Protein AF-A0A3M2APJ2-F1 (afdb_monomer_lite)

Structure (mmCIF, N/CA/C/O backbone):
data_AF-A0A3M2APJ2-F1
#
_entry.id   AF-A0A3M2APJ2-F1
#
loop_
_atom_site.group_PDB
_atom_site.id
_atom_site.type_symbol
_atom_site.label_atom_id
_atom_site.label_alt_id
_atom_site.label_comp_id
_atom_site.label_asym_id
_atom_site.label_entity_id
_atom_site.label_seq_id
_atom_site.pdbx_PDB_ins_code
_atom_site.Cartn_x
_atom_site.Cartn_y
_atom_site.Cartn_z
_atom_site.occupancy
_atom_site.B_iso_or_equiv
_atom_site.auth_seq_id
_atom_site.auth_comp_id
_atom_site.auth_asym_id
_atom_site.auth_atom_id
_atom_site.pdbx_PDB_model_num
ATOM 1 N N . LEU A 1 1 ? 31.782 -7.233 -42.387 1.00 52.84 1 LEU A N 1
ATOM 2 C CA . LEU A 1 1 ? 31.347 -8.024 -41.209 1.00 52.84 1 LEU A CA 1
ATOM 3 C C . LEU A 1 1 ? 29.874 -8.374 -41.407 1.00 52.84 1 LEU A C 1
ATOM 5 O O . LEU A 1 1 ? 29.203 -7.572 -42.033 1.00 52.84 1 LEU A O 1
ATOM 9 N N . ILE A 1 2 ? 29.395 -9.538 -40.955 1.00 57.41 2 ILE A N 1
ATOM 10 C CA . ILE A 1 2 ? 27.976 -9.927 -41.047 1.00 57.41 2 ILE A CA 1
ATOM 11 C C . ILE A 1 2 ? 27.504 -10.294 -39.639 1.00 57.41 2 ILE A C 1
ATOM 13 O O . ILE A 1 2 ? 28.024 -11.247 -39.053 1.00 57.41 2 ILE A O 1
ATOM 17 N N . VAL A 1 3 ? 26.583 -9.500 -39.086 1.00 65.94 3 VAL A N 1
ATOM 18 C CA . VAL A 1 3 ? 26.066 -9.648 -37.718 1.00 65.94 3 VAL A CA 1
ATOM 19 C C . VAL A 1 3 ? 24.779 -8.834 -37.518 1.00 65.94 3 VAL A C 1
ATOM 21 O O . VAL A 1 3 ? 24.600 -7.798 -38.156 1.00 65.94 3 VAL A O 1
ATOM 24 N N . GLY A 1 4 ? 23.909 -9.281 -36.611 1.00 71.25 4 GLY A N 1
ATOM 25 C CA . GLY A 1 4 ? 22.776 -8.512 -36.093 1.00 71.25 4 GLY A CA 1
ATOM 26 C C . GLY A 1 4 ? 22.729 -8.598 -34.566 1.00 71.25 4 GLY A C 1
ATOM 27 O O . GLY A 1 4 ? 22.883 -9.685 -34.000 1.00 71.25 4 GLY A O 1
ATOM 28 N N . GLY A 1 5 ? 22.549 -7.455 -33.903 1.00 80.25 5 GLY A N 1
ATOM 29 C CA . GLY A 1 5 ? 22.384 -7.396 -32.453 1.00 80.25 5 GLY A CA 1
ATOM 30 C C . GLY A 1 5 ? 20.984 -7.811 -31.996 1.00 80.25 5 GLY A C 1
ATOM 31 O O . GLY A 1 5 ? 20.028 -7.780 -32.771 1.00 80.25 5 GLY A O 1
ATOM 32 N N . GLY A 1 6 ? 20.852 -8.214 -30.732 1.00 85.31 6 GLY A N 1
ATOM 33 C CA . GLY A 1 6 ? 19.563 -8.585 -30.137 1.00 85.31 6 GLY A CA 1
ATOM 34 C C . GLY A 1 6 ? 18.757 -7.362 -29.684 1.00 85.31 6 GLY A C 1
ATOM 35 O O . GLY A 1 6 ? 19.321 -6.447 -29.091 1.00 85.31 6 GLY A O 1
ATOM 36 N N . GLY A 1 7 ? 17.445 -7.339 -29.923 1.00 88.25 7 GLY A N 1
ATOM 37 C CA . GLY A 1 7 ? 16.571 -6.250 -29.464 1.00 88.25 7 GLY A CA 1
ATOM 38 C C . GLY A 1 7 ? 16.323 -6.281 -27.957 1.00 88.25 7 GLY A C 1
ATOM 39 O O . GLY A 1 7 ? 16.325 -7.347 -27.344 1.00 88.25 7 GLY A O 1
ATOM 40 N N . GLY A 1 8 ? 16.133 -5.119 -27.342 1.00 90.31 8 GLY A N 1
ATOM 41 C CA . GLY A 1 8 ? 15.816 -4.997 -25.925 1.00 90.31 8 GLY A CA 1
ATOM 42 C C . GLY A 1 8 ? 14.384 -5.431 -25.607 1.00 90.31 8 GLY A C 1
ATOM 43 O O . GLY A 1 8 ? 13.471 -5.245 -26.409 1.00 90.31 8 GLY A O 1
ATOM 44 N N . GLY A 1 9 ? 14.168 -6.004 -24.424 1.00 92.38 9 GLY A N 1
ATOM 45 C CA . GLY A 1 9 ? 12.824 -6.296 -23.923 1.00 92.38 9 GLY A CA 1
ATOM 46 C C . GLY A 1 9 ? 12.077 -5.005 -23.580 1.00 92.38 9 GLY A C 1
ATOM 47 O O . GLY A 1 9 ? 12.681 -4.061 -23.081 1.00 92.38 9 GLY A O 1
ATOM 48 N N . THR A 1 10 ? 10.763 -4.964 -23.780 1.00 92.31 10 THR A N 1
ATOM 49 C CA . THR A 1 10 ? 9.896 -3.832 -23.397 1.00 92.31 10 THR A CA 1
ATOM 50 C C . THR A 1 10 ? 8.937 -4.258 -22.288 1.00 92.31 10 THR A C 1
ATOM 52 O O . THR A 1 10 ? 8.500 -5.410 -22.259 1.00 92.31 10 THR A O 1
ATOM 55 N N . PHE A 1 11 ? 8.612 -3.342 -21.374 1.00 94.19 11 PHE A N 1
ATOM 56 C CA . PHE A 1 11 ? 7.464 -3.492 -20.477 1.00 94.19 11 PHE A CA 1
ATOM 57 C C . PHE A 1 11 ? 6.508 -2.314 -20.676 1.00 94.19 11 PHE A C 1
ATOM 59 O O . PHE A 1 11 ? 5.442 -2.512 -21.248 1.00 94.19 11 PHE A O 1
ATOM 66 N N . ALA A 1 12 ? 6.930 -1.100 -20.308 1.00 89.06 12 ALA A N 1
ATOM 67 C CA . ALA A 1 12 ? 6.200 0.140 -20.579 1.00 89.06 12 ALA A CA 1
ATOM 68 C C . ALA A 1 12 ? 6.785 0.901 -21.778 1.00 89.06 12 ALA A C 1
ATOM 70 O O . ALA A 1 12 ? 7.990 0.818 -22.039 1.00 89.06 12 ALA A O 1
ATOM 71 N N . LEU A 1 13 ? 5.959 1.697 -22.464 1.00 85.56 13 LEU A N 1
ATOM 72 C CA . LEU A 1 13 ? 6.395 2.618 -23.523 1.00 85.56 13 LEU A CA 1
ATOM 73 C C . LEU A 1 13 ? 6.737 3.994 -22.938 1.00 85.56 13 LEU A C 1
ATOM 75 O O . LEU A 1 13 ? 6.243 5.015 -23.395 1.00 85.56 13 LEU A O 1
ATOM 79 N N . THR A 1 14 ? 7.604 4.025 -21.923 1.00 82.69 14 THR A N 1
ATOM 80 C CA . THR A 1 14 ? 8.080 5.257 -21.262 1.00 82.69 14 THR A CA 1
ATOM 81 C C . THR A 1 14 ? 9.537 5.578 -21.645 1.00 82.69 14 THR A C 1
ATOM 83 O O . THR A 1 14 ? 10.231 4.684 -22.146 1.00 82.69 14 THR A O 1
ATOM 86 N N . PRO A 1 15 ? 10.029 6.823 -21.433 1.00 79.75 15 PRO A N 1
ATOM 87 C CA . PRO A 1 15 ? 11.390 7.231 -21.803 1.00 79.75 15 PRO A CA 1
ATOM 88 C C . PRO A 1 15 ? 12.454 6.336 -21.157 1.00 79.75 15 PRO A C 1
ATOM 90 O O . PRO A 1 15 ? 12.566 6.290 -19.933 1.00 79.75 15 PRO A O 1
ATOM 93 N N . ASN A 1 16 ? 13.227 5.610 -21.962 1.00 80.88 16 ASN A N 1
ATOM 94 C CA . ASN A 1 16 ? 14.071 4.512 -21.494 1.00 80.88 16 ASN A CA 1
ATOM 95 C C . ASN A 1 16 ? 15.261 5.002 -20.645 1.00 80.88 16 ASN A C 1
ATOM 97 O O . ASN A 1 16 ? 16.271 5.472 -21.169 1.00 80.88 16 ASN A O 1
ATOM 101 N N . GLU A 1 17 ? 15.171 4.843 -19.322 1.00 81.31 17 GLU A N 1
ATOM 102 C CA . GLU A 1 17 ? 16.196 5.317 -18.389 1.00 81.31 17 GLU A CA 1
ATOM 103 C C . GLU A 1 17 ? 17.456 4.444 -18.384 1.00 81.31 17 GLU A C 1
ATOM 105 O O . GLU A 1 17 ? 18.524 4.930 -18.013 1.00 81.31 17 GLU A O 1
ATOM 110 N N . ALA A 1 18 ? 17.382 3.182 -18.831 1.00 80.25 18 ALA A N 1
ATOM 111 C CA . ALA A 1 18 ? 18.528 2.264 -18.847 1.00 80.25 18 ALA A CA 1
ATOM 112 C C . ALA A 1 18 ? 19.718 2.827 -19.637 1.00 80.25 18 ALA A C 1
ATOM 114 O O . ALA A 1 18 ? 20.868 2.493 -19.351 1.00 80.25 18 ALA A O 1
ATOM 115 N N . ILE A 1 19 ? 19.401 3.679 -20.615 1.00 74.69 19 ILE A N 1
ATOM 116 C CA . ILE A 1 19 ? 20.292 4.338 -21.565 1.00 74.69 19 ILE A CA 1
ATOM 117 C C . ILE A 1 19 ? 21.117 5.465 -20.926 1.00 74.69 19 ILE A C 1
ATOM 119 O O . ILE A 1 19 ? 22.279 5.640 -21.275 1.00 74.69 19 ILE A O 1
ATOM 123 N N . VAL A 1 20 ? 20.544 6.213 -19.978 1.00 70.38 20 VAL A N 1
ATOM 124 C CA . VAL A 1 20 ? 21.191 7.389 -19.354 1.00 70.38 20 VAL A CA 1
ATOM 125 C C . VAL A 1 20 ? 21.518 7.195 -17.875 1.00 70.38 20 VAL A C 1
ATOM 127 O O . VAL A 1 20 ? 22.117 8.066 -17.250 1.00 70.38 20 VAL A O 1
ATOM 130 N N . TRP A 1 21 ? 21.120 6.070 -17.280 1.00 76.19 21 TRP A N 1
ATOM 131 C CA . TRP A 1 21 ? 21.371 5.803 -15.871 1.00 76.19 21 TRP A CA 1
ATOM 132 C C . TRP A 1 21 ? 22.848 5.474 -15.616 1.00 76.19 21 TRP A C 1
ATOM 134 O O . TRP A 1 21 ? 23.368 4.456 -16.069 1.00 76.19 21 TRP A O 1
ATOM 144 N N . GLU A 1 22 ? 23.529 6.322 -14.846 1.00 71.44 22 GLU A N 1
ATOM 145 C CA . GLU A 1 22 ? 24.959 6.177 -14.532 1.00 71.44 22 GLU A CA 1
ATOM 146 C C . GLU A 1 22 ? 25.235 5.134 -13.423 1.00 71.44 22 GLU A C 1
ATOM 148 O O . GLU A 1 22 ? 26.359 4.642 -13.286 1.00 71.44 22 GLU A O 1
ATOM 153 N N . GLY A 1 23 ? 24.209 4.747 -12.650 1.00 72.88 23 GLY A N 1
ATOM 154 C CA . GLY A 1 23 ? 24.303 3.936 -11.424 1.00 72.88 23 GLY A CA 1
ATOM 155 C C . GLY A 1 23 ? 24.651 2.445 -11.587 1.00 72.88 23 GLY A C 1
ATOM 156 O O . GLY A 1 23 ? 24.586 1.688 -10.613 1.00 72.88 23 GLY A O 1
ATOM 157 N N . TRP A 1 24 ? 25.028 1.999 -12.789 1.00 74.75 24 TRP A N 1
ATOM 158 C CA . TRP A 1 24 ? 25.462 0.623 -13.057 1.00 74.75 24 TRP A CA 1
ATOM 159 C C . TRP A 1 24 ? 26.670 0.215 -12.179 1.00 74.75 24 TRP A C 1
ATOM 161 O O . TRP A 1 24 ? 27.624 0.978 -12.067 1.00 74.75 24 TRP A O 1
ATOM 171 N N . PRO A 1 25 ? 26.704 -0.981 -11.563 1.00 70.19 25 PRO A N 1
ATOM 172 C CA . PRO A 1 25 ? 27.826 -1.410 -10.721 1.00 70.19 25 PRO A CA 1
ATOM 173 C C . PRO A 1 25 ? 29.003 -1.980 -11.531 1.00 70.19 25 PRO A C 1
ATOM 175 O O . PRO A 1 25 ? 28.812 -2.587 -12.580 1.00 70.19 25 PRO A O 1
ATOM 178 N N . ASP A 1 26 ? 30.225 -1.911 -10.994 1.00 65.06 26 ASP A N 1
ATOM 179 C CA . ASP A 1 26 ? 31.466 -2.266 -11.715 1.00 65.06 26 ASP A CA 1
ATOM 180 C C . ASP A 1 26 ? 31.572 -3.711 -12.230 1.00 65.06 26 ASP A C 1
ATOM 182 O O . ASP A 1 26 ? 32.321 -3.968 -13.161 1.00 65.06 26 ASP A O 1
ATOM 186 N N . HIS A 1 27 ? 30.844 -4.680 -11.671 1.00 62.31 27 HIS A N 1
ATOM 187 C CA . HIS A 1 27 ? 30.809 -6.045 -12.228 1.00 62.31 27 HIS A CA 1
ATOM 188 C C . HIS A 1 27 ? 29.873 -6.161 -13.444 1.00 62.31 27 HIS A C 1
ATOM 190 O O . HIS A 1 27 ? 29.972 -7.103 -14.224 1.00 62.31 27 HIS A O 1
ATOM 196 N N . GLN A 1 28 ? 28.983 -5.183 -13.613 1.00 62.53 28 GLN A N 1
ATOM 197 C CA . GLN A 1 28 ? 28.197 -4.945 -14.816 1.00 62.53 28 GLN A CA 1
ATOM 198 C C . GLN A 1 28 ? 28.928 -3.963 -15.752 1.00 62.53 28 GLN A C 1
ATOM 200 O O . GLN A 1 28 ? 28.315 -3.490 -16.702 1.00 62.53 28 GLN A O 1
ATOM 205 N N . ARG A 1 29 ? 30.223 -3.673 -15.541 1.00 59.91 29 ARG A N 1
ATOM 206 C CA . ARG A 1 29 ? 31.072 -2.836 -16.407 1.00 59.91 29 ARG A CA 1
ATOM 207 C C . ARG A 1 29 ? 32.358 -3.608 -16.791 1.00 59.91 29 ARG A C 1
ATOM 209 O O . ARG A 1 29 ? 33.009 -4.168 -15.909 1.00 59.91 29 ARG A O 1
ATOM 216 N N . PRO A 1 30 ? 32.773 -3.703 -18.068 1.00 51.97 30 PRO A N 1
ATOM 217 C CA . PRO A 1 30 ? 34.031 -4.338 -18.439 1.00 51.97 30 PRO A CA 1
ATOM 218 C C . PRO A 1 30 ? 35.164 -3.384 -18.071 1.00 51.97 30 PRO A C 1
ATOM 220 O O . PRO A 1 30 ? 35.140 -2.222 -18.453 1.00 51.97 30 PRO A O 1
ATOM 223 N N . ARG A 1 31 ? 36.200 -3.870 -17.383 1.00 43.59 31 ARG A N 1
ATOM 224 C CA . ARG A 1 31 ? 37.317 -3.041 -16.875 1.00 43.59 31 ARG A CA 1
ATOM 225 C C . ARG A 1 31 ? 38.164 -2.309 -17.940 1.00 43.59 31 ARG A C 1
ATOM 227 O O . ARG A 1 31 ? 39.164 -1.700 -17.572 1.00 43.59 31 ARG A O 1
ATOM 234 N N . ALA A 1 32 ? 37.833 -2.434 -19.223 1.00 45.56 32 ALA A N 1
ATOM 235 C CA . ALA A 1 32 ? 38.578 -1.880 -20.357 1.00 45.56 32 ALA A CA 1
ATOM 236 C C . ALA A 1 32 ? 37.792 -0.832 -21.171 1.00 45.56 32 ALA A C 1
ATOM 238 O O . ALA A 1 32 ? 38.380 -0.212 -22.053 1.00 45.56 32 ALA A O 1
ATOM 239 N N . SER A 1 33 ? 36.510 -0.623 -20.860 1.00 53.12 33 SER A N 1
ATOM 240 C CA . SER A 1 33 ? 35.637 0.387 -21.475 1.00 53.12 33 SER A CA 1
ATOM 241 C C . SER A 1 33 ? 35.210 1.380 -20.394 1.00 53.12 33 SER A C 1
ATOM 243 O O . SER A 1 33 ? 35.194 1.017 -19.214 1.00 53.12 33 SER A O 1
ATOM 245 N N . ASP A 1 34 ? 34.958 2.638 -20.755 1.00 51.75 34 ASP A N 1
ATOM 246 C CA . ASP A 1 34 ? 34.786 3.689 -19.751 1.00 51.75 34 ASP A CA 1
ATOM 247 C C . ASP A 1 34 ? 33.383 3.722 -19.110 1.00 51.75 34 ASP A C 1
ATOM 249 O O . ASP A 1 34 ? 32.486 2.932 -19.415 1.00 51.75 34 ASP A O 1
ATOM 253 N N . ASN A 1 35 ? 33.237 4.588 -18.107 1.00 45.84 35 ASN A N 1
ATOM 254 C CA . ASN A 1 35 ? 32.064 4.640 -17.238 1.00 45.84 35 ASN A CA 1
ATOM 255 C C . ASN A 1 35 ? 30.968 5.601 -17.748 1.00 45.84 35 ASN A C 1
ATOM 257 O O . ASN A 1 35 ? 30.117 5.985 -16.948 1.00 45.84 35 ASN A O 1
ATOM 261 N N . GLY A 1 36 ? 30.959 5.989 -19.031 1.00 46.00 36 GLY A N 1
ATOM 262 C CA . GLY A 1 36 ? 30.033 6.992 -19.591 1.00 46.00 36 GLY A CA 1
ATOM 263 C C . GLY A 1 36 ? 28.539 6.622 -19.608 1.00 46.00 36 GLY A C 1
ATOM 264 O O . GLY A 1 36 ? 27.712 7.435 -20.011 1.00 46.00 36 GLY A O 1
ATOM 265 N N . GLY A 1 37 ? 28.181 5.409 -19.174 1.00 43.53 37 GLY A N 1
ATOM 266 C CA . GLY A 1 37 ? 26.841 4.839 -19.336 1.00 43.53 37 GLY A CA 1
ATOM 267 C C . GLY A 1 37 ? 26.650 4.238 -20.735 1.00 43.53 37 GLY A C 1
ATOM 268 O O . GLY A 1 37 ? 27.623 4.019 -21.452 1.00 43.53 37 GLY A O 1
ATOM 269 N N . PRO A 1 38 ? 25.416 3.896 -21.134 1.00 47.91 38 PRO A N 1
ATOM 270 C CA . PRO A 1 38 ? 25.092 3.550 -22.522 1.00 47.91 38 PRO A CA 1
ATOM 271 C C . PRO A 1 38 ? 25.050 4.747 -23.480 1.00 47.91 38 PRO A C 1
ATOM 273 O O . PRO A 1 38 ? 24.043 4.976 -24.133 1.00 47.91 38 PRO A O 1
ATOM 276 N N . ASP A 1 39 ? 26.169 5.465 -23.579 1.00 53.84 39 ASP A N 1
ATOM 277 C CA . ASP A 1 39 ? 26.524 6.409 -24.651 1.00 53.84 39 ASP A CA 1
ATOM 278 C C . ASP A 1 39 ? 25.455 7.406 -25.095 1.00 53.84 39 ASP A C 1
ATOM 280 O O . ASP A 1 39 ? 25.124 7.512 -26.272 1.00 53.84 39 ASP A O 1
ATOM 284 N N . HIS A 1 40 ? 25.007 8.217 -24.136 1.00 51.22 40 HIS A N 1
ATOM 285 C CA . HIS A 1 40 ? 24.340 9.506 -24.374 1.00 51.22 40 HIS A CA 1
ATOM 286 C C . HIS A 1 40 ? 25.060 10.646 -23.646 1.00 51.22 40 HIS A C 1
ATOM 288 O O . HIS A 1 40 ? 24.443 11.578 -23.123 1.00 51.22 40 HIS A O 1
ATOM 294 N N . VAL A 1 41 ? 26.396 10.602 -23.601 1.00 52.34 41 VAL A N 1
ATOM 295 C CA . VAL A 1 41 ? 27.178 11.781 -23.211 1.00 52.34 41 VAL A CA 1
ATOM 296 C C . VAL A 1 41 ? 27.001 12.819 -24.320 1.00 52.34 41 VAL A C 1
ATOM 298 O O . VAL A 1 41 ? 27.700 12.789 -25.328 1.00 52.34 41 VAL A O 1
ATOM 301 N N . TRP A 1 42 ? 26.061 13.748 -24.133 1.00 49.91 42 TRP A N 1
ATOM 302 C CA . TRP A 1 42 ? 25.696 14.805 -25.093 1.00 49.91 42 TRP A CA 1
ATOM 303 C C . TRP A 1 42 ? 26.896 15.607 -25.629 1.00 49.91 42 TRP A C 1
ATOM 305 O O . TRP A 1 42 ? 26.853 16.144 -26.731 1.00 49.91 42 TRP A O 1
ATOM 315 N N . ALA A 1 43 ? 27.972 15.716 -24.840 1.00 52.53 43 ALA A N 1
ATOM 316 C CA . ALA A 1 43 ? 29.199 16.410 -25.222 1.00 52.53 43 ALA A CA 1
ATOM 317 C C . ALA A 1 43 ? 30.033 15.621 -26.250 1.00 52.53 43 ALA A C 1
ATOM 319 O O . ALA A 1 43 ? 30.874 16.204 -26.936 1.00 52.53 43 ALA A O 1
ATOM 320 N N . HIS A 1 44 ? 29.815 14.306 -26.326 1.00 51.88 44 HIS A N 1
ATOM 321 C CA . HIS A 1 44 ? 30.483 13.379 -27.230 1.00 51.88 44 HIS A CA 1
ATOM 322 C C . HIS A 1 44 ? 29.586 13.052 -28.429 1.00 51.88 44 HIS A C 1
ATOM 324 O O . HIS A 1 44 ? 30.079 13.170 -29.539 1.00 51.88 44 HIS A O 1
ATOM 330 N N . HIS A 1 45 ? 28.292 12.755 -28.222 1.00 51.69 45 HIS A N 1
ATOM 331 C CA . HIS A 1 45 ? 27.318 12.400 -29.272 1.00 51.69 45 HIS A CA 1
ATOM 332 C C . HIS A 1 45 ? 26.065 13.306 -29.237 1.00 51.69 45 HIS A C 1
ATOM 334 O O . HIS A 1 45 ? 25.077 12.975 -28.581 1.00 51.69 45 HIS A O 1
ATOM 340 N N . PRO A 1 46 ? 26.084 14.482 -29.898 1.00 52.75 46 PRO A N 1
ATOM 341 C CA . PRO A 1 46 ? 24.990 15.456 -29.816 1.00 52.75 46 PRO A CA 1
ATOM 342 C C . PRO A 1 46 ? 23.876 15.305 -30.873 1.00 52.75 46 PRO A C 1
ATOM 344 O O . PRO A 1 46 ? 22.913 16.077 -30.840 1.00 52.75 46 PRO A O 1
ATOM 347 N N . TYR A 1 47 ? 23.991 14.370 -31.822 1.00 50.28 47 TYR A N 1
ATOM 348 C CA . TYR A 1 47 ? 23.020 14.157 -32.906 1.00 50.28 47 TYR A CA 1
ATOM 349 C C . TYR A 1 47 ? 22.453 12.736 -32.889 1.00 50.28 47 TYR A C 1
ATOM 351 O O . TYR A 1 47 ? 23.157 11.776 -32.590 1.00 50.28 47 TYR A O 1
ATOM 359 N N . TRP A 1 48 ? 21.173 12.617 -33.237 1.00 52.41 48 TRP A N 1
ATOM 360 C CA . TRP A 1 48 ? 20.428 11.355 -33.273 1.00 52.41 48 TRP A CA 1
ATOM 361 C C . TRP A 1 48 ? 20.363 10.752 -34.694 1.00 52.41 48 TRP A C 1
ATOM 363 O O . TRP A 1 48 ? 20.655 11.456 -35.663 1.00 52.41 48 TRP A O 1
ATOM 373 N N . PRO A 1 49 ? 19.919 9.486 -34.863 1.00 47.19 49 PRO A N 1
ATOM 374 C CA . PRO A 1 49 ? 19.693 8.850 -36.173 1.00 47.19 49 PRO A CA 1
ATOM 375 C C . PRO A 1 49 ? 18.683 9.558 -37.098 1.00 47.19 49 PRO A C 1
ATOM 377 O O . PRO A 1 49 ? 18.518 9.162 -38.246 1.00 47.19 49 PRO A O 1
ATOM 380 N N . ASP A 1 50 ? 17.992 10.587 -36.605 1.00 51.19 50 ASP A N 1
ATOM 381 C CA . ASP A 1 50 ? 17.101 11.477 -37.358 1.00 51.19 50 ASP A CA 1
ATOM 382 C C . ASP A 1 50 ? 17.779 12.801 -37.787 1.00 51.19 50 ASP A C 1
ATOM 384 O O . ASP A 1 50 ? 17.124 13.684 -38.343 1.00 51.19 50 ASP A O 1
ATOM 388 N N . GLY A 1 51 ? 19.080 12.962 -37.511 1.00 49.56 51 GLY A N 1
ATOM 389 C CA . GLY A 1 51 ? 19.866 14.166 -37.793 1.00 49.56 51 GLY A CA 1
ATOM 390 C C . GLY A 1 51 ? 19.610 15.344 -36.840 1.00 49.56 51 GLY A C 1
ATOM 391 O O . GLY A 1 51 ? 20.136 16.438 -37.061 1.00 49.56 51 GLY A O 1
ATOM 392 N N . VAL A 1 52 ? 18.809 15.172 -35.781 1.00 53.78 52 VAL A N 1
ATOM 393 C CA . VAL A 1 52 ? 18.431 16.268 -34.875 1.00 53.78 52 VAL A CA 1
ATOM 394 C C . VAL A 1 52 ? 19.497 16.481 -33.798 1.00 53.78 52 VAL A C 1
ATOM 396 O O . VAL A 1 52 ? 19.794 15.576 -33.018 1.00 53.78 52 VAL A O 1
ATOM 399 N N . PHE A 1 53 ? 20.021 17.711 -33.706 1.00 45.62 53 PHE A N 1
ATOM 400 C CA . PHE A 1 53 ? 20.851 18.143 -32.575 1.00 45.62 53 PHE A CA 1
ATOM 401 C C . PHE A 1 53 ? 20.013 18.162 -31.298 1.00 45.62 53 PHE A C 1
ATOM 403 O O . PHE A 1 53 ? 19.045 18.923 -31.195 1.00 45.62 53 PHE A O 1
ATOM 410 N N . ARG A 1 54 ? 20.413 17.377 -30.303 1.00 54.66 54 ARG A N 1
ATOM 411 C CA . ARG A 1 54 ? 19.813 17.375 -28.970 1.00 54.66 54 ARG A CA 1
ATOM 412 C C . ARG A 1 54 ? 20.945 17.637 -27.984 1.00 54.66 54 ARG A C 1
ATOM 414 O O . ARG A 1 54 ? 21.748 16.759 -27.696 1.00 54.66 54 ARG A O 1
ATOM 421 N N . GLY A 1 55 ? 21.047 18.898 -27.558 1.00 44.69 55 GLY A N 1
ATOM 422 C CA . GLY A 1 55 ? 22.073 19.362 -26.619 1.00 44.69 55 GLY A CA 1
ATOM 423 C C . GLY A 1 55 ? 21.942 18.719 -25.229 1.00 44.69 55 GLY A C 1
ATOM 424 O O . GLY A 1 55 ? 21.144 17.797 -25.064 1.00 44.69 55 GLY A O 1
ATOM 425 N N . PRO A 1 56 ? 22.685 19.205 -24.212 1.00 43.66 56 PRO A N 1
ATOM 426 C CA . PRO A 1 56 ? 22.608 18.645 -22.866 1.00 43.66 56 PRO A CA 1
ATOM 427 C C . PRO A 1 56 ? 21.149 18.538 -22.419 1.00 43.66 56 PRO A C 1
ATOM 429 O O . PRO A 1 56 ? 20.464 19.569 -22.413 1.00 43.66 56 PRO A O 1
ATOM 432 N N . PRO A 1 57 ? 20.660 17.335 -22.060 1.00 45.34 57 PRO A N 1
ATOM 433 C CA . PRO A 1 57 ? 19.320 17.215 -21.528 1.00 45.34 57 PRO A CA 1
ATOM 434 C C . PRO A 1 57 ? 19.236 18.089 -20.278 1.00 45.34 57 PRO A C 1
ATOM 436 O O . PRO A 1 57 ? 20.090 18.014 -19.388 1.00 45.34 57 PRO A O 1
ATOM 439 N N . ALA A 1 58 ? 18.204 18.927 -20.201 1.00 41.53 58 ALA A N 1
ATOM 440 C CA . ALA A 1 58 ? 17.834 19.482 -18.909 1.00 41.53 58 ALA A CA 1
ATOM 441 C C . ALA A 1 58 ? 17.515 18.296 -17.985 1.00 41.53 58 ALA A C 1
ATOM 443 O O . ALA A 1 58 ? 16.973 17.289 -18.450 1.00 41.53 58 ALA A O 1
ATOM 444 N N . ARG A 1 59 ? 17.820 18.391 -16.684 1.00 40.88 59 ARG A N 1
ATOM 445 C CA . ARG A 1 59 ? 17.307 17.408 -15.715 1.00 40.88 59 ARG A CA 1
ATOM 446 C C . ARG A 1 59 ? 15.780 17.361 -15.885 1.00 40.88 59 ARG A C 1
ATOM 448 O O . ARG A 1 59 ? 15.122 18.364 -15.638 1.00 40.88 59 ARG A O 1
ATOM 455 N N . GLY A 1 60 ? 15.245 16.249 -16.395 1.00 42.28 60 GLY A N 1
ATOM 456 C CA . GLY A 1 60 ? 13.822 16.117 -16.741 1.00 42.28 60 GLY A CA 1
ATOM 457 C C . GLY A 1 60 ? 13.438 16.169 -18.230 1.00 42.28 60 GLY A C 1
ATOM 458 O O . GLY A 1 60 ? 12.277 15.916 -18.536 1.00 42.28 60 GLY A O 1
ATOM 459 N N . SER A 1 61 ? 14.336 16.462 -19.180 1.00 40.84 61 SER A N 1
ATOM 460 C CA . SER A 1 61 ? 13.951 16.505 -20.604 1.00 40.84 61 SER A CA 1
ATOM 461 C C . SER A 1 61 ? 13.821 15.110 -21.225 1.00 40.84 61 SER A C 1
ATOM 463 O O . SER A 1 61 ? 14.742 14.300 -21.128 1.00 40.84 61 SER A O 1
ATOM 465 N N . LEU A 1 62 ? 12.700 14.878 -21.912 1.00 43.72 62 LEU A N 1
ATOM 466 C CA . LEU A 1 62 ? 12.307 13.609 -22.531 1.00 43.72 62 LEU A CA 1
ATOM 467 C C . LEU A 1 62 ? 13.395 13.004 -23.436 1.00 43.72 62 LEU A C 1
ATOM 469 O O . LEU A 1 62 ? 13.804 13.607 -24.431 1.00 43.72 62 LEU A O 1
ATOM 473 N N . LEU A 1 63 ? 13.791 11.767 -23.128 1.00 51.88 63 LEU A N 1
ATOM 474 C CA . LEU A 1 63 ? 14.571 10.921 -24.031 1.00 51.88 63 LEU A CA 1
ATOM 475 C C . LEU A 1 63 ? 13.684 10.518 -25.223 1.00 51.88 63 LEU A C 1
ATOM 477 O O . LEU A 1 63 ? 12.514 10.202 -25.012 1.00 51.88 63 LEU A O 1
ATOM 481 N N . PRO A 1 64 ? 14.193 10.498 -26.467 1.00 52.62 64 PRO A N 1
ATOM 482 C CA . PRO A 1 64 ? 13.392 10.107 -27.629 1.00 52.62 64 PRO A CA 1
ATOM 483 C C . PRO A 1 64 ? 13.265 8.589 -27.824 1.00 52.62 64 PRO A C 1
ATOM 485 O O . PRO A 1 64 ? 12.538 8.162 -28.717 1.00 52.62 64 PRO A O 1
ATOM 488 N N . VAL A 1 65 ? 13.934 7.775 -27.003 1.00 67.38 65 VAL A N 1
ATOM 489 C CA . VAL A 1 65 ? 13.736 6.320 -26.970 1.00 67.38 65 VAL A CA 1
ATOM 490 C C . VAL A 1 65 ? 12.683 5.983 -25.925 1.00 67.38 65 VAL A C 1
ATOM 492 O O . VAL A 1 65 ? 12.884 6.232 -24.737 1.00 67.38 65 VAL A O 1
ATOM 495 N N . TYR A 1 66 ? 11.588 5.374 -26.372 1.00 78.06 66 TYR A N 1
ATOM 496 C CA . TYR A 1 66 ? 10.497 4.896 -25.527 1.00 78.06 66 TYR A CA 1
ATOM 497 C C . TYR A 1 66 ? 10.445 3.369 -25.582 1.00 78.06 66 TYR A C 1
ATOM 499 O O . TYR A 1 66 ? 10.520 2.785 -26.662 1.00 78.06 66 TYR A O 1
ATOM 507 N N . GLY A 1 67 ? 10.315 2.720 -24.425 1.00 84.31 67 GLY A N 1
ATOM 508 C CA . GLY A 1 67 ? 10.349 1.259 -24.338 1.00 84.31 67 GLY A CA 1
ATOM 509 C C . GLY A 1 67 ? 11.717 0.652 -24.678 1.00 84.31 67 GLY A C 1
ATOM 510 O O . GLY A 1 67 ? 12.760 1.277 -24.481 1.00 84.31 67 GLY A O 1
ATOM 511 N N . GLY A 1 68 ? 11.727 -0.612 -25.108 1.00 84.62 68 GLY A N 1
ATOM 512 C CA . GLY A 1 68 ? 12.943 -1.302 -25.535 1.00 84.62 68 GLY A CA 1
ATOM 513 C C . GLY A 1 68 ? 13.424 -0.832 -26.908 1.00 84.62 68 GLY A C 1
ATOM 514 O O . GLY A 1 68 ? 12.630 -0.497 -27.782 1.00 84.62 68 GLY A O 1
ATOM 515 N N . GLU A 1 69 ? 14.736 -0.831 -27.116 1.00 82.81 69 GLU A N 1
ATOM 516 C CA . GLU A 1 69 ? 15.336 -0.513 -28.413 1.00 82.81 69 GLU A CA 1
ATOM 517 C C . GLU A 1 69 ? 15.399 -1.742 -29.330 1.00 82.81 69 GLU A C 1
ATOM 519 O O . GLU A 1 69 ? 15.644 -2.853 -28.852 1.00 82.81 69 GLU A O 1
ATOM 524 N N . PRO A 1 70 ? 15.302 -1.576 -30.660 1.00 76.75 70 PRO A N 1
ATOM 525 C CA . PRO A 1 70 ? 15.784 -2.598 -31.579 1.00 76.75 70 PRO A CA 1
ATOM 526 C C . PRO A 1 70 ? 17.305 -2.782 -31.430 1.00 76.75 70 PRO A C 1
ATOM 528 O O . PRO A 1 70 ? 18.035 -1.877 -31.017 1.00 76.75 70 PRO A O 1
ATOM 531 N N . GLY A 1 71 ? 17.798 -3.965 -31.793 1.00 74.44 71 GLY A N 1
ATOM 532 C CA . GLY A 1 71 ? 19.223 -4.154 -32.047 1.00 74.44 71 GLY A CA 1
ATOM 533 C C . GLY A 1 71 ? 19.651 -3.398 -33.307 1.00 74.44 71 GLY A C 1
ATOM 534 O O . GLY A 1 71 ? 18.822 -3.021 -34.137 1.00 74.44 71 GLY A O 1
ATOM 535 N N . LEU A 1 72 ? 20.956 -3.219 -33.490 1.00 71.38 72 LEU A N 1
ATOM 536 C CA . LEU A 1 72 ? 21.514 -2.647 -34.713 1.00 71.38 72 LEU A CA 1
ATOM 537 C C . LEU A 1 72 ? 22.052 -3.747 -35.637 1.00 71.38 72 LEU A C 1
ATOM 539 O O . LEU A 1 72 ? 22.642 -4.739 -35.191 1.00 71.38 72 LEU A O 1
ATOM 543 N N . ARG A 1 73 ? 21.837 -3.576 -36.947 1.00 64.19 73 ARG A N 1
ATOM 544 C CA . ARG A 1 73 ? 22.486 -4.389 -37.989 1.00 64.19 73 ARG A CA 1
ATOM 545 C C . ARG A 1 73 ? 23.976 -4.034 -38.032 1.00 64.19 73 ARG A C 1
ATOM 547 O O . ARG A 1 73 ? 24.371 -2.933 -37.658 1.00 64.19 73 ARG A O 1
ATOM 554 N N . GLY A 1 74 ? 24.813 -4.960 -38.488 1.00 52.12 74 GLY A N 1
ATOM 555 C CA . GLY A 1 74 ? 26.208 -4.676 -38.788 1.00 52.12 74 GLY A CA 1
ATOM 556 C C . GLY A 1 74 ? 26.529 -4.700 -40.279 1.00 52.12 74 GLY A C 1
ATOM 557 O O . GLY A 1 74 ? 26.689 -5.778 -40.848 1.00 52.12 74 GLY A O 1
ATOM 558 N N . SER A 1 75 ? 26.742 -3.524 -40.870 1.00 44.84 75 SER A N 1
ATOM 559 C CA . SER A 1 75 ? 27.605 -3.323 -42.040 1.00 44.84 75 SER A CA 1
ATOM 560 C C . SER A 1 75 ? 28.706 -2.322 -41.654 1.00 44.84 75 SER A C 1
ATOM 562 O O . SER A 1 75 ? 28.574 -1.610 -40.662 1.00 44.84 75 SER A O 1
ATOM 564 N N . SER A 1 76 ? 29.842 -2.320 -42.353 1.00 35.00 76 SER A N 1
ATOM 565 C CA . SER A 1 76 ? 30.987 -1.474 -41.992 1.00 35.00 76 SER A CA 1
ATOM 566 C C . SER A 1 76 ? 31.551 -0.819 -43.240 1.00 35.00 76 SER A C 1
ATOM 568 O O . SER A 1 76 ? 32.295 -1.480 -43.953 1.00 35.00 76 SER A O 1
ATOM 570 N N . TYR A 1 77 ? 31.261 0.457 -43.470 1.00 32.75 77 TYR A N 1
ATOM 571 C CA . TYR A 1 77 ? 32.101 1.307 -44.313 1.00 32.75 77 TYR A CA 1
ATOM 572 C C . TYR A 1 77 ? 33.349 1.709 -43.507 1.00 32.75 77 TYR A C 1
ATOM 574 O O . TYR A 1 77 ? 33.238 2.062 -42.336 1.00 32.75 77 TYR A O 1
ATOM 582 N N . GLY A 1 78 ? 34.542 1.641 -44.106 1.00 34.38 78 GLY A N 1
ATOM 583 C CA . GLY A 1 78 ? 35.761 2.206 -43.506 1.00 34.38 78 GLY A CA 1
ATOM 584 C C . GLY A 1 78 ? 36.504 1.339 -42.477 1.00 34.38 78 GLY A C 1
ATOM 585 O O . GLY A 1 78 ? 37.235 1.881 -41.651 1.00 34.38 78 GLY A O 1
ATOM 586 N N . ALA A 1 79 ? 36.375 0.006 -42.513 1.00 31.62 79 ALA A N 1
ATOM 587 C CA . ALA A 1 79 ? 37.188 -0.864 -41.652 1.00 31.62 79 ALA A CA 1
ATOM 588 C C . ALA A 1 79 ? 38.703 -0.614 -41.849 1.00 31.62 79 ALA A C 1
ATOM 590 O O . ALA A 1 79 ? 39.186 -0.576 -42.982 1.00 31.62 79 ALA A O 1
ATOM 591 N N . VAL A 1 80 ? 39.447 -0.463 -40.742 1.00 32.38 80 VAL A N 1
ATOM 592 C CA . VAL A 1 80 ? 40.872 -0.062 -40.720 1.00 32.38 80 VAL A CA 1
ATOM 593 C C . VAL A 1 80 ? 41.761 -0.859 -41.698 1.00 32.38 80 VAL A C 1
ATOM 595 O O . VAL A 1 80 ? 41.571 -2.073 -41.828 1.00 32.38 80 VAL A O 1
ATOM 598 N N . PRO A 1 81 ? 42.812 -0.242 -42.295 1.00 34.06 81 PRO A N 1
ATOM 599 C CA . PRO A 1 81 ? 43.642 -0.851 -43.352 1.00 34.06 81 PRO A CA 1
ATOM 600 C C . PRO A 1 81 ? 44.241 -2.230 -43.032 1.00 34.06 81 PRO A C 1
ATOM 602 O O . PRO A 1 81 ? 44.545 -3.006 -43.933 1.00 34.06 81 PRO A O 1
ATOM 605 N N . ASN A 1 82 ? 44.384 -2.567 -41.748 1.00 35.00 82 ASN A N 1
ATOM 606 C CA . ASN A 1 82 ? 44.881 -3.866 -41.291 1.00 35.00 82 ASN A CA 1
ATOM 607 C C . ASN A 1 82 ? 43.962 -5.055 -41.645 1.00 35.00 82 ASN A C 1
ATOM 609 O O . ASN A 1 82 ? 44.405 -6.196 -41.532 1.00 35.00 82 ASN A O 1
ATOM 613 N N . TYR A 1 83 ? 42.711 -4.818 -42.059 1.00 36.00 83 TYR A N 1
ATOM 614 C CA . TYR A 1 83 ? 41.779 -5.877 -42.470 1.00 36.00 83 TYR A CA 1
ATOM 615 C C . TYR A 1 83 ? 41.805 -6.210 -43.970 1.00 36.00 83 TYR A C 1
ATOM 617 O O . TYR A 1 83 ? 41.325 -7.282 -44.338 1.00 36.00 83 TYR A O 1
ATOM 625 N N . ASP A 1 84 ? 42.394 -5.360 -44.819 1.00 35.56 84 ASP A N 1
ATOM 626 C CA . ASP A 1 84 ? 42.647 -5.674 -46.232 1.00 35.56 84 ASP A CA 1
ATOM 627 C C . ASP A 1 84 ? 43.888 -4.923 -46.766 1.00 35.56 84 ASP A C 1
ATOM 629 O O . ASP A 1 84 ? 43.773 -3.797 -47.254 1.00 35.56 84 ASP A O 1
ATOM 633 N N . PRO A 1 85 ? 45.089 -5.534 -46.711 1.00 32.72 85 PRO A N 1
ATOM 634 C CA . PRO A 1 85 ? 46.315 -4.923 -47.224 1.00 32.72 85 PRO A CA 1
ATOM 635 C C . PRO A 1 85 ? 46.408 -4.897 -48.765 1.00 32.72 85 PRO A C 1
ATOM 637 O O . PRO A 1 85 ? 47.439 -4.477 -49.291 1.00 32.72 85 PRO A O 1
ATOM 640 N N . GLY A 1 86 ? 45.392 -5.383 -49.492 1.00 35.47 86 GLY A N 1
ATOM 641 C CA . GLY A 1 86 ? 45.350 -5.408 -50.957 1.00 35.47 86 GLY A CA 1
ATOM 642 C C . GLY A 1 86 ? 44.446 -4.349 -51.599 1.00 35.47 86 GLY A C 1
ATOM 643 O O . GLY A 1 86 ? 44.601 -4.076 -52.791 1.00 35.47 86 GLY A O 1
ATOM 644 N N . ASN A 1 87 ? 43.523 -3.746 -50.845 1.00 36.53 87 ASN A N 1
ATOM 645 C CA . ASN A 1 87 ? 42.533 -2.812 -51.387 1.00 36.53 87 ASN A CA 1
ATOM 646 C C . ASN A 1 87 ? 43.091 -1.371 -51.483 1.00 36.53 87 ASN A C 1
ATOM 648 O O . ASN A 1 87 ? 43.672 -0.876 -50.513 1.00 36.53 87 ASN A O 1
ATOM 652 N N . PRO A 1 88 ? 42.946 -0.658 -52.621 1.00 37.19 88 PRO A N 1
ATOM 653 C CA . PRO A 1 88 ? 43.393 0.729 -52.727 1.00 37.19 88 PRO A CA 1
ATOM 654 C C . PRO A 1 88 ? 42.570 1.667 -51.815 1.00 37.19 88 PRO A C 1
ATOM 656 O O . PRO A 1 88 ? 41.348 1.527 -51.777 1.00 37.19 88 PRO A O 1
ATOM 659 N N . PRO A 1 89 ? 43.178 2.700 -51.185 1.00 38.41 89 PRO A N 1
ATOM 660 C CA . PRO A 1 89 ? 42.509 3.598 -50.220 1.00 38.41 89 PRO A CA 1
ATOM 661 C C . PRO A 1 89 ? 41.308 4.416 -50.733 1.00 38.41 89 PRO A C 1
ATOM 663 O O . PRO A 1 89 ? 40.754 5.216 -49.989 1.00 38.41 89 PRO A O 1
ATOM 666 N N . ALA A 1 90 ? 40.954 4.279 -52.011 1.00 37.91 90 ALA A N 1
ATOM 667 C CA . ALA A 1 90 ? 39.915 5.042 -52.698 1.00 37.91 90 ALA A CA 1
ATOM 668 C C . ALA A 1 90 ? 38.645 4.216 -52.989 1.00 37.91 90 ALA A C 1
ATOM 670 O O . ALA A 1 90 ? 37.824 4.640 -53.799 1.00 37.91 90 ALA A O 1
ATOM 671 N N . GLN A 1 91 ? 38.493 3.025 -52.394 1.00 35.66 91 GLN A N 1
ATOM 672 C CA . GLN A 1 91 ? 37.282 2.206 -52.529 1.00 35.66 91 GLN A CA 1
ATOM 673 C C . GLN A 1 91 ? 36.567 2.015 -51.182 1.00 35.66 91 GLN A C 1
ATOM 675 O O . GLN A 1 91 ? 37.242 1.794 -50.177 1.00 35.66 91 GLN A O 1
ATOM 680 N N . PRO A 1 92 ? 35.219 2.033 -51.148 1.00 36.06 92 PRO A N 1
ATOM 681 C CA . PRO A 1 92 ? 34.438 1.756 -49.945 1.00 36.06 92 PRO A CA 1
ATOM 682 C C . PRO A 1 92 ? 34.808 0.418 -49.298 1.00 36.06 92 PRO A C 1
ATOM 684 O O . PRO A 1 92 ? 34.512 -0.656 -49.827 1.00 36.06 92 PRO A O 1
ATOM 687 N N . HIS A 1 93 ? 35.418 0.473 -48.113 1.00 40.44 93 HIS A N 1
ATOM 688 C CA . HIS A 1 93 ? 35.765 -0.712 -47.329 1.00 40.44 93 HIS A CA 1
ATOM 689 C C . HIS A 1 93 ? 34.532 -1.299 -46.621 1.00 40.44 93 HIS A C 1
ATOM 691 O O . HIS A 1 93 ? 34.526 -1.348 -45.398 1.00 40.44 93 HIS A O 1
ATOM 697 N N . GLY A 1 94 ? 33.526 -1.754 -47.388 1.00 43.38 94 GLY A N 1
ATOM 698 C CA . GLY A 1 94 ? 32.457 -2.663 -46.936 1.00 43.38 94 GLY A CA 1
ATOM 699 C C . GLY A 1 94 ? 31.002 -2.175 -47.045 1.00 43.38 94 GLY A C 1
ATOM 700 O O . GLY A 1 94 ? 30.349 -1.990 -46.024 1.00 43.38 94 GLY A O 1
ATOM 701 N N . VAL A 1 95 ? 30.449 -2.089 -48.263 1.00 38.56 95 VAL A N 1
ATOM 702 C CA . VAL A 1 95 ? 29.002 -1.860 -48.498 1.00 38.56 95 VAL A CA 1
ATOM 703 C C . VAL A 1 95 ? 28.511 -2.748 -49.652 1.00 38.56 95 VAL A C 1
ATOM 705 O O . VAL A 1 95 ? 28.774 -2.433 -50.809 1.00 38.56 95 VAL A O 1
ATOM 708 N N . TYR A 1 96 ? 27.932 -3.915 -49.335 1.00 36.91 96 TYR A N 1
ATOM 709 C CA . TYR A 1 96 ? 27.382 -4.866 -50.316 1.00 36.91 96 TYR A CA 1
ATOM 710 C C . TYR A 1 96 ? 26.291 -5.734 -49.678 1.00 36.91 96 TYR A C 1
ATOM 712 O O . TYR A 1 96 ? 26.576 -6.463 -48.720 1.00 36.91 96 TYR A O 1
ATOM 720 N N . GLY A 1 97 ? 25.089 -5.724 -50.256 1.00 34.78 97 GLY A N 1
ATOM 721 C CA . GLY A 1 97 ? 24.002 -6.614 -49.855 1.00 34.78 97 GLY A CA 1
ATOM 722 C C . GLY A 1 97 ? 24.257 -8.104 -50.143 1.00 34.78 97 GLY A C 1
ATOM 723 O O . GLY A 1 97 ? 25.129 -8.476 -50.935 1.00 34.78 97 GLY A O 1
ATOM 724 N N . MET A 1 98 ? 23.491 -8.984 -49.487 1.00 34.28 98 MET A N 1
ATOM 725 C CA . MET A 1 98 ? 23.667 -10.441 -49.589 1.00 34.28 98 MET A CA 1
ATOM 726 C C . MET A 1 98 ? 22.869 -11.103 -50.719 1.00 34.28 98 MET A C 1
ATOM 728 O O . MET A 1 98 ? 23.047 -12.299 -50.899 1.00 34.28 98 MET A O 1
ATOM 732 N N . GLU A 1 99 ? 22.033 -10.395 -51.490 1.00 34.00 99 GLU A N 1
ATOM 733 C CA . GLU A 1 99 ? 21.154 -11.058 -52.479 1.00 34.00 99 GLU A CA 1
ATOM 734 C C . GLU A 1 99 ? 21.280 -10.593 -53.943 1.00 34.00 99 GLU A C 1
ATOM 736 O O . GLU A 1 99 ? 20.977 -11.387 -54.834 1.00 34.00 99 GLU A O 1
ATOM 741 N N . ASP A 1 100 ? 21.747 -9.373 -54.239 1.00 35.16 100 ASP A N 1
ATOM 742 C CA . ASP A 1 100 ? 21.790 -8.854 -55.624 1.00 35.16 100 ASP A CA 1
ATOM 743 C C . ASP A 1 100 ? 23.208 -8.655 -56.204 1.00 35.16 100 ASP A C 1
ATOM 745 O O . ASP A 1 100 ? 23.369 -8.480 -57.417 1.00 35.16 100 ASP A O 1
ATOM 749 N N . GLY A 1 101 ? 24.238 -8.721 -55.352 1.00 37.25 101 GLY A N 1
ATOM 750 C CA . GLY A 1 101 ? 25.649 -8.651 -55.732 1.00 37.25 101 GLY A CA 1
ATOM 751 C C . GLY A 1 101 ? 26.113 -7.298 -56.279 1.00 37.25 101 GLY A C 1
ATOM 752 O O . GLY A 1 101 ? 27.174 -7.247 -56.907 1.00 37.25 101 GLY A O 1
ATOM 753 N N . ARG A 1 102 ? 25.356 -6.212 -56.077 1.00 33.16 102 ARG A N 1
ATOM 754 C CA . ARG A 1 102 ? 25.723 -4.879 -56.574 1.00 33.16 102 ARG A CA 1
ATOM 755 C C . ARG A 1 102 ? 26.492 -4.077 -55.519 1.00 33.16 102 ARG A C 1
ATOM 757 O O . ARG A 1 102 ? 26.302 -4.302 -54.328 1.00 33.16 102 ARG A O 1
ATOM 764 N N . PRO A 1 103 ? 27.386 -3.159 -55.931 1.00 35.69 103 PRO A N 1
ATOM 765 C CA . PRO A 1 103 ? 27.818 -2.081 -55.056 1.00 35.69 103 PRO A CA 1
ATOM 766 C C . PRO A 1 103 ? 26.630 -1.148 -54.836 1.00 35.69 103 PRO A C 1
ATOM 768 O O . PRO A 1 103 ? 26.046 -0.664 -55.812 1.00 35.69 103 PRO A O 1
ATOM 771 N N . ASP A 1 104 ? 26.310 -0.873 -53.579 1.00 37.84 104 ASP A N 1
ATOM 772 C CA . ASP A 1 104 ? 25.358 0.178 -53.242 1.00 37.84 104 ASP A CA 1
ATOM 773 C C . ASP A 1 104 ? 25.942 1.529 -53.690 1.00 37.84 104 ASP A C 1
ATOM 775 O O . ASP A 1 104 ? 27.138 1.802 -53.529 1.00 37.84 104 ASP A O 1
ATOM 779 N N . TYR A 1 105 ? 25.124 2.345 -54.360 1.00 32.22 105 TYR A N 1
ATOM 780 C CA . TYR A 1 105 ? 25.588 3.584 -54.985 1.00 32.22 105 TYR A CA 1
ATOM 781 C C . TYR A 1 105 ? 25.885 4.643 -53.918 1.00 32.22 105 TYR A C 1
ATOM 783 O O . TYR A 1 105 ? 24.994 5.374 -53.496 1.00 32.22 105 TYR A O 1
ATOM 791 N N . VAL A 1 106 ? 27.159 4.748 -53.539 1.00 35.72 106 VAL A N 1
ATOM 792 C CA . VAL A 1 106 ? 27.705 5.890 -52.794 1.00 35.72 106 VAL A CA 1
ATOM 793 C C . VAL A 1 106 ? 27.434 7.177 -53.579 1.00 35.72 106 VAL A C 1
ATOM 795 O O . VAL A 1 106 ? 27.759 7.249 -54.771 1.00 35.72 106 VAL A O 1
ATOM 798 N N . ASP A 1 107 ? 26.869 8.194 -52.923 1.00 33.12 107 ASP A N 1
ATOM 799 C CA . ASP A 1 107 ? 26.814 9.543 -53.489 1.00 33.12 107 ASP A CA 1
ATOM 800 C C . ASP A 1 107 ? 28.259 10.076 -53.569 1.00 33.12 107 ASP A C 1
ATOM 802 O O . ASP A 1 107 ? 28.949 10.128 -52.549 1.00 33.12 107 ASP A O 1
ATOM 806 N N . PRO A 1 108 ? 28.780 10.459 -54.752 1.00 36.19 108 PRO A N 1
ATOM 807 C CA . PRO A 1 108 ? 30.167 10.907 -54.912 1.00 36.19 108 PRO A CA 1
ATOM 808 C C . PRO A 1 108 ? 30.542 12.206 -54.161 1.00 36.19 108 PRO A C 1
ATOM 810 O O . PRO A 1 108 ? 31.624 12.745 -54.401 1.00 36.19 108 PRO A O 1
ATOM 813 N N . VAL A 1 109 ? 29.677 12.722 -53.282 1.00 38.53 109 VAL A N 1
ATOM 814 C CA . VAL A 1 109 ? 29.952 13.822 -52.343 1.00 38.53 109 VAL A CA 1
ATOM 815 C C . VAL A 1 109 ? 30.588 13.336 -51.021 1.00 38.53 109 VAL A C 1
ATOM 817 O O . VAL A 1 109 ? 31.213 14.143 -50.331 1.00 38.53 109 VAL A O 1
ATOM 820 N N . ASP A 1 110 ? 30.519 12.040 -50.691 1.00 39.25 110 ASP A N 1
ATOM 821 C CA . ASP A 1 110 ? 31.051 11.475 -49.435 1.00 39.25 110 ASP A CA 1
ATOM 822 C C . ASP A 1 110 ? 32.594 11.303 -49.440 1.00 39.25 110 ASP A C 1
ATOM 824 O O . ASP A 1 110 ? 33.146 10.211 -49.602 1.00 39.25 110 ASP A O 1
ATOM 828 N N . ASP A 1 111 ? 33.311 12.420 -49.257 1.00 35.72 111 ASP A N 1
ATOM 829 C CA . ASP A 1 111 ? 34.783 12.508 -49.179 1.00 35.72 111 ASP A CA 1
ATOM 830 C C . ASP A 1 111 ? 35.357 11.813 -47.908 1.00 35.72 111 ASP A C 1
ATOM 832 O O . ASP A 1 111 ? 34.971 12.174 -46.789 1.00 35.72 111 ASP A O 1
ATOM 836 N N . PRO A 1 112 ? 36.316 10.861 -48.008 1.00 41.25 112 PRO A N 1
ATOM 837 C CA . PRO A 1 112 ? 36.731 10.013 -46.880 1.00 41.25 112 PRO A CA 1
ATOM 838 C C . PRO A 1 112 ? 37.559 10.669 -45.756 1.00 41.25 112 PRO A C 1
ATOM 840 O O . PRO A 1 112 ? 38.072 9.949 -44.900 1.00 41.25 112 PRO A O 1
ATOM 843 N N . GLN A 1 113 ? 37.764 11.992 -45.743 1.00 38.66 113 GLN A N 1
ATOM 844 C CA . GLN A 1 113 ? 38.653 12.646 -44.760 1.00 38.66 113 GLN A CA 1
ATOM 845 C C . GLN A 1 113 ? 37.974 13.094 -43.455 1.00 38.66 113 GLN A C 1
ATOM 847 O O . GLN A 1 113 ? 38.678 13.388 -42.492 1.00 38.66 113 GLN A O 1
ATOM 852 N N . ASN A 1 114 ? 36.637 13.114 -43.400 1.00 40.62 114 ASN A N 1
ATOM 853 C CA . ASN A 1 114 ? 35.864 13.629 -42.261 1.00 40.62 114 ASN A CA 1
ATOM 854 C C . ASN A 1 114 ? 34.879 12.594 -41.682 1.00 40.62 114 ASN A C 1
AT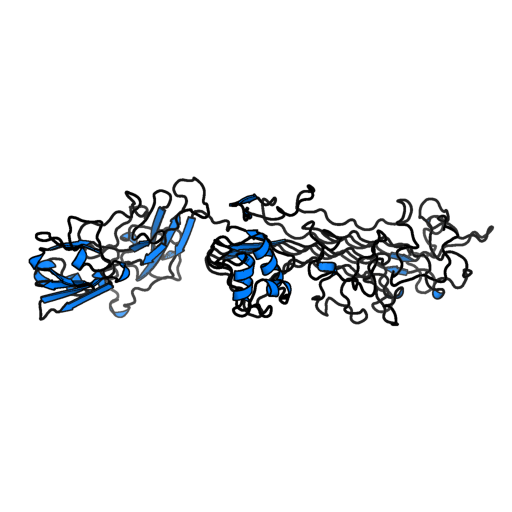OM 856 O O . ASN A 1 114 ? 33.767 12.956 -41.301 1.00 40.62 114 ASN A O 1
ATOM 860 N N . PHE A 1 115 ? 35.255 11.309 -41.606 1.00 39.16 115 PHE A N 1
ATOM 861 C CA . PHE A 1 115 ? 34.475 10.371 -40.791 1.00 39.16 115 PHE A CA 1
ATOM 862 C C . PHE A 1 115 ? 34.561 10.804 -39.326 1.00 39.16 115 PHE A C 1
ATOM 864 O O . PHE A 1 115 ? 35.645 10.824 -38.742 1.00 39.16 115 PHE A O 1
ATOM 871 N N . ASP A 1 116 ? 33.417 11.172 -38.760 1.00 43.91 116 ASP A N 1
ATOM 872 C CA . ASP A 1 116 ? 33.293 11.654 -37.393 1.00 43.91 116 ASP A CA 1
ATOM 873 C C . ASP A 1 116 ? 32.739 10.530 -36.502 1.00 43.91 116 ASP A C 1
ATOM 875 O O . ASP A 1 116 ? 31.521 10.399 -36.377 1.00 43.91 116 ASP A O 1
ATOM 879 N N . PRO A 1 117 ? 33.597 9.706 -35.864 1.00 42.06 117 PRO A N 1
ATOM 880 C CA . PRO A 1 117 ? 33.144 8.659 -34.950 1.00 42.06 117 PRO A CA 1
ATOM 881 C C . PRO A 1 117 ? 32.473 9.222 -33.687 1.00 42.06 117 PRO A C 1
ATOM 883 O O . PRO A 1 117 ? 31.879 8.454 -32.932 1.00 42.06 117 PRO A O 1
ATOM 886 N N . ALA A 1 118 ? 32.564 10.536 -33.445 1.00 44.28 118 ALA A N 1
ATOM 887 C CA . ALA A 1 118 ? 31.848 11.228 -32.385 1.00 44.28 118 ALA A CA 1
ATOM 888 C C . ALA A 1 118 ? 30.499 11.810 -32.859 1.00 44.28 118 ALA A C 1
ATOM 890 O O . ALA A 1 118 ? 29.685 12.184 -32.025 1.00 44.28 118 ALA A O 1
ATOM 891 N N . TRP A 1 119 ? 30.181 11.808 -34.157 1.00 51.97 119 TRP A N 1
ATOM 892 C CA . TRP A 1 119 ? 28.858 12.204 -34.663 1.00 51.97 119 TRP A CA 1
ATOM 893 C C . TRP A 1 119 ? 28.452 13.638 -34.278 1.00 51.97 119 TRP A C 1
ATOM 895 O O . TRP A 1 119 ? 27.323 13.901 -33.874 1.00 51.97 119 TRP A O 1
ATOM 905 N N . LYS A 1 120 ? 29.380 14.594 -34.409 1.00 52.75 120 LYS A N 1
ATOM 906 C CA . LYS A 1 120 ? 29.195 16.034 -34.140 1.00 52.75 120 LYS A CA 1
ATOM 907 C C . LYS A 1 120 ? 28.680 16.815 -35.354 1.00 52.75 120 LYS A C 1
ATOM 909 O O . LYS A 1 120 ? 28.612 18.045 -35.313 1.00 52.75 120 LYS A O 1
ATOM 914 N N . SER A 1 121 ? 28.321 16.113 -36.426 1.00 54.50 121 SER A N 1
ATOM 915 C CA . SER A 1 121 ? 27.731 16.642 -37.655 1.00 54.50 121 SER A CA 1
ATOM 916 C C . SER A 1 121 ? 26.320 16.067 -37.850 1.00 54.50 121 SER A C 1
ATOM 918 O O . SER A 1 121 ? 26.131 14.877 -37.606 1.00 54.50 121 SER A O 1
ATOM 920 N N . PRO A 1 122 ? 25.334 16.850 -38.333 1.00 49.50 122 PRO A N 1
ATOM 921 C CA . PRO A 1 122 ? 23.979 16.355 -38.612 1.00 49.50 122 PRO A CA 1
ATOM 922 C C . PRO A 1 122 ? 23.890 15.392 -39.808 1.00 49.50 122 PRO A C 1
ATOM 924 O O . PRO A 1 122 ? 22.834 14.803 -40.031 1.00 49.50 122 PRO A O 1
ATOM 927 N N . THR A 1 123 ? 24.949 15.263 -40.613 1.00 46.66 123 THR A N 1
ATOM 928 C CA . THR A 1 123 ? 24.960 14.383 -41.789 1.00 46.66 123 THR A CA 1
ATOM 929 C C . THR A 1 123 ? 25.368 12.969 -41.388 1.00 46.66 123 THR A C 1
ATOM 931 O O . THR A 1 123 ? 26.524 12.736 -41.040 1.00 46.66 123 THR A O 1
ATOM 934 N N . ILE A 1 124 ? 24.434 12.023 -41.483 1.00 42.97 124 ILE A N 1
ATOM 935 C CA . ILE A 1 124 ? 24.696 10.593 -41.289 1.00 42.97 124 ILE A CA 1
ATOM 936 C C . ILE A 1 124 ? 25.343 10.055 -42.583 1.00 42.97 124 ILE A C 1
ATOM 938 O O . ILE A 1 124 ? 24.697 10.118 -43.626 1.00 42.97 124 ILE A O 1
ATOM 942 N N . PRO A 1 125 ? 26.592 9.545 -42.565 1.00 40.62 125 PRO A N 1
ATOM 943 C CA . PRO A 1 125 ? 27.341 9.148 -43.760 1.00 40.62 125 PRO A CA 1
ATOM 944 C C . PRO A 1 125 ? 27.088 7.681 -44.166 1.00 40.62 125 PRO A C 1
ATOM 946 O O . PRO A 1 125 ? 27.949 7.041 -44.768 1.00 40.62 125 PRO A O 1
ATOM 949 N N . PHE A 1 126 ? 25.946 7.108 -43.778 1.00 41.69 126 PHE A N 1
ATOM 950 C CA . PHE A 1 126 ? 25.483 5.797 -44.232 1.00 41.69 126 PHE A CA 1
ATOM 951 C C . PHE A 1 126 ? 23.953 5.725 -44.220 1.00 41.69 126 PHE A C 1
ATOM 953 O O . PHE A 1 126 ? 23.300 6.397 -43.423 1.00 41.69 126 PHE A O 1
ATOM 960 N N . ASP A 1 127 ? 23.389 4.883 -45.085 1.00 36.38 127 ASP A N 1
ATOM 961 C CA . ASP A 1 127 ? 21.947 4.632 -45.146 1.00 36.38 127 ASP A CA 1
ATOM 962 C C . ASP A 1 127 ? 21.547 3.462 -44.224 1.00 36.38 127 ASP A C 1
ATOM 964 O O . ASP A 1 127 ? 22.333 2.534 -43.992 1.00 36.38 127 ASP A O 1
ATOM 968 N N . PHE A 1 128 ? 20.329 3.489 -43.678 1.00 35.69 128 PHE A N 1
ATOM 969 C CA . PHE A 1 128 ? 19.824 2.410 -42.822 1.00 35.69 128 PHE A CA 1
ATOM 970 C C . PHE A 1 128 ? 19.243 1.286 -43.691 1.00 35.69 128 PHE A C 1
ATOM 972 O O . PHE A 1 128 ? 18.161 1.401 -44.260 1.00 35.69 128 PHE A O 1
ATOM 979 N N . GLY A 1 129 ? 20.005 0.196 -43.776 1.00 36.16 129 GLY A N 1
ATOM 980 C CA . GLY A 1 129 ? 19.962 -0.782 -44.862 1.00 36.16 129 GLY A CA 1
ATOM 981 C C . GLY A 1 129 ? 18.623 -1.395 -45.305 1.00 36.16 129 GLY A C 1
ATOM 982 O O . GLY A 1 129 ? 17.775 -1.786 -44.497 1.00 36.16 129 GLY A O 1
ATOM 983 N N . HIS A 1 130 ? 18.506 -1.611 -46.618 1.00 33.69 130 HIS A N 1
ATOM 984 C CA . HIS A 1 130 ? 17.415 -2.290 -47.321 1.00 33.69 130 HIS A CA 1
ATOM 985 C C . HIS A 1 130 ? 17.238 -3.760 -46.847 1.00 33.69 130 HIS A C 1
ATOM 987 O O . HIS A 1 130 ? 18.186 -4.400 -46.366 1.00 33.69 130 HIS A O 1
ATOM 993 N N . PRO A 1 131 ? 16.042 -4.368 -46.994 1.00 32.16 131 PRO A N 1
ATOM 994 C CA . PRO A 1 131 ? 15.762 -5.763 -46.603 1.00 32.16 131 PRO A CA 1
ATOM 995 C C . PRO A 1 131 ? 16.526 -6.876 -47.360 1.00 32.16 131 PRO A C 1
ATOM 997 O O . PRO A 1 131 ? 16.232 -8.046 -47.150 1.00 32.16 131 PRO A O 1
ATOM 1000 N N . THR A 1 132 ? 17.505 -6.556 -48.213 1.00 38.31 132 THR A N 1
ATOM 1001 C CA . THR A 1 132 ? 18.313 -7.523 -48.997 1.00 38.31 132 THR A CA 1
ATOM 1002 C C . THR A 1 132 ? 19.780 -7.619 -48.536 1.00 38.31 132 THR A C 1
ATOM 1004 O O . THR A 1 132 ? 20.625 -8.196 -49.226 1.00 38.31 132 THR A O 1
ATOM 1007 N N . GLU A 1 133 ? 20.129 -7.021 -47.389 1.00 44.72 133 GLU A N 1
ATOM 1008 C CA . GLU A 1 133 ? 21.521 -6.646 -47.076 1.00 44.72 133 GLU A CA 1
ATOM 1009 C C . GLU A 1 133 ? 22.186 -7.334 -45.866 1.00 44.72 133 GLU A C 1
ATOM 1011 O O . GLU A 1 133 ? 23.280 -6.948 -45.456 1.00 44.72 133 GLU A O 1
ATOM 1016 N N . GLY A 1 134 ? 21.583 -8.360 -45.268 1.00 47.81 134 GLY A N 1
ATOM 1017 C CA . GLY A 1 134 ? 22.195 -9.067 -44.137 1.00 47.81 134 GLY A CA 1
ATOM 1018 C C . GLY A 1 134 ? 21.175 -9.670 -43.175 1.00 47.81 134 GLY A C 1
ATOM 1019 O O . GLY A 1 134 ? 19.976 -9.544 -43.412 1.00 47.81 134 GLY A O 1
ATOM 1020 N N . PRO A 1 135 ? 21.620 -10.321 -42.083 1.00 52.25 135 PRO A N 1
ATOM 1021 C CA . PRO A 1 135 ? 20.716 -10.752 -41.026 1.00 52.25 135 PRO A CA 1
ATOM 1022 C C . PRO A 1 135 ? 20.061 -9.529 -40.378 1.00 52.25 135 PRO A C 1
ATOM 1024 O O . PRO A 1 135 ? 20.732 -8.547 -40.043 1.00 52.25 135 PRO A O 1
ATOM 1027 N N . ASP A 1 136 ? 18.749 -9.598 -40.190 1.00 59.59 136 ASP A N 1
ATOM 1028 C CA . ASP A 1 136 ? 18.014 -8.559 -39.479 1.00 59.59 136 ASP A CA 1
ATOM 1029 C C . ASP A 1 136 ? 18.422 -8.510 -38.001 1.00 59.59 136 ASP A C 1
ATOM 1031 O O . ASP A 1 136 ? 18.670 -9.557 -37.388 1.00 59.59 136 ASP A O 1
ATOM 1035 N N . PRO A 1 137 ? 18.493 -7.311 -37.399 1.00 68.56 137 PRO A N 1
ATOM 1036 C CA . PRO A 1 137 ? 18.624 -7.198 -35.960 1.00 68.56 137 PRO A CA 1
ATOM 1037 C C . PRO A 1 137 ? 17.343 -7.669 -35.264 1.00 68.56 137 PRO A C 1
ATOM 1039 O O . PRO A 1 137 ? 16.243 -7.635 -35.822 1.00 68.56 137 PRO A O 1
ATOM 1042 N N . GLY A 1 138 ? 17.475 -8.066 -34.001 1.00 73.50 138 GLY A N 1
ATOM 1043 C CA . GLY A 1 138 ? 16.320 -8.357 -33.164 1.00 73.50 138 GLY A CA 1
ATOM 1044 C C . GLY A 1 138 ? 15.470 -7.102 -32.956 1.00 73.50 138 GLY A C 1
ATOM 1045 O O . GLY A 1 138 ? 15.984 -6.053 -32.568 1.00 73.50 138 GLY A O 1
ATOM 1046 N N . GLN A 1 139 ? 14.165 -7.224 -33.186 1.00 82.56 139 GLN A N 1
ATOM 1047 C CA . GLN A 1 139 ? 13.198 -6.178 -32.857 1.00 82.56 139 GLN A CA 1
ATOM 1048 C C . GLN A 1 139 ? 13.068 -6.008 -31.340 1.00 82.56 139 GLN A C 1
ATOM 1050 O O . GLN A 1 139 ? 13.317 -6.948 -30.580 1.00 82.56 139 GLN A O 1
ATOM 1055 N N . ALA A 1 140 ? 12.660 -4.813 -30.914 1.00 84.56 140 ALA A N 1
ATOM 1056 C CA . ALA A 1 140 ? 12.286 -4.563 -29.529 1.00 84.56 140 ALA A CA 1
ATOM 1057 C C . ALA A 1 140 ? 11.129 -5.479 -29.091 1.00 84.56 140 ALA A C 1
ATOM 1059 O O . ALA A 1 140 ? 10.291 -5.888 -29.902 1.00 84.56 140 ALA A O 1
ATOM 1060 N N . GLY A 1 141 ? 11.057 -5.777 -27.794 1.00 84.00 141 GLY A N 1
ATOM 1061 C CA . GLY A 1 141 ? 9.898 -6.443 -27.208 1.00 84.00 141 GLY A CA 1
ATOM 1062 C C . GLY A 1 141 ? 8.622 -5.616 -27.395 1.00 84.00 141 GLY A C 1
ATOM 1063 O O . GLY A 1 141 ? 8.665 -4.387 -27.475 1.00 84.00 141 GLY A O 1
ATOM 1064 N N . VAL A 1 142 ? 7.470 -6.283 -27.429 1.00 88.75 142 VAL A N 1
ATOM 1065 C CA . VAL A 1 142 ? 6.170 -5.596 -27.395 1.00 88.75 142 VAL A CA 1
ATOM 1066 C C . VAL A 1 142 ? 5.879 -5.061 -25.992 1.00 88.75 142 VAL A C 1
ATOM 1068 O O . VAL A 1 142 ? 6.297 -5.663 -25.001 1.00 88.75 142 VAL A O 1
ATOM 1071 N N . SER A 1 143 ? 5.162 -3.938 -25.917 1.00 90.12 143 SER A N 1
ATOM 1072 C CA . SER A 1 143 ? 4.607 -3.432 -24.658 1.00 90.12 143 SER A CA 1
ATOM 1073 C C . SER A 1 143 ? 3.620 -4.427 -24.050 1.00 90.12 143 SER A C 1
ATOM 1075 O O . SER A 1 143 ? 3.017 -5.243 -24.753 1.00 90.12 143 SER A O 1
ATOM 1077 N N . VAL A 1 144 ? 3.457 -4.341 -22.733 1.00 91.94 144 VAL A N 1
ATOM 1078 C CA . VAL A 1 144 ? 2.412 -5.056 -21.982 1.00 91.94 144 VAL A CA 1
ATOM 1079 C C . VAL A 1 144 ? 1.084 -4.292 -22.010 1.00 91.94 144 VAL A C 1
ATOM 1081 O O . VAL A 1 144 ? 0.026 -4.883 -21.799 1.00 91.94 144 VAL A O 1
ATOM 1084 N N . PHE A 1 145 ? 1.182 -2.989 -22.274 1.00 92.81 145 PHE A N 1
ATOM 1085 C CA . PHE A 1 145 ? 0.105 -2.017 -22.400 1.00 92.81 145 PHE A CA 1
ATOM 1086 C C . PHE A 1 145 ? -0.368 -1.900 -23.850 1.00 92.81 145 PHE A C 1
ATOM 1088 O O . PHE A 1 145 ? 0.255 -2.430 -24.781 1.00 92.81 145 PHE A O 1
ATOM 1095 N N . SER A 1 146 ? -1.489 -1.219 -24.043 1.00 85.81 146 SER A N 1
ATOM 1096 C CA . SER A 1 146 ? -2.047 -0.926 -25.349 1.00 85.81 146 SER A CA 1
ATOM 1097 C C . SER A 1 146 ? -1.151 0.042 -26.136 1.00 85.81 146 SER A C 1
ATOM 1099 O O . SER A 1 146 ? -0.217 0.653 -25.623 1.00 85.81 146 SER A O 1
ATOM 1101 N N . ALA A 1 147 ? -1.379 0.109 -27.446 1.00 79.19 147 ALA A N 1
ATOM 1102 C CA . ALA A 1 147 ? -0.654 1.003 -28.347 1.00 79.19 147 ALA A CA 1
ATOM 1103 C C . ALA A 1 147 ? -1.540 2.199 -28.736 1.00 79.19 147 ALA A C 1
ATOM 1105 O O . ALA A 1 147 ? -1.658 2.525 -29.919 1.00 79.19 147 ALA A O 1
ATOM 1106 N N . ASP A 1 148 ? -2.227 2.792 -27.757 1.00 79.88 148 ASP A N 1
ATOM 1107 C CA . ASP A 1 148 ? -3.083 3.970 -27.946 1.00 79.88 148 ASP A CA 1
ATOM 1108 C C . ASP A 1 148 ? -2.289 5.293 -27.981 1.00 79.88 148 ASP A C 1
ATOM 1110 O O . ASP A 1 148 ? -2.742 6.263 -28.593 1.00 79.88 148 ASP A O 1
ATOM 1114 N N . GLY A 1 149 ? -1.072 5.293 -27.430 1.00 76.62 149 GLY A N 1
ATOM 1115 C CA . GLY A 1 149 ? -0.167 6.441 -27.388 1.00 76.62 149 GLY A CA 1
ATOM 1116 C C . GLY A 1 149 ? -0.307 7.302 -26.132 1.00 76.62 149 GLY A C 1
ATOM 1117 O O . GLY A 1 149 ? 0.296 8.376 -26.088 1.00 76.62 149 GLY A O 1
ATOM 1118 N N . ASP A 1 150 ? -1.075 6.850 -25.139 1.00 82.81 150 ASP A N 1
ATOM 1119 C CA . ASP A 1 150 ? -1.097 7.408 -23.791 1.00 82.81 150 ASP A CA 1
ATOM 1120 C C . ASP A 1 150 ? -0.219 6.543 -22.867 1.00 82.81 150 ASP A C 1
ATOM 1122 O O . ASP A 1 150 ? -0.077 5.342 -23.066 1.00 82.81 150 ASP A O 1
ATOM 1126 N N . THR A 1 151 ? 0.413 7.160 -21.871 1.00 85.12 151 THR A N 1
ATOM 1127 C CA . THR A 1 151 ? 1.071 6.438 -20.766 1.00 85.12 151 THR A CA 1
ATOM 1128 C C . THR A 1 151 ? 0.450 6.806 -19.418 1.00 85.12 151 THR A C 1
ATOM 1130 O O . THR A 1 151 ? 0.905 6.346 -18.378 1.00 85.12 151 THR A O 1
ATOM 1133 N N . GLY A 1 152 ? -0.587 7.650 -19.389 1.00 86.88 152 GLY A N 1
ATOM 1134 C CA . GLY A 1 152 ? -1.285 8.084 -18.177 1.00 86.88 152 GLY A CA 1
ATOM 1135 C C . GLY A 1 152 ? -2.113 6.991 -17.493 1.00 86.88 152 GLY A C 1
ATOM 1136 O O . GLY A 1 152 ? -2.651 7.226 -16.412 1.00 86.88 152 GLY A O 1
ATOM 1137 N N . ASN A 1 153 ? -2.215 5.809 -18.102 1.00 91.25 153 ASN A N 1
ATOM 1138 C CA . ASN A 1 153 ? -2.938 4.612 -17.660 1.00 91.25 153 ASN A CA 1
ATOM 1139 C C . ASN A 1 153 ? -2.039 3.349 -17.577 1.00 91.25 153 ASN A C 1
ATOM 1141 O O . ASN A 1 153 ? -2.561 2.263 -17.298 1.00 91.25 153 ASN A O 1
ATOM 1145 N N . ASP A 1 154 ? -0.712 3.483 -17.743 1.00 92.81 154 ASP A N 1
ATOM 1146 C CA . ASP A 1 154 ? 0.302 2.402 -17.755 1.00 92.81 154 ASP A CA 1
ATOM 1147 C C . ASP A 1 154 ? 0.544 1.769 -16.353 1.00 92.81 154 ASP A C 1
ATOM 1149 O O . ASP A 1 154 ? 1.668 1.651 -15.850 1.00 92.81 154 ASP A O 1
ATOM 1153 N N . PHE A 1 155 ? -0.519 1.348 -15.662 1.00 94.69 155 PHE A N 1
ATOM 1154 C CA . PHE A 1 155 ? -0.447 0.788 -14.310 1.00 94.69 155 PHE A CA 1
ATOM 1155 C C . PHE A 1 155 ? -1.512 -0.279 -14.000 1.00 94.69 155 PHE A C 1
ATOM 1157 O O . PHE A 1 155 ? -2.330 -0.660 -14.836 1.00 94.69 155 PHE A O 1
ATOM 1164 N N . TRP A 1 156 ? -1.466 -0.802 -12.769 1.00 94.62 156 TRP A N 1
ATOM 1165 C CA . TRP A 1 156 ? -2.436 -1.731 -12.186 1.00 94.62 156 TRP A CA 1
ATOM 1166 C C . TRP A 1 156 ? -3.126 -1.068 -10.989 1.00 94.62 156 TRP A C 1
ATOM 1168 O O . TRP A 1 156 ? -2.465 -0.680 -10.027 1.00 94.62 156 TRP A O 1
ATOM 1178 N N . GLY A 1 157 ? -4.455 -0.959 -11.028 1.00 91.50 157 GLY A N 1
ATOM 1179 C CA . GLY A 1 157 ? -5.250 -0.321 -9.974 1.00 91.50 157 GLY A CA 1
ATOM 1180 C C . GLY A 1 157 ? -5.917 0.974 -10.432 1.00 91.50 157 GLY A C 1
ATOM 1181 O O . GLY A 1 157 ? -6.332 1.089 -11.585 1.00 91.50 157 GLY A O 1
ATOM 1182 N N . VAL A 1 158 ? -6.071 1.928 -9.510 1.00 90.06 158 VAL A N 1
ATOM 1183 C CA . VAL A 1 158 ? -6.817 3.176 -9.733 1.00 90.06 158 VAL A CA 1
ATOM 1184 C C . VAL A 1 158 ? -5.988 4.371 -9.275 1.00 90.06 158 VAL A C 1
ATOM 1186 O O . VAL A 1 158 ? -5.498 4.393 -8.145 1.00 90.06 158 VAL A O 1
ATOM 1189 N N . ARG A 1 159 ? -5.875 5.374 -10.144 1.00 89.94 159 ARG A N 1
ATOM 1190 C CA . ARG A 1 159 ? -5.324 6.699 -9.849 1.00 89.94 159 ARG A CA 1
ATOM 1191 C C . ARG A 1 159 ? -6.474 7.668 -9.620 1.00 89.94 159 ARG A C 1
ATOM 1193 O O . ARG A 1 159 ? -7.456 7.624 -10.358 1.00 89.94 159 ARG A O 1
ATOM 1200 N N . ILE A 1 160 ? -6.354 8.534 -8.622 1.00 86.69 160 ILE A N 1
ATOM 1201 C CA . ILE A 1 160 ? -7.234 9.698 -8.468 1.00 86.69 160 ILE A CA 1
ATOM 1202 C C . ILE A 1 160 ? -6.462 10.900 -9.003 1.00 86.69 160 ILE A C 1
ATOM 1204 O O . ILE A 1 160 ? -5.296 11.062 -8.658 1.00 86.69 160 ILE A O 1
ATOM 1208 N N . ASN A 1 161 ? -7.093 11.692 -9.864 1.00 85.44 161 ASN A N 1
ATOM 1209 C CA . ASN A 1 161 ? -6.505 12.883 -10.476 1.00 85.44 161 ASN A CA 1
ATOM 1210 C C . ASN A 1 161 ? -6.841 14.137 -9.643 1.00 85.44 161 ASN A C 1
ATOM 1212 O O . ASN A 1 161 ? -7.763 14.105 -8.826 1.00 85.44 161 ASN A O 1
ATOM 1216 N N . ASP A 1 162 ? -6.130 15.249 -9.865 1.00 79.75 162 ASP A N 1
ATOM 1217 C CA . ASP A 1 162 ? -6.334 16.518 -9.132 1.00 79.75 162 ASP A CA 1
ATOM 1218 C C . ASP A 1 162 ? -7.774 17.070 -9.259 1.00 79.75 162 ASP A C 1
ATOM 1220 O O . ASP A 1 162 ? -8.346 17.606 -8.311 1.00 79.75 162 ASP A O 1
ATOM 1224 N N . ASP A 1 163 ? -8.433 16.837 -10.399 1.00 77.69 163 ASP A N 1
ATOM 1225 C CA . ASP A 1 163 ? -9.839 17.209 -10.624 1.00 77.69 163 ASP A CA 1
ATOM 1226 C C . ASP A 1 163 ? -10.865 16.295 -9.911 1.00 77.69 163 ASP A C 1
ATOM 1228 O O . ASP A 1 163 ? -12.078 16.492 -10.031 1.00 77.69 163 ASP A O 1
ATOM 1232 N N . GLY A 1 164 ? -10.393 15.292 -9.165 1.00 75.94 164 GLY A N 1
ATOM 1233 C CA . GLY A 1 164 ? -11.204 14.301 -8.461 1.00 75.94 164 GLY A CA 1
ATOM 1234 C C . GLY A 1 164 ? -11.760 13.182 -9.348 1.00 75.94 164 GLY A C 1
ATOM 1235 O O . GLY A 1 164 ? -12.530 12.350 -8.857 1.00 75.94 164 GLY A O 1
ATOM 1236 N N . THR A 1 165 ? -11.402 13.129 -10.636 1.00 83.44 165 THR A N 1
ATOM 1237 C CA . THR A 1 165 ? -11.711 11.979 -11.498 1.00 83.44 165 THR A CA 1
ATOM 1238 C C . THR A 1 165 ? -10.810 10.783 -11.178 1.00 83.44 165 THR A C 1
ATOM 1240 O O . THR A 1 165 ? -9.811 10.899 -10.468 1.00 83.44 165 THR A O 1
ATOM 1243 N N . ALA A 1 166 ? -11.182 9.605 -11.684 1.00 87.19 166 ALA A N 1
ATOM 1244 C CA . ALA A 1 166 ? -10.424 8.375 -11.496 1.00 87.19 166 ALA A CA 1
ATOM 1245 C C . ALA A 1 166 ? -9.966 7.803 -12.844 1.00 87.19 166 ALA A C 1
ATOM 1247 O O . ALA A 1 166 ? -10.802 7.500 -13.700 1.00 87.19 166 ALA A O 1
ATOM 1248 N N . THR A 1 167 ? -8.657 7.603 -12.997 1.00 90.06 167 THR A N 1
ATOM 1249 C CA . THR A 1 167 ? -8.068 6.862 -14.119 1.00 90.06 167 THR A CA 1
ATOM 1250 C C . THR A 1 167 ? -7.866 5.409 -13.698 1.00 90.06 167 THR A C 1
ATOM 1252 O O . THR A 1 167 ? -7.252 5.120 -12.668 1.00 90.06 167 THR A O 1
ATOM 1255 N N . PHE A 1 168 ? -8.397 4.480 -14.489 1.00 90.81 168 PHE A N 1
ATOM 1256 C CA . PHE A 1 168 ? -8.219 3.045 -14.285 1.00 90.81 168 PHE A CA 1
ATOM 1257 C C . PHE A 1 168 ? -7.015 2.570 -15.093 1.00 90.81 168 PHE A C 1
ATOM 1259 O O . PHE A 1 168 ? -6.923 2.872 -16.281 1.00 90.81 168 PHE A O 1
ATOM 1266 N N . GLY A 1 169 ? -6.112 1.832 -14.450 1.00 92.44 169 GLY A N 1
ATOM 1267 C CA . GLY A 1 169 ? -4.947 1.266 -15.121 1.00 92.44 169 GLY A CA 1
ATOM 1268 C C . GLY A 1 169 ? -5.337 0.133 -16.065 1.00 92.44 169 GLY A C 1
ATOM 1269 O O . GLY A 1 169 ? -6.283 -0.610 -15.788 1.00 92.44 169 GLY A O 1
ATOM 1270 N N . GLU A 1 170 ? -4.611 -0.019 -17.170 1.00 93.38 170 GLU A N 1
ATOM 1271 C CA . GLU A 1 170 ? -4.922 -1.048 -18.169 1.00 93.38 170 GLU A CA 1
ATOM 1272 C C . GLU A 1 170 ? -4.683 -2.482 -17.676 1.00 93.38 170 GLU A C 1
ATOM 1274 O O . GLU A 1 170 ? -5.338 -3.429 -18.129 1.00 93.38 170 GLU A O 1
ATOM 1279 N N . LEU A 1 171 ? -3.732 -2.677 -16.756 1.00 91.69 171 LEU A N 1
ATOM 1280 C CA . LEU A 1 171 ? -3.386 -4.013 -16.287 1.00 91.69 171 LEU A CA 1
ATOM 1281 C C . LEU A 1 171 ? -4.497 -4.576 -15.402 1.00 91.69 171 LEU A C 1
ATOM 1283 O O . LEU A 1 171 ? -4.844 -4.020 -14.363 1.00 91.69 171 LEU A O 1
ATOM 1287 N N . LEU A 1 172 ? -4.973 -5.770 -15.756 1.00 87.44 172 LEU A N 1
ATOM 1288 C CA . LEU A 1 172 ? -5.885 -6.559 -14.919 1.00 87.44 172 LEU A CA 1
ATOM 1289 C C . LEU A 1 172 ? -5.153 -7.282 -13.774 1.00 87.44 172 LEU A C 1
ATOM 1291 O O . LEU A 1 172 ? -5.752 -7.607 -12.749 1.00 87.44 172 LEU A O 1
ATOM 1295 N N . ALA A 1 173 ? -3.856 -7.545 -13.944 1.00 90.75 173 ALA A N 1
ATOM 1296 C CA . ALA A 1 173 ? -3.000 -8.189 -12.955 1.00 90.75 173 ALA A CA 1
ATOM 1297 C C . ALA A 1 173 ? -1.544 -7.711 -13.102 1.00 90.75 173 ALA A C 1
ATOM 1299 O O . ALA A 1 173 ? -1.122 -7.386 -14.214 1.00 90.75 173 ALA A O 1
ATOM 1300 N N . PRO A 1 174 ? -0.740 -7.716 -12.024 1.00 92.56 174 PRO A N 1
ATOM 1301 C CA . PRO A 1 174 ? 0.680 -7.398 -12.112 1.00 92.56 174 PRO A CA 1
ATOM 1302 C C . PRO A 1 174 ? 1.449 -8.388 -12.998 1.00 92.56 174 PRO A C 1
ATOM 1304 O O . PRO A 1 174 ? 1.284 -9.601 -12.882 1.00 92.56 174 PRO A O 1
ATOM 1307 N N . TRP A 1 175 ? 2.320 -7.863 -13.861 1.00 93.62 175 TRP A N 1
ATOM 1308 C CA . TRP A 1 175 ? 3.158 -8.636 -14.785 1.00 93.62 175 TRP A CA 1
ATOM 1309 C C . TRP A 1 175 ? 4.655 -8.523 -14.481 1.00 93.62 175 TRP A C 1
ATOM 1311 O O . TRP A 1 175 ? 5.075 -7.642 -13.738 1.00 93.62 175 TRP A O 1
ATOM 1321 N N . ALA A 1 176 ? 5.458 -9.419 -15.055 1.00 94.19 176 ALA A N 1
ATOM 1322 C CA . ALA A 1 176 ? 6.920 -9.361 -15.006 1.00 94.19 176 ALA A CA 1
ATOM 1323 C C . ALA A 1 176 ? 7.493 -8.747 -16.295 1.00 94.19 176 ALA A C 1
ATOM 1325 O O . ALA A 1 176 ? 6.820 -8.712 -17.324 1.00 94.19 176 ALA A O 1
ATOM 1326 N N . GLY A 1 177 ? 8.743 -8.293 -16.230 1.00 93.56 177 GLY A N 1
ATOM 1327 C CA . GLY A 1 177 ? 9.500 -7.791 -17.371 1.00 93.56 177 GLY A CA 1
ATOM 1328 C C . GLY A 1 177 ? 9.745 -8.852 -18.445 1.00 93.56 177 GLY A C 1
ATOM 1329 O O . GLY A 1 177 ? 9.862 -10.045 -18.153 1.00 93.56 177 GLY A O 1
ATOM 1330 N N . SER A 1 178 ? 9.870 -8.412 -19.696 1.00 94.19 178 SER A N 1
ATOM 1331 C CA . SER A 1 178 ? 10.236 -9.265 -20.826 1.00 94.19 178 SER A CA 1
ATOM 1332 C C . SER A 1 178 ? 11.759 -9.389 -20.963 1.00 94.19 178 SER A C 1
ATOM 1334 O O . SER A 1 178 ? 12.520 -8.483 -20.619 1.00 94.19 178 SER A O 1
ATOM 1336 N N . GLY A 1 179 ? 12.229 -10.542 -21.442 1.00 93.19 179 GLY A N 1
ATOM 1337 C CA . GLY A 1 179 ? 13.648 -10.741 -21.746 1.00 93.19 179 GLY A CA 1
ATOM 1338 C C . GLY A 1 179 ? 14.071 -10.011 -23.021 1.00 93.19 179 GLY A C 1
ATOM 1339 O O . GLY A 1 179 ? 13.271 -9.845 -23.940 1.00 93.19 179 GLY A O 1
ATOM 1340 N N . GLY A 1 180 ? 15.338 -9.614 -23.083 1.00 91.31 180 GLY A N 1
ATOM 1341 C CA . GLY A 1 180 ? 15.976 -9.140 -24.304 1.00 91.31 180 GLY A CA 1
ATOM 1342 C C . GLY A 1 180 ? 16.293 -10.294 -25.255 1.00 91.31 180 GLY A C 1
ATOM 1343 O O . GLY A 1 180 ? 16.446 -11.450 -24.851 1.00 91.31 180 GLY A O 1
ATOM 1344 N N . GLY A 1 181 ? 16.406 -9.979 -26.540 1.00 90.12 181 GLY A N 1
ATOM 1345 C CA . GLY A 1 181 ? 16.800 -10.912 -27.583 1.00 90.12 181 GLY A CA 1
ATOM 1346 C C . GLY A 1 181 ? 18.266 -11.326 -27.466 1.00 90.12 181 GLY A C 1
ATOM 1347 O O . GLY A 1 181 ? 19.148 -10.513 -27.177 1.00 90.12 181 GLY A O 1
ATOM 1348 N N . ALA A 1 182 ? 18.541 -12.601 -27.741 1.00 86.75 182 ALA A N 1
ATOM 1349 C CA . ALA A 1 182 ? 19.900 -13.055 -28.017 1.00 86.75 182 ALA A CA 1
ATOM 1350 C C . ALA A 1 182 ? 20.444 -12.379 -29.288 1.00 86.75 182 ALA A C 1
ATOM 1352 O O . ALA A 1 182 ? 19.676 -11.990 -30.170 1.00 86.75 182 ALA A O 1
ATOM 1353 N N . SER A 1 183 ? 21.763 -12.240 -29.377 1.00 81.38 183 SER A N 1
ATOM 1354 C CA . SER A 1 183 ? 22.420 -11.696 -30.565 1.00 81.38 183 SER A CA 1
ATOM 1355 C C . SER A 1 183 ? 22.750 -12.796 -31.572 1.00 81.38 183 SER A C 1
ATOM 1357 O O . SER A 1 183 ? 22.867 -13.969 -31.209 1.00 81.38 183 SER A O 1
ATOM 1359 N N . GLY A 1 184 ? 22.907 -12.431 -32.845 1.00 75.88 184 GLY A N 1
ATOM 1360 C CA . GLY A 1 184 ? 23.295 -13.387 -33.878 1.00 75.88 184 GLY A CA 1
ATOM 1361 C C . GLY A 1 184 ? 24.742 -13.858 -33.725 1.00 75.88 184 GLY A C 1
ATOM 1362 O O . GLY A 1 184 ? 25.613 -13.100 -33.284 1.00 75.88 184 GLY A O 1
ATOM 1363 N N . ASP A 1 185 ? 25.018 -15.091 -34.152 1.00 75.62 185 ASP A N 1
ATOM 1364 C CA . ASP A 1 185 ? 26.386 -15.516 -34.449 1.00 75.62 185 ASP A CA 1
ATOM 1365 C C . ASP A 1 185 ? 27.021 -14.567 -35.473 1.00 75.62 185 ASP A C 1
ATOM 1367 O O . ASP A 1 185 ? 26.345 -14.014 -36.343 1.00 75.62 185 ASP A O 1
ATOM 1371 N N . SER A 1 186 ? 28.338 -14.398 -35.392 1.00 70.44 186 SER A N 1
ATOM 1372 C CA . SER A 1 186 ? 29.084 -13.563 -36.335 1.00 70.44 186 SER A CA 1
ATOM 1373 C C . SER A 1 186 ? 30.146 -14.374 -37.062 1.00 70.44 186 SER A C 1
ATOM 1375 O O . SER A 1 186 ? 30.792 -15.263 -36.495 1.00 70.44 186 SER A O 1
ATOM 13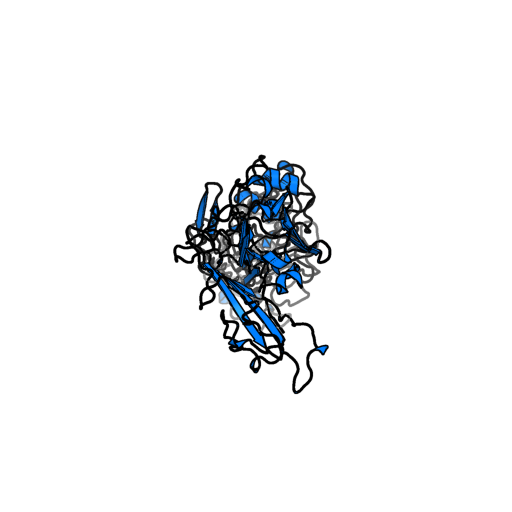77 N N . PHE A 1 187 ? 30.340 -14.042 -38.335 1.00 65.50 187 PHE A N 1
ATOM 1378 C CA . PHE A 1 187 ? 31.312 -14.696 -39.194 1.00 65.50 187 PHE A CA 1
ATOM 1379 C C . PHE A 1 187 ? 32.063 -13.680 -40.055 1.00 65.50 187 PHE A C 1
ATOM 1381 O O . PHE A 1 187 ? 31.478 -12.754 -40.622 1.00 65.50 187 PHE A O 1
ATOM 1388 N N . GLN A 1 188 ? 33.375 -13.872 -40.179 1.00 65.88 188 GLN A N 1
ATOM 1389 C CA . GLN A 1 188 ? 34.218 -13.093 -41.080 1.00 65.88 188 GLN A CA 1
ATOM 1390 C C . GLN A 1 188 ? 34.465 -13.860 -42.386 1.00 65.88 188 GLN A C 1
ATOM 1392 O O . GLN A 1 188 ? 35.341 -14.722 -42.450 1.00 65.88 188 GLN A O 1
ATOM 1397 N N . VAL A 1 189 ? 33.723 -13.503 -43.439 1.00 59.16 189 VAL A N 1
ATOM 1398 C CA . VAL A 1 189 ? 33.967 -13.973 -44.813 1.00 59.16 189 VAL A CA 1
ATOM 1399 C C . VAL A 1 189 ? 35.166 -13.223 -45.403 1.00 59.16 189 VAL A C 1
ATOM 1401 O O . VAL A 1 189 ? 35.205 -11.993 -45.357 1.00 59.16 189 VAL A O 1
ATOM 1404 N N . LYS A 1 190 ? 36.113 -13.940 -46.019 1.00 63.22 190 LYS A N 1
ATOM 1405 C CA . LYS A 1 190 ? 37.031 -13.345 -47.003 1.00 63.22 190 LYS A CA 1
ATOM 1406 C C . LYS A 1 190 ? 36.359 -13.384 -48.371 1.00 63.22 190 LYS A C 1
ATOM 1408 O O . LYS A 1 190 ? 36.047 -14.470 -48.854 1.00 63.22 190 LYS A O 1
ATOM 1413 N N . ARG A 1 191 ? 36.142 -12.226 -48.998 1.00 60.12 191 ARG A N 1
ATOM 1414 C CA . ARG A 1 191 ? 35.621 -12.181 -50.371 1.00 60.12 191 ARG A CA 1
ATOM 1415 C C . ARG A 1 191 ? 36.696 -12.647 -51.344 1.00 60.12 191 ARG A C 1
ATOM 1417 O O . ARG A 1 191 ? 37.852 -12.241 -51.241 1.00 60.12 191 ARG A O 1
ATOM 1424 N N . LYS A 1 192 ? 36.307 -13.506 -52.280 1.00 66.50 192 LYS A N 1
ATOM 1425 C CA . LYS A 1 192 ? 37.167 -13.947 -53.384 1.00 66.50 192 LYS A CA 1
ATOM 1426 C C . LYS A 1 192 ? 37.130 -12.903 -54.503 1.00 66.50 192 LYS A C 1
ATOM 1428 O O . LYS A 1 192 ? 36.116 -12.233 -54.686 1.00 66.50 192 LYS A O 1
ATOM 1433 N N . THR A 1 193 ? 38.208 -12.776 -55.269 1.00 69.44 193 THR A N 1
ATOM 1434 C CA . THR A 1 193 ? 38.189 -12.032 -56.535 1.00 69.44 193 THR A CA 1
ATOM 1435 C C . THR A 1 193 ? 37.804 -12.949 -57.691 1.00 69.44 193 THR A C 1
ATOM 1437 O O . THR A 1 193 ? 38.143 -14.134 -57.712 1.00 69.44 193 THR A O 1
ATOM 1440 N N . ASP A 1 194 ? 37.094 -12.394 -58.665 1.00 70.31 194 ASP A N 1
ATOM 1441 C CA . ASP A 1 194 ? 36.862 -13.006 -59.965 1.00 70.31 194 ASP A CA 1
ATOM 1442 C C . ASP A 1 194 ? 38.229 -13.197 -60.659 1.00 70.31 194 ASP A C 1
ATOM 1444 O O . ASP A 1 194 ? 38.954 -12.217 -60.862 1.00 70.31 194 ASP A O 1
ATOM 1448 N N . PRO A 1 195 ? 38.612 -14.431 -61.034 1.00 69.94 195 PRO A N 1
ATOM 1449 C CA . PRO A 1 195 ? 39.928 -14.714 -61.608 1.00 69.94 195 PRO A CA 1
ATOM 1450 C C . PRO A 1 195 ? 40.119 -14.171 -63.037 1.00 69.94 195 PRO A C 1
ATOM 1452 O O . PRO A 1 195 ? 41.230 -14.234 -63.562 1.00 69.94 195 PRO A O 1
ATOM 1455 N N . VAL A 1 196 ? 39.058 -13.673 -63.679 1.00 69.31 196 VAL A N 1
ATOM 1456 C CA . VAL A 1 196 ? 39.053 -13.111 -65.037 1.00 69.31 196 VAL A CA 1
ATOM 1457 C C . VAL A 1 196 ? 38.940 -11.588 -65.006 1.00 69.31 196 VAL A C 1
ATOM 1459 O O . VAL A 1 196 ? 39.664 -10.916 -65.740 1.00 69.31 196 VAL A O 1
ATOM 1462 N N . THR A 1 197 ? 38.045 -11.033 -64.182 1.00 71.88 197 THR A N 1
ATOM 1463 C CA . THR A 1 197 ? 37.803 -9.576 -64.128 1.00 71.88 197 THR A CA 1
ATOM 1464 C C . THR A 1 197 ? 38.572 -8.860 -63.017 1.00 71.88 197 THR A C 1
ATOM 1466 O O . THR A 1 197 ? 38.729 -7.642 -63.077 1.00 71.88 197 THR A O 1
ATOM 1469 N N . GLY A 1 198 ? 39.059 -9.586 -62.005 1.00 66.94 198 GLY A N 1
ATOM 1470 C CA . GLY A 1 198 ? 39.710 -9.023 -60.818 1.00 66.94 198 GLY A CA 1
ATOM 1471 C C . GLY A 1 198 ? 38.757 -8.336 -59.831 1.00 66.94 198 GLY A C 1
ATOM 1472 O O . GLY A 1 198 ? 39.206 -7.897 -58.775 1.00 66.94 198 GLY A O 1
ATOM 1473 N N . ALA A 1 199 ? 37.459 -8.246 -60.142 1.00 63.41 199 ALA A N 1
ATOM 1474 C CA . ALA A 1 199 ? 36.451 -7.661 -59.262 1.00 63.41 199 ALA A CA 1
ATOM 1475 C C . ALA A 1 199 ? 36.176 -8.557 -58.041 1.00 63.41 199 ALA A C 1
ATOM 1477 O O . ALA A 1 199 ? 36.353 -9.772 -58.099 1.00 63.41 199 ALA A O 1
ATOM 1478 N N . LEU A 1 200 ? 35.712 -7.979 -56.931 1.00 55.28 200 LEU A N 1
ATOM 1479 C CA . LEU A 1 200 ? 35.289 -8.756 -55.761 1.00 55.28 200 LEU A CA 1
ATOM 1480 C C . LEU A 1 200 ? 33.971 -9.493 -56.055 1.00 55.28 200 LEU A C 1
ATOM 1482 O O . LEU A 1 200 ? 32.958 -8.855 -56.341 1.00 55.28 200 LEU A O 1
ATOM 1486 N N . LEU A 1 201 ? 33.965 -10.821 -55.919 1.00 59.25 201 LEU A N 1
ATOM 1487 C CA . LEU A 1 201 ? 32.760 -11.651 -56.037 1.00 59.25 201 LEU A CA 1
ATOM 1488 C C . LEU A 1 201 ? 31.739 -11.305 -54.945 1.00 59.25 201 LEU A C 1
ATOM 1490 O O . LEU A 1 201 ? 32.106 -10.760 -53.897 1.00 59.25 201 LEU A O 1
ATOM 1494 N N . SER A 1 202 ? 30.456 -11.599 -55.174 1.00 57.72 202 SER A N 1
ATOM 1495 C CA . SER A 1 202 ? 29.405 -11.316 -54.189 1.00 57.72 202 SER A CA 1
ATOM 1496 C C . SER A 1 202 ? 29.616 -12.108 -52.889 1.00 57.72 202 SER A C 1
ATOM 1498 O O . SER A 1 202 ? 30.430 -13.037 -52.815 1.00 57.72 202 SER A O 1
ATOM 1500 N N . VAL A 1 203 ? 28.885 -11.743 -51.832 1.00 56.69 203 VAL A N 1
ATOM 1501 C CA . VAL A 1 203 ? 28.913 -12.512 -50.577 1.00 56.69 203 VAL A CA 1
ATOM 1502 C C . VAL A 1 203 ? 28.342 -13.920 -50.792 1.00 56.69 203 VAL A C 1
ATOM 1504 O O . VAL A 1 203 ? 28.909 -14.871 -50.260 1.00 56.69 203 VAL A O 1
ATOM 1507 N N . VAL A 1 204 ? 27.313 -14.073 -51.638 1.00 58.28 204 VAL A N 1
ATOM 1508 C CA . VAL A 1 204 ? 26.739 -15.379 -52.021 1.00 58.28 204 VAL A CA 1
ATOM 1509 C C . VAL A 1 204 ? 27.781 -16.254 -52.708 1.00 58.28 204 VAL A C 1
ATOM 1511 O O . VAL A 1 204 ? 27.986 -17.391 -52.304 1.00 58.28 204 VAL A O 1
ATOM 1514 N N . ASP A 1 205 ? 28.503 -15.706 -53.686 1.00 63.78 205 ASP A N 1
ATOM 1515 C CA . ASP A 1 205 ? 29.545 -16.427 -54.436 1.00 63.78 205 ASP A CA 1
ATOM 1516 C C . ASP A 1 205 ? 30.803 -16.711 -53.590 1.00 63.78 205 ASP A C 1
ATOM 1518 O O . ASP A 1 205 ? 31.669 -17.502 -53.971 1.00 63.78 205 ASP A O 1
ATOM 1522 N N . SER A 1 206 ? 30.916 -16.058 -52.429 1.00 62.78 206 SER A N 1
ATOM 1523 C CA . SER A 1 206 ? 31.952 -16.303 -51.421 1.00 62.78 206 SER A CA 1
ATOM 1524 C C . SER A 1 206 ? 31.519 -17.330 -50.358 1.00 62.78 206 SER A C 1
ATOM 1526 O O . SER A 1 206 ? 32.300 -17.618 -49.448 1.00 62.78 206 SER A O 1
ATOM 1528 N N . LEU A 1 207 ? 30.300 -17.882 -50.458 1.00 64.88 207 LEU A N 1
ATOM 1529 C CA . LEU A 1 207 ? 29.727 -18.859 -49.531 1.00 64.88 207 LEU A CA 1
ATOM 1530 C C . LEU A 1 207 ? 29.335 -20.179 -50.241 1.00 64.88 207 LEU A C 1
ATOM 1532 O O . LEU A 1 207 ? 28.835 -20.158 -51.362 1.00 64.88 207 LEU A O 1
ATOM 1536 N N . PRO A 1 208 ? 29.498 -21.346 -49.585 1.00 59.25 208 PRO A N 1
ATOM 1537 C CA . PRO A 1 208 ? 30.243 -21.545 -48.342 1.00 59.25 208 PRO A CA 1
ATOM 1538 C C . PRO A 1 208 ? 31.741 -21.258 -48.540 1.00 59.25 208 PRO A C 1
ATOM 1540 O O . PRO A 1 208 ? 32.277 -21.411 -49.637 1.00 59.25 208 PRO A O 1
ATOM 1543 N N . THR A 1 209 ? 32.429 -20.848 -47.472 1.00 60.16 209 THR A N 1
ATOM 1544 C CA . THR A 1 209 ? 33.890 -20.701 -47.510 1.00 60.16 209 THR A CA 1
ATOM 1545 C C . THR A 1 209 ? 34.553 -22.068 -47.666 1.00 60.16 209 THR A C 1
ATOM 1547 O O . THR A 1 209 ? 34.034 -23.074 -47.181 1.00 60.16 209 THR A O 1
ATOM 1550 N N . ASP A 1 210 ? 35.732 -22.114 -48.293 1.00 59.44 210 ASP A N 1
ATOM 1551 C CA . ASP A 1 210 ? 36.432 -23.379 -48.590 1.00 59.44 210 ASP A CA 1
ATOM 1552 C C . ASP A 1 210 ? 36.888 -24.136 -47.318 1.00 59.44 210 ASP A C 1
ATOM 1554 O O . ASP A 1 210 ? 37.281 -25.302 -47.380 1.00 59.44 210 ASP A O 1
ATOM 1558 N N . THR A 1 211 ? 36.815 -23.480 -46.155 1.00 57.81 211 THR A N 1
ATOM 1559 C CA . THR A 1 211 ? 37.144 -23.997 -44.823 1.00 57.81 211 THR A CA 1
ATOM 1560 C C . THR A 1 211 ? 36.018 -23.679 -43.822 1.00 57.81 211 THR A C 1
ATOM 1562 O O . THR A 1 211 ? 35.688 -22.513 -43.594 1.00 57.81 211 THR A O 1
ATOM 1565 N N . TRP A 1 212 ? 35.424 -24.712 -43.199 1.00 55.00 212 TRP A N 1
ATOM 1566 C CA . TRP A 1 212 ? 34.526 -24.578 -42.039 1.00 55.00 212 TRP A CA 1
ATOM 1567 C C . TRP A 1 212 ? 34.834 -25.631 -40.946 1.00 55.00 212 TRP A C 1
ATOM 1569 O O . TRP A 1 212 ? 34.845 -26.827 -41.250 1.00 55.00 212 TRP A O 1
ATOM 1579 N N . PRO A 1 213 ? 35.019 -25.230 -39.671 1.00 55.34 213 PRO A N 1
ATOM 1580 C CA . PRO A 1 213 ? 35.173 -23.846 -39.246 1.00 55.34 213 PRO A CA 1
ATOM 1581 C C . PRO A 1 213 ? 36.434 -23.211 -39.870 1.00 55.34 213 PRO A C 1
ATOM 1583 O O . PRO A 1 213 ? 37.357 -23.934 -40.254 1.00 55.34 213 PRO A O 1
ATOM 1586 N N . PRO A 1 214 ? 36.466 -21.874 -39.988 1.00 56.69 214 PRO A N 1
ATOM 1587 C CA . PRO A 1 214 ? 37.615 -21.104 -40.455 1.00 56.69 214 PRO A CA 1
ATOM 1588 C C . PRO A 1 214 ? 38.932 -21.578 -39.823 1.00 56.69 214 PRO A C 1
ATOM 1590 O O . PRO A 1 214 ? 39.031 -21.718 -38.600 1.00 56.69 214 PRO A O 1
ATOM 1593 N N . ALA A 1 215 ? 39.942 -21.857 -40.652 1.00 53.03 215 ALA A N 1
ATOM 1594 C CA . ALA A 1 215 ? 41.226 -22.357 -40.174 1.00 53.03 215 ALA A CA 1
ATOM 1595 C C . ALA A 1 215 ? 41.987 -21.248 -39.431 1.00 53.03 215 ALA A C 1
ATOM 1597 O O . ALA A 1 215 ? 42.328 -20.218 -40.018 1.00 53.03 215 ALA A O 1
ATOM 1598 N N . ALA A 1 216 ? 42.277 -21.480 -38.145 1.00 50.19 216 ALA A N 1
ATOM 1599 C CA . ALA A 1 216 ? 42.871 -20.494 -37.245 1.00 50.19 216 ALA A CA 1
ATOM 1600 C C . ALA A 1 216 ? 44.120 -19.819 -37.847 1.00 50.19 216 ALA A C 1
ATOM 1602 O O . ALA A 1 216 ? 45.144 -20.461 -38.079 1.00 50.19 216 ALA A O 1
ATOM 1603 N N . GLY A 1 217 ? 44.021 -18.507 -38.080 1.00 51.44 217 GLY A N 1
ATOM 1604 C CA . GLY A 1 217 ? 45.101 -17.675 -38.617 1.00 51.44 217 GLY A CA 1
ATOM 1605 C C . GLY A 1 217 ? 45.231 -17.641 -40.146 1.00 51.44 217 GLY A C 1
ATOM 1606 O O . GLY A 1 217 ? 46.093 -16.917 -40.637 1.00 51.44 217 GLY A O 1
ATOM 1607 N N . VAL A 1 218 ? 44.401 -18.372 -40.903 1.00 49.47 218 VAL A N 1
ATOM 1608 C CA . VAL A 1 218 ? 44.454 -18.384 -42.379 1.00 49.47 218 VAL A CA 1
ATOM 1609 C C . VAL A 1 218 ? 43.167 -17.863 -43.001 1.00 49.47 218 VAL A C 1
ATOM 1611 O O . VAL A 1 218 ? 43.247 -16.973 -43.841 1.00 49.47 218 VAL A O 1
ATOM 1614 N N . ASP A 1 219 ? 41.999 -18.317 -42.554 1.00 51.12 219 ASP A N 1
ATOM 1615 C CA . ASP A 1 219 ? 40.694 -17.876 -43.056 1.00 51.12 219 ASP A CA 1
ATOM 1616 C C . ASP A 1 219 ? 39.793 -17.553 -41.873 1.00 51.12 219 ASP A C 1
ATOM 1618 O O . ASP A 1 219 ? 39.667 -18.404 -41.008 1.00 51.12 219 ASP A O 1
ATOM 1622 N N . GLY A 1 220 ? 39.163 -16.373 -41.867 1.00 55.94 220 GLY A N 1
ATOM 1623 C CA . GLY A 1 220 ? 38.021 -16.004 -41.018 1.00 55.94 220 GLY A CA 1
ATOM 1624 C C . GLY A 1 220 ? 38.117 -16.205 -39.495 1.00 55.94 220 GLY A C 1
ATOM 1625 O O . GLY A 1 220 ? 39.099 -16.656 -38.916 1.00 55.94 220 GLY A O 1
ATOM 1626 N N . PHE A 1 221 ? 37.015 -15.861 -38.835 1.00 62.84 221 PHE A N 1
ATOM 1627 C CA . PHE A 1 221 ? 36.712 -16.211 -37.450 1.00 62.84 221 PHE A CA 1
ATOM 1628 C C . PHE A 1 221 ? 35.191 -16.362 -37.337 1.00 62.84 221 PHE A C 1
ATOM 1630 O O . PHE A 1 221 ? 34.453 -15.502 -37.824 1.00 62.84 221 PHE A O 1
ATOM 1637 N N . TYR A 1 222 ? 34.733 -17.425 -36.679 1.00 71.06 222 TYR A N 1
ATOM 1638 C CA . TYR A 1 222 ? 33.349 -17.592 -36.229 1.00 71.06 222 TYR A CA 1
ATOM 1639 C C . TYR A 1 222 ? 33.291 -17.305 -34.726 1.00 71.06 222 TYR A C 1
ATOM 1641 O O . TYR A 1 222 ? 34.184 -17.740 -33.997 1.00 71.06 222 TYR A O 1
ATOM 1649 N N . ARG A 1 223 ? 32.270 -16.573 -34.275 1.00 74.88 223 ARG A N 1
ATOM 1650 C CA . ARG A 1 223 ? 32.006 -16.295 -32.855 1.00 74.88 223 ARG A CA 1
ATOM 1651 C C . ARG A 1 223 ? 30.528 -16.497 -32.569 1.00 74.88 223 ARG A C 1
ATOM 1653 O O . ARG A 1 223 ? 29.693 -15.944 -33.291 1.00 74.88 223 ARG A O 1
ATOM 1660 N N . LYS A 1 224 ? 30.222 -17.221 -31.497 1.00 77.75 224 LYS A N 1
ATOM 1661 C CA . LYS A 1 224 ? 28.849 -17.418 -31.024 1.00 77.75 224 LYS A CA 1
ATOM 1662 C C . LYS A 1 224 ? 28.230 -16.127 -30.502 1.00 77.75 224 LYS A C 1
ATOM 1664 O O . LYS A 1 224 ? 28.897 -15.380 -29.784 1.00 77.75 224 LYS A O 1
ATOM 1669 N N . GLY A 1 225 ? 26.954 -15.911 -30.812 1.00 79.00 225 GLY A N 1
ATOM 1670 C CA . GLY A 1 225 ? 26.148 -14.817 -30.275 1.00 79.00 225 GLY A CA 1
ATOM 1671 C C . GLY A 1 225 ? 26.003 -14.860 -28.748 1.00 79.00 225 GLY A C 1
ATOM 1672 O O . GLY A 1 225 ? 26.214 -15.892 -28.103 1.00 79.00 225 GLY A O 1
ATOM 1673 N N . ALA A 1 226 ? 25.644 -13.722 -28.156 1.00 84.81 226 ALA A N 1
ATOM 1674 C CA . ALA A 1 226 ? 25.398 -13.595 -26.724 1.00 84.81 226 ALA A CA 1
ATOM 1675 C C . ALA A 1 226 ? 23.938 -13.926 -26.361 1.00 84.81 226 ALA A C 1
ATOM 1677 O O . ALA A 1 226 ? 23.022 -13.573 -27.110 1.00 84.81 226 ALA A O 1
ATOM 1678 N N . PRO A 1 227 ? 23.678 -14.536 -25.189 1.00 87.44 227 PRO A N 1
ATOM 1679 C CA . PRO A 1 227 ? 22.324 -14.648 -24.656 1.00 87.44 227 PRO A CA 1
ATOM 1680 C C . PRO A 1 227 ? 21.780 -13.262 -24.285 1.00 87.44 227 PRO A C 1
ATOM 1682 O O . PRO A 1 227 ? 22.528 -12.403 -23.815 1.00 87.44 227 PRO A O 1
ATOM 1685 N N . GLY A 1 228 ? 20.479 -13.046 -24.484 1.00 88.19 228 GLY A N 1
ATOM 1686 C CA . GLY A 1 228 ? 19.795 -11.820 -24.064 1.00 88.19 228 GLY A CA 1
ATOM 1687 C C . GLY A 1 228 ? 19.676 -11.690 -22.545 1.00 88.19 228 GLY A C 1
ATOM 1688 O O . GLY A 1 228 ? 19.715 -12.683 -21.813 1.00 88.19 228 GLY A O 1
ATOM 1689 N N . GLY A 1 229 ? 19.524 -10.455 -22.072 1.00 90.50 229 GLY A N 1
ATOM 1690 C CA . GLY A 1 229 ? 19.278 -10.159 -20.665 1.00 90.50 229 GLY A CA 1
ATOM 1691 C C . GLY A 1 229 ? 17.896 -10.642 -20.209 1.00 90.50 229 GLY A C 1
ATOM 1692 O O . GLY A 1 229 ? 16.908 -10.501 -20.926 1.00 90.50 229 GLY A O 1
ATOM 1693 N N . GLY A 1 230 ? 17.799 -11.216 -19.008 1.00 92.88 230 GLY A N 1
ATOM 1694 C CA . GLY A 1 230 ? 16.506 -11.618 -18.434 1.00 92.88 230 GLY A CA 1
ATOM 1695 C C . GLY A 1 230 ? 15.623 -10.413 -18.092 1.00 92.88 230 GLY A C 1
ATOM 1696 O O . GLY A 1 230 ? 16.139 -9.363 -17.728 1.00 92.88 230 GLY A O 1
ATOM 1697 N N . GLY A 1 231 ? 14.300 -10.550 -18.184 1.00 93.81 231 GLY A N 1
ATOM 1698 C CA . GLY A 1 231 ? 13.374 -9.492 -17.763 1.00 93.81 231 GLY A CA 1
ATOM 1699 C C . GLY A 1 231 ? 13.351 -9.295 -16.244 1.00 93.81 231 GLY A C 1
ATOM 1700 O O . GLY A 1 231 ? 13.590 -10.235 -15.482 1.00 93.81 231 GLY A O 1
ATOM 1701 N N . GLY A 1 232 ? 13.062 -8.071 -15.802 1.00 94.75 232 GLY A N 1
ATOM 1702 C CA . GLY A 1 232 ? 12.919 -7.731 -14.388 1.00 94.75 232 GLY A CA 1
ATOM 1703 C C . GLY A 1 232 ? 11.754 -8.467 -13.715 1.00 94.75 232 GLY A C 1
ATOM 1704 O O . GLY A 1 232 ? 10.723 -8.742 -14.326 1.00 94.75 232 GLY A O 1
ATOM 1705 N N . GLY A 1 233 ? 11.901 -8.804 -12.433 1.00 94.38 233 GLY A N 1
ATOM 1706 C CA . GLY A 1 233 ? 10.877 -9.543 -11.686 1.00 94.38 233 GLY A CA 1
ATOM 1707 C C . GLY A 1 233 ? 9.591 -8.747 -11.411 1.00 94.38 233 GLY A C 1
ATOM 1708 O O . GLY A 1 233 ? 9.536 -7.531 -11.553 1.00 94.38 233 GLY A O 1
ATOM 1709 N N . GLN A 1 234 ? 8.551 -9.435 -10.947 1.00 94.81 234 GLN A N 1
ATOM 1710 C CA . GLN A 1 234 ? 7.342 -8.809 -10.406 1.00 94.81 234 GLN A CA 1
ATOM 1711 C C . GLN A 1 234 ? 7.379 -8.922 -8.876 1.00 94.81 234 GLN A C 1
ATOM 1713 O O . GLN A 1 234 ? 7.517 -10.025 -8.348 1.00 94.81 234 GLN A O 1
ATOM 1718 N N . LEU A 1 235 ? 7.254 -7.802 -8.157 1.00 95.56 235 LEU A N 1
ATOM 1719 C CA . LEU A 1 235 ? 7.237 -7.764 -6.691 1.00 95.56 235 LEU A CA 1
ATOM 1720 C C . LEU A 1 235 ? 6.085 -6.890 -6.184 1.00 95.56 235 LEU A C 1
ATOM 1722 O O . LEU A 1 235 ? 5.952 -5.727 -6.553 1.00 95.56 235 LEU A O 1
ATOM 1726 N N . GLN A 1 236 ? 5.271 -7.467 -5.302 1.00 94.62 236 GLN A N 1
ATOM 1727 C CA . GLN A 1 236 ? 4.237 -6.774 -4.536 1.00 94.62 236 GLN A CA 1
ATOM 1728 C C . GLN A 1 236 ? 4.621 -6.813 -3.057 1.00 94.62 236 GLN A C 1
ATOM 1730 O O . GLN A 1 236 ? 4.796 -7.896 -2.495 1.00 94.62 236 GLN A O 1
ATOM 1735 N N . LEU A 1 237 ? 4.725 -5.648 -2.421 1.00 93.69 237 LEU A N 1
ATOM 1736 C CA . LEU A 1 237 ? 4.843 -5.514 -0.972 1.00 93.69 237 LEU A CA 1
ATOM 1737 C C . LEU A 1 237 ? 3.514 -4.989 -0.430 1.00 93.69 237 LEU A C 1
ATOM 1739 O O . LEU A 1 237 ? 3.205 -3.811 -0.582 1.00 93.69 237 LEU A O 1
ATOM 1743 N N . LEU A 1 238 ? 2.730 -5.884 0.175 1.00 90.94 238 LEU A N 1
ATOM 1744 C CA . LEU A 1 238 ? 1.418 -5.586 0.755 1.00 90.94 238 LEU A CA 1
ATOM 1745 C C . LEU A 1 238 ? 1.547 -5.477 2.281 1.00 90.94 238 LEU A C 1
ATOM 1747 O O . LEU A 1 238 ? 1.914 -6.454 2.938 1.00 90.94 238 LEU A O 1
ATOM 1751 N N . ALA A 1 239 ? 1.242 -4.315 2.856 1.00 85.62 239 ALA A N 1
ATOM 1752 C CA . ALA A 1 239 ? 1.407 -4.050 4.284 1.00 85.62 239 ALA A CA 1
ATOM 1753 C C . ALA A 1 239 ? 0.137 -3.466 4.921 1.00 85.62 239 ALA A C 1
ATOM 1755 O O . ALA A 1 239 ? -0.398 -2.464 4.464 1.00 85.62 239 ALA A O 1
ATOM 1756 N N . ILE A 1 240 ? -0.321 -4.056 6.032 1.00 78.62 240 ILE A N 1
ATOM 1757 C CA . ILE A 1 240 ? -1.420 -3.499 6.853 1.00 78.62 240 ILE A CA 1
ATOM 1758 C C . ILE A 1 240 ? -0.937 -2.285 7.674 1.00 78.62 240 ILE A C 1
ATOM 1760 O O . ILE A 1 240 ? -1.727 -1.429 8.054 1.00 78.62 240 ILE A O 1
ATOM 1764 N N . GLY A 1 241 ? 0.364 -2.218 7.962 1.00 77.56 241 GLY A N 1
ATOM 1765 C CA . GLY A 1 241 ? 1.020 -1.058 8.568 1.00 77.56 241 GLY A CA 1
ATOM 1766 C C . GLY A 1 241 ? 1.911 -0.319 7.565 1.00 77.56 241 GLY A C 1
ATOM 1767 O O . GLY A 1 241 ? 1.865 -0.613 6.365 1.00 77.56 241 GLY A O 1
ATOM 1768 N N . PRO A 1 242 ? 2.756 0.612 8.038 1.00 87.56 242 PRO A N 1
ATOM 1769 C CA . PRO A 1 242 ? 3.592 1.409 7.158 1.00 87.56 242 PRO A CA 1
ATOM 1770 C C . PRO A 1 242 ? 4.724 0.586 6.535 1.00 87.56 242 PRO A C 1
ATOM 1772 O O . PRO A 1 242 ? 5.332 -0.255 7.203 1.00 87.56 242 PRO A O 1
ATOM 1775 N N . ILE A 1 243 ? 5.050 0.868 5.273 1.00 95.88 243 ILE A N 1
ATOM 1776 C CA . ILE A 1 243 ? 6.290 0.388 4.645 1.00 95.88 243 ILE A CA 1
ATOM 1777 C C . ILE A 1 243 ? 7.379 1.407 4.978 1.00 95.88 243 ILE A C 1
ATOM 1779 O O . ILE A 1 243 ? 7.294 2.551 4.546 1.00 95.88 243 ILE A O 1
ATOM 1783 N N . VAL A 1 244 ? 8.385 1.014 5.763 1.00 96.56 244 VAL A N 1
ATOM 1784 C CA . VAL A 1 244 ? 9.428 1.930 6.255 1.00 96.56 244 VAL A CA 1
ATOM 1785 C C . VAL A 1 244 ? 10.758 1.650 5.571 1.00 96.56 244 VAL A C 1
ATOM 1787 O O . VAL A 1 244 ? 11.344 0.583 5.764 1.00 96.56 244 VAL A O 1
ATOM 1790 N N . PHE A 1 245 ? 11.265 2.627 4.822 1.00 96.94 245 PHE A N 1
ATOM 1791 C CA . PHE A 1 245 ? 12.599 2.561 4.241 1.00 96.94 245 PHE A CA 1
ATOM 1792 C C . PHE A 1 245 ? 13.657 2.991 5.268 1.00 96.94 245 PHE A C 1
ATOM 1794 O O . PHE A 1 245 ? 13.537 4.002 5.963 1.00 96.94 245 PHE A O 1
ATOM 1801 N N . GLY A 1 246 ? 14.722 2.194 5.384 1.00 95.50 246 GLY A N 1
ATOM 1802 C CA . GLY A 1 246 ? 15.946 2.612 6.069 1.00 95.50 246 GLY A CA 1
ATOM 1803 C C . GLY A 1 246 ? 16.750 3.612 5.223 1.00 95.50 246 GLY A C 1
ATOM 1804 O O . GLY A 1 246 ? 16.448 3.780 4.045 1.00 95.50 246 GLY A O 1
ATOM 1805 N N . PRO A 1 247 ? 17.810 4.227 5.778 1.00 92.31 247 PRO A N 1
ATOM 1806 C CA . PRO A 1 247 ? 18.672 5.148 5.024 1.00 92.31 247 PRO A CA 1
ATOM 1807 C C . PRO A 1 247 ? 19.391 4.483 3.838 1.00 92.31 247 PRO A C 1
ATOM 1809 O O . PRO A 1 247 ? 19.722 5.153 2.869 1.00 92.31 247 PRO A O 1
ATOM 1812 N N . GLU A 1 248 ? 19.591 3.164 3.902 1.00 89.69 248 GLU A N 1
ATOM 1813 C CA . GLU A 1 248 ? 20.130 2.314 2.828 1.00 89.69 248 GLU A CA 1
ATOM 1814 C C . GLU A 1 248 ? 19.059 1.327 2.306 1.00 89.69 248 GLU A C 1
ATOM 1816 O O . GLU A 1 248 ? 19.370 0.265 1.768 1.00 89.69 248 GLU A O 1
ATOM 1821 N N . GLY A 1 249 ? 17.773 1.620 2.537 1.00 91.62 249 GLY A N 1
ATOM 1822 C CA . GLY A 1 249 ? 16.665 0.765 2.118 1.00 91.62 249 GLY A CA 1
ATOM 1823 C C . GLY A 1 249 ? 16.488 0.810 0.604 1.00 91.62 249 GLY A C 1
ATOM 1824 O O . GLY A 1 249 ? 16.225 1.875 0.057 1.00 91.62 249 GLY A O 1
ATOM 1825 N N . VAL A 1 250 ? 16.615 -0.337 -0.067 1.00 92.75 250 VAL A N 1
ATOM 1826 C CA . VAL A 1 250 ? 16.562 -0.420 -1.533 1.00 92.75 250 VAL A CA 1
ATOM 1827 C C . VAL A 1 250 ? 15.727 -1.618 -1.991 1.00 92.75 250 VAL A C 1
ATOM 1829 O O . VAL A 1 250 ? 15.902 -2.733 -1.499 1.00 92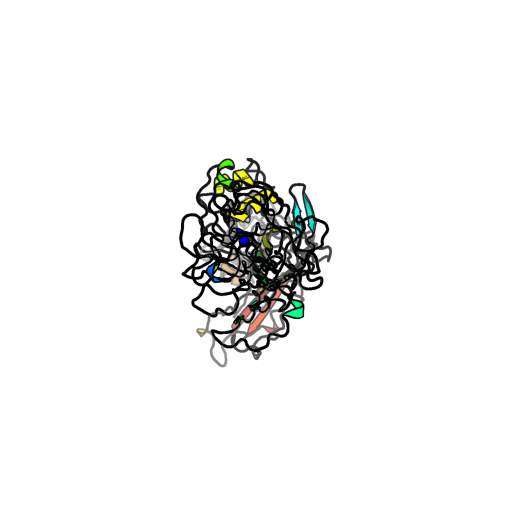.75 250 VAL A O 1
ATOM 1832 N N . VAL A 1 251 ? 14.850 -1.400 -2.974 1.00 95.25 251 VAL A N 1
ATOM 1833 C CA . VAL A 1 251 ? 14.022 -2.419 -3.638 1.00 95.25 251 VAL A CA 1
ATOM 1834 C C . VAL A 1 251 ? 14.254 -2.331 -5.146 1.00 95.25 251 VAL A C 1
ATOM 1836 O O . VAL A 1 251 ? 14.140 -1.251 -5.720 1.00 95.25 251 VAL A O 1
ATOM 1839 N N . LYS A 1 252 ? 14.586 -3.449 -5.808 1.00 93.06 252 LYS A N 1
ATOM 1840 C CA . LYS A 1 252 ? 14.872 -3.470 -7.254 1.00 93.06 252 LYS A CA 1
ATOM 1841 C C . LYS A 1 252 ? 14.176 -4.616 -7.982 1.00 93.06 252 LYS A C 1
ATOM 1843 O O . LYS A 1 252 ? 14.166 -5.745 -7.498 1.00 93.06 252 LYS A O 1
ATOM 1848 N N . ALA A 1 253 ? 13.703 -4.323 -9.185 1.00 95.31 253 ALA A N 1
ATOM 1849 C CA . ALA A 1 253 ? 13.246 -5.256 -10.207 1.00 95.31 253 ALA A CA 1
ATOM 1850 C C . ALA A 1 253 ? 13.809 -4.852 -11.584 1.00 95.31 253 ALA A C 1
ATOM 1852 O O . ALA A 1 253 ? 13.092 -4.844 -12.583 1.00 95.31 253 ALA A O 1
ATOM 1853 N N . ASN A 1 254 ? 15.087 -4.469 -11.634 1.00 94.31 254 ASN A N 1
ATOM 1854 C CA . ASN A 1 254 ? 15.732 -4.050 -12.879 1.00 94.31 254 ASN A CA 1
ATOM 1855 C C . ASN A 1 254 ? 15.869 -5.218 -13.867 1.00 94.31 254 ASN A C 1
ATOM 1857 O O . ASN A 1 254 ? 16.005 -6.377 -13.464 1.00 94.31 254 ASN A O 1
ATOM 1861 N N . GLY A 1 255 ? 15.882 -4.889 -15.155 1.00 93.25 255 GLY A N 1
ATOM 1862 C CA . GLY A 1 255 ? 16.186 -5.821 -16.229 1.00 93.25 255 GLY A CA 1
ATOM 1863 C C . GLY A 1 255 ? 17.642 -6.284 -16.211 1.00 93.25 255 GLY A C 1
ATOM 1864 O O . GLY A 1 255 ? 18.561 -5.556 -15.827 1.00 93.25 255 GLY A O 1
ATOM 1865 N N . GLY A 1 256 ? 17.862 -7.521 -16.643 1.00 90.56 256 GLY A N 1
ATOM 1866 C CA . GLY A 1 256 ? 19.185 -8.080 -16.873 1.00 90.56 256 GLY A CA 1
ATOM 1867 C C . GLY A 1 256 ? 19.870 -7.387 -18.047 1.00 90.56 256 GLY A C 1
ATOM 1868 O O . GLY A 1 256 ? 19.262 -7.156 -19.091 1.00 90.56 256 GLY A O 1
ATOM 1869 N N . ILE A 1 257 ? 21.149 -7.070 -17.876 1.00 87.19 257 ILE A N 1
ATOM 1870 C CA . ILE A 1 257 ? 21.979 -6.431 -18.901 1.00 87.19 257 ILE A CA 1
ATOM 1871 C C . ILE A 1 257 ? 22.155 -7.315 -20.145 1.00 87.19 257 ILE A C 1
ATOM 1873 O O . ILE A 1 257 ? 22.263 -8.539 -20.045 1.00 87.19 257 ILE A O 1
ATOM 1877 N N . GLY A 1 258 ? 22.245 -6.677 -21.310 1.00 85.88 258 GLY A N 1
ATOM 1878 C CA . GLY A 1 258 ? 22.810 -7.287 -22.505 1.00 85.88 258 GLY A CA 1
ATOM 1879 C C . GLY A 1 258 ? 24.312 -7.534 -22.337 1.00 85.88 258 GLY A C 1
ATOM 1880 O O . GLY A 1 258 ? 24.997 -6.876 -21.544 1.00 85.88 258 GLY A O 1
ATOM 1881 N N . HIS A 1 259 ? 24.836 -8.488 -23.100 1.00 83.06 259 HIS A N 1
ATOM 1882 C CA . HIS A 1 259 ? 26.245 -8.875 -23.092 1.00 83.06 259 HIS A CA 1
ATOM 1883 C C . HIS A 1 259 ? 26.810 -8.946 -24.511 1.00 83.06 259 HIS A C 1
ATOM 1885 O O . HIS A 1 259 ? 26.077 -9.101 -25.486 1.00 83.06 259 HIS A O 1
ATOM 1891 N N . GLY A 1 260 ? 28.134 -8.840 -24.614 1.00 80.62 260 GLY A N 1
ATOM 1892 C CA . GLY A 1 260 ? 28.844 -9.118 -25.856 1.00 80.62 260 GLY A CA 1
ATOM 1893 C C . GLY A 1 260 ? 29.067 -10.613 -26.075 1.00 80.62 260 GLY A C 1
ATOM 1894 O O . GLY A 1 260 ? 29.182 -11.387 -25.123 1.00 80.62 260 GLY A O 1
ATOM 1895 N N . ALA A 1 261 ? 29.110 -10.990 -27.348 1.00 78.06 261 ALA A N 1
ATOM 1896 C CA . ALA A 1 261 ? 29.345 -12.334 -27.866 1.00 78.06 261 ALA A CA 1
ATOM 1897 C C . ALA A 1 261 ? 30.713 -12.931 -27.485 1.00 78.06 261 ALA A C 1
ATOM 1899 O O . ALA A 1 261 ? 31.534 -12.316 -26.808 1.00 78.06 261 ALA A O 1
ATOM 1900 N N . GLU A 1 262 ? 30.975 -14.154 -27.946 1.00 76.38 262 GLU A N 1
ATOM 1901 C CA . GLU A 1 262 ? 32.282 -14.803 -27.818 1.00 76.38 262 GLU A CA 1
ATOM 1902 C C . GLU A 1 262 ? 33.414 -13.907 -28.364 1.00 76.38 262 GLU A C 1
ATOM 1904 O O . GLU A 1 262 ? 33.327 -13.397 -29.480 1.00 76.38 262 GLU A O 1
ATOM 1909 N N . SER A 1 263 ? 34.486 -13.719 -27.585 1.00 70.06 263 SER A N 1
ATOM 1910 C CA . SER A 1 263 ? 35.685 -12.974 -27.999 1.00 70.06 263 SER A CA 1
ATOM 1911 C C . SER A 1 263 ? 36.819 -13.934 -28.355 1.00 70.06 263 SER A C 1
ATOM 1913 O O . SER A 1 263 ? 37.071 -14.905 -27.642 1.00 70.06 263 SER A O 1
ATOM 1915 N N . THR A 1 264 ? 37.529 -13.651 -29.447 1.00 60.00 264 THR A N 1
ATOM 1916 C CA . THR A 1 264 ? 38.641 -14.482 -29.950 1.00 60.00 264 THR A CA 1
ATOM 1917 C C . THR A 1 264 ? 40.005 -14.087 -29.393 1.00 60.00 264 THR A C 1
ATOM 1919 O O . THR A 1 264 ? 40.912 -14.914 -29.344 1.00 60.00 264 THR A O 1
ATOM 1922 N N . VAL A 1 265 ? 40.176 -12.814 -29.032 1.00 58.28 265 VAL A N 1
ATOM 1923 C CA . VAL A 1 265 ? 41.421 -12.220 -28.527 1.00 58.28 265 VAL A CA 1
ATOM 1924 C C . VAL A 1 265 ? 41.011 -11.152 -27.517 1.00 58.28 265 VAL A C 1
ATOM 1926 O O . VAL A 1 265 ? 40.140 -10.344 -27.823 1.00 58.28 265 VAL A O 1
ATOM 1929 N N . SER A 1 266 ? 41.592 -11.183 -26.313 1.00 62.09 266 SER A N 1
ATOM 1930 C CA . SER A 1 266 ? 41.267 -10.250 -25.217 1.00 62.09 266 SER A CA 1
ATOM 1931 C C . SER A 1 266 ? 39.744 -10.085 -24.973 1.00 62.09 266 SER A C 1
ATOM 1933 O O . SER A 1 266 ? 38.964 -10.997 -25.261 1.00 62.09 266 SER A O 1
ATOM 1935 N N . ALA A 1 267 ? 39.311 -8.999 -24.327 1.00 61.84 267 ALA A N 1
ATOM 1936 C CA . ALA A 1 267 ? 37.923 -8.781 -23.891 1.00 61.84 267 ALA A CA 1
ATOM 1937 C C . ALA A 1 267 ? 37.191 -7.704 -24.718 1.00 61.84 267 ALA A C 1
ATOM 1939 O O . ALA A 1 267 ? 36.196 -7.157 -24.253 1.00 61.84 267 ALA A O 1
ATOM 1940 N N . ASP A 1 268 ? 37.713 -7.414 -25.908 1.00 61.00 268 ASP A N 1
ATOM 1941 C CA . ASP A 1 268 ? 37.380 -6.300 -26.804 1.00 61.00 268 ASP A CA 1
ATOM 1942 C C . ASP A 1 268 ? 36.981 -6.753 -28.227 1.00 61.00 268 ASP A C 1
ATOM 1944 O O . ASP A 1 268 ? 36.487 -5.946 -29.011 1.00 61.00 268 ASP A O 1
ATOM 1948 N N . HIS A 1 269 ? 37.180 -8.035 -28.572 1.00 64.88 269 HIS A N 1
ATOM 1949 C CA . HIS A 1 269 ? 36.916 -8.615 -29.900 1.00 64.88 269 HIS A CA 1
ATOM 1950 C C . HIS A 1 269 ? 35.594 -9.403 -29.996 1.00 64.88 269 HIS A C 1
ATOM 1952 O O . HIS A 1 269 ? 35.474 -10.341 -30.799 1.00 64.88 269 HIS A O 1
ATOM 1958 N N . GLN A 1 270 ? 34.589 -9.033 -29.200 1.00 74.75 270 GLN A N 1
ATOM 1959 C CA . GLN A 1 270 ? 33.197 -9.414 -29.446 1.00 74.75 270 GLN A CA 1
ATOM 1960 C C . GLN A 1 270 ? 32.722 -8.732 -30.733 1.00 74.75 270 GLN A C 1
ATOM 1962 O O . GLN A 1 270 ? 33.087 -7.593 -30.999 1.00 74.75 270 GLN A O 1
ATOM 1967 N N . LEU A 1 271 ? 31.886 -9.390 -31.535 1.00 71.88 271 LEU A N 1
ATOM 1968 C CA . LEU A 1 271 ? 31.363 -8.811 -32.787 1.00 71.88 271 LEU A CA 1
ATOM 1969 C C . LEU A 1 271 ? 29.853 -8.567 -32.779 1.00 71.88 271 LEU A C 1
ATOM 1971 O O . LEU A 1 271 ? 29.329 -8.047 -33.753 1.00 71.88 271 LEU A O 1
ATOM 1975 N N . SER A 1 272 ? 29.161 -8.982 -31.721 1.00 77.38 272 SER A N 1
ATOM 1976 C CA . SER A 1 272 ? 27.703 -9.088 -31.659 1.00 77.38 272 SER A CA 1
ATOM 1977 C C . SER A 1 272 ? 27.253 -8.827 -30.225 1.00 77.38 272 SER A C 1
ATOM 1979 O O . SER A 1 272 ? 27.864 -9.372 -29.305 1.00 77.38 272 SER A O 1
ATOM 1981 N N . GLY A 1 273 ? 26.225 -8.004 -30.029 1.00 83.12 273 GLY A N 1
ATOM 1982 C CA . GLY A 1 273 ? 25.713 -7.612 -28.716 1.00 83.12 273 GLY A CA 1
ATOM 1983 C C . GLY A 1 273 ? 24.257 -8.028 -28.517 1.00 83.12 273 GLY A C 1
ATOM 1984 O O . GLY A 1 273 ? 23.428 -7.858 -29.412 1.00 83.12 273 GLY A O 1
ATOM 1985 N N . SER A 1 274 ? 23.922 -8.606 -27.362 1.00 88.56 274 SER A N 1
ATOM 1986 C CA . SER A 1 274 ? 22.548 -9.023 -27.043 1.00 88.56 274 SER A CA 1
ATOM 1987 C C . SER A 1 274 ? 21.723 -7.906 -26.411 1.00 88.56 274 SER A C 1
ATOM 1989 O O . SER A 1 274 ? 22.265 -6.967 -25.831 1.00 88.56 274 SER A O 1
ATOM 1991 N N . GLY A 1 275 ? 20.400 -7.991 -26.526 1.00 91.12 275 GLY A N 1
ATOM 1992 C CA . GLY A 1 275 ? 19.505 -6.997 -25.946 1.00 91.12 275 GLY A CA 1
ATOM 1993 C C . GLY A 1 275 ? 19.416 -7.121 -24.428 1.00 91.12 275 GLY A C 1
ATOM 1994 O O . GLY A 1 275 ? 19.457 -8.229 -23.883 1.00 91.12 275 GLY A O 1
ATOM 1995 N N . GLY A 1 276 ? 19.262 -5.994 -23.738 1.00 91.62 276 GLY A N 1
ATOM 1996 C CA . GLY A 1 276 ? 18.905 -5.986 -22.320 1.00 91.62 276 GLY A CA 1
ATOM 1997 C C . GLY A 1 276 ? 17.436 -6.362 -22.105 1.00 91.62 276 GLY A C 1
ATOM 1998 O O . GLY A 1 276 ? 16.585 -6.070 -22.943 1.00 91.62 276 GLY A O 1
ATOM 1999 N N . GLY A 1 277 ? 17.117 -7.025 -20.995 1.00 94.25 277 GLY A N 1
ATOM 2000 C CA . GLY A 1 277 ? 15.726 -7.286 -20.604 1.00 94.25 277 GLY A CA 1
ATOM 2001 C C . GLY A 1 277 ? 15.040 -6.022 -20.094 1.00 94.25 277 GLY A C 1
ATOM 2002 O O . GLY A 1 277 ? 15.712 -5.104 -19.629 1.00 94.25 277 GLY A O 1
ATOM 2003 N N . SER A 1 278 ? 13.713 -5.950 -20.156 1.00 95.81 278 SER A N 1
ATOM 2004 C CA . SER A 1 278 ? 12.986 -4.801 -19.610 1.00 95.81 278 SER A CA 1
ATOM 2005 C C . SER A 1 278 ? 13.081 -4.749 -18.086 1.00 95.81 278 SER A C 1
ATOM 2007 O O . SER A 1 278 ? 13.334 -5.760 -17.423 1.00 95.81 278 SER A O 1
ATOM 2009 N N . GLY A 1 279 ? 12.775 -3.589 -17.512 1.00 96.00 279 GLY A N 1
ATOM 2010 C CA . GLY A 1 279 ? 12.441 -3.492 -16.098 1.00 96.00 279 GLY A CA 1
ATOM 2011 C C . GLY A 1 279 ? 11.180 -4.296 -15.763 1.00 96.00 279 GLY A C 1
ATOM 2012 O O . GLY A 1 279 ? 10.407 -4.683 -16.644 1.00 96.00 279 GLY A O 1
ATOM 2013 N N . GLY A 1 280 ? 11.015 -4.591 -14.478 1.00 95.75 280 GLY A N 1
ATOM 2014 C CA . GLY A 1 280 ? 9.898 -5.354 -13.932 1.00 95.75 280 GLY A CA 1
ATOM 2015 C C . GLY A 1 280 ? 8.793 -4.483 -13.337 1.00 95.75 280 GLY A C 1
ATOM 2016 O O . GLY A 1 280 ? 8.668 -3.304 -13.644 1.00 95.75 280 GLY A O 1
ATOM 2017 N N . HIS A 1 281 ? 7.987 -5.050 -12.445 1.00 97.31 281 HIS A N 1
ATOM 2018 C CA . HIS A 1 281 ? 6.851 -4.343 -11.853 1.00 97.31 281 HIS A CA 1
ATOM 2019 C C . HIS A 1 281 ? 6.973 -4.321 -10.331 1.00 97.31 281 HIS A C 1
ATOM 2021 O O . HIS A 1 281 ? 6.948 -5.373 -9.683 1.00 97.31 281 HIS A O 1
ATOM 2027 N N . LEU A 1 282 ? 7.114 -3.119 -9.771 1.00 97.69 282 LEU A N 1
ATOM 2028 C CA . LEU A 1 282 ? 7.199 -2.871 -8.335 1.00 97.69 282 LEU A CA 1
ATOM 2029 C C . LEU A 1 282 ? 5.918 -2.215 -7.829 1.00 97.69 282 LEU A C 1
ATOM 2031 O O . LEU A 1 282 ? 5.575 -1.113 -8.247 1.00 97.69 282 LEU A O 1
ATOM 2035 N N . ILE A 1 283 ? 5.252 -2.875 -6.885 1.00 97.12 283 ILE A N 1
ATOM 2036 C CA . ILE A 1 283 ? 4.057 -2.360 -6.213 1.00 97.12 283 ILE A CA 1
ATOM 2037 C C . ILE A 1 283 ? 4.338 -2.289 -4.714 1.00 97.12 283 ILE A C 1
ATOM 2039 O O . ILE A 1 283 ? 4.525 -3.318 -4.057 1.00 97.12 283 ILE A O 1
ATOM 2043 N N . LEU A 1 284 ? 4.359 -1.074 -4.175 1.00 96.94 284 LEU A N 1
ATOM 2044 C CA . LEU A 1 284 ? 4.494 -0.784 -2.751 1.00 96.94 284 LEU A CA 1
ATOM 2045 C C . LEU A 1 284 ? 3.130 -0.341 -2.232 1.00 96.94 284 LEU A C 1
ATOM 2047 O O . LEU A 1 284 ? 2.686 0.755 -2.548 1.00 96.94 284 LEU A O 1
ATOM 2051 N N . HIS A 1 285 ? 2.446 -1.188 -1.468 1.00 94.56 285 HIS A N 1
ATOM 2052 C CA . HIS A 1 285 ? 1.044 -0.988 -1.116 1.00 94.56 285 HIS A CA 1
ATOM 2053 C C . HIS A 1 285 ? 0.853 -1.085 0.398 1.00 94.56 285 HIS A C 1
ATOM 2055 O O . HIS A 1 285 ? 0.967 -2.159 0.992 1.00 94.56 285 HIS A O 1
ATOM 2061 N N . SER A 1 286 ? 0.566 0.058 1.027 1.00 91.62 286 SER A N 1
ATOM 2062 C CA . SER A 1 286 ? 0.328 0.161 2.468 1.00 91.62 286 SER A CA 1
ATOM 2063 C C . SER A 1 286 ? -1.116 0.538 2.779 1.00 91.62 286 SER A C 1
ATOM 2065 O O . SER A 1 286 ? -1.717 1.372 2.106 1.00 91.62 286 SER A O 1
ATOM 2067 N N . ALA A 1 287 ? -1.650 -0.029 3.861 1.00 82.50 287 ALA A N 1
ATOM 2068 C CA . ALA A 1 287 ? -2.925 0.379 4.432 1.00 82.50 287 ALA A CA 1
ATOM 2069 C C . ALA A 1 287 ? -2.855 1.624 5.327 1.00 82.50 287 ALA A C 1
ATOM 2071 O O . ALA A 1 287 ? -3.896 2.082 5.801 1.00 82.50 287 ALA A O 1
ATOM 2072 N N . THR A 1 288 ? -1.654 2.168 5.562 1.00 81.44 288 THR A N 1
ATOM 2073 C CA . THR A 1 288 ? -1.468 3.360 6.398 1.00 81.44 288 THR A CA 1
ATOM 2074 C C . THR A 1 288 ? -0.503 4.388 5.828 1.00 81.44 288 THR A C 1
ATOM 2076 O O . THR A 1 288 ? -0.853 5.548 5.855 1.00 81.44 288 THR A O 1
ATOM 2079 N N . ALA A 1 289 ? 0.714 4.018 5.405 1.00 89.56 289 ALA A N 1
ATOM 2080 C CA . ALA A 1 289 ? 1.731 4.991 4.986 1.00 89.56 289 ALA A CA 1
ATOM 2081 C C . ALA A 1 289 ? 2.954 4.345 4.319 1.00 89.56 289 ALA A C 1
ATOM 2083 O O . ALA A 1 289 ? 3.278 3.181 4.566 1.00 89.56 289 ALA A O 1
ATOM 2084 N N . ILE A 1 290 ? 3.700 5.129 3.544 1.00 96.56 290 ILE A N 1
ATOM 2085 C CA . ILE A 1 290 ? 5.053 4.773 3.103 1.00 96.56 290 ILE A CA 1
ATOM 2086 C C . ILE A 1 290 ? 6.023 5.811 3.676 1.00 96.56 290 ILE A C 1
ATOM 2088 O O . ILE A 1 290 ? 5.929 7.005 3.401 1.00 96.56 290 ILE A O 1
ATOM 2092 N N . ASP A 1 291 ? 6.938 5.348 4.528 1.00 96.88 291 ASP A N 1
ATOM 2093 C CA . ASP A 1 291 ? 7.912 6.187 5.219 1.00 96.88 291 ASP A CA 1
ATOM 2094 C C . ASP A 1 291 ? 9.234 6.215 4.450 1.00 96.88 291 ASP A C 1
ATOM 2096 O O . ASP A 1 291 ? 10.016 5.259 4.478 1.00 96.88 291 ASP A O 1
ATOM 2100 N N . LEU A 1 292 ? 9.463 7.339 3.770 1.00 96.94 292 LEU A N 1
ATOM 2101 C CA . LEU A 1 292 ? 10.681 7.667 3.032 1.00 96.94 292 LEU A CA 1
ATOM 2102 C C . LEU A 1 292 ? 11.592 8.609 3.840 1.00 96.94 292 LEU A C 1
ATOM 2104 O O . LEU A 1 292 ? 12.649 9.012 3.360 1.00 96.94 292 LEU A O 1
ATOM 2108 N N . SER A 1 293 ? 11.225 8.961 5.081 1.00 96.12 293 SER A N 1
ATOM 2109 C CA . SER A 1 293 ? 11.793 10.101 5.817 1.00 96.12 293 SER A CA 1
ATOM 2110 C C . SER A 1 293 ? 13.258 9.950 6.235 1.00 96.12 293 SER A C 1
ATOM 2112 O O . SER A 1 293 ? 13.870 10.910 6.714 1.00 96.12 293 SER A O 1
ATOM 2114 N N . ARG A 1 294 ? 13.814 8.747 6.062 1.00 95.38 294 ARG A N 1
ATOM 2115 C CA . ARG A 1 294 ? 15.205 8.384 6.364 1.00 95.38 294 ARG A CA 1
ATOM 2116 C C . ARG A 1 294 ? 16.099 8.321 5.128 1.00 95.38 294 ARG A C 1
ATOM 2118 O O . ARG A 1 294 ? 17.309 8.205 5.296 1.00 95.38 294 ARG A O 1
ATOM 2125 N N . ILE A 1 295 ? 15.526 8.375 3.927 1.00 95.44 295 ILE A N 1
ATOM 2126 C CA . ILE A 1 295 ? 16.277 8.468 2.674 1.00 95.44 295 ILE A CA 1
ATOM 2127 C C . ILE A 1 295 ? 16.735 9.923 2.501 1.00 95.44 295 ILE A C 1
ATOM 2129 O O . ILE A 1 295 ? 15.982 10.859 2.773 1.00 95.44 295 ILE A O 1
ATOM 2133 N N . THR A 1 296 ? 17.976 10.121 2.064 1.00 93.31 296 THR A N 1
ATOM 2134 C CA . THR A 1 296 ? 18.558 11.455 1.865 1.00 93.31 296 THR A CA 1
ATOM 2135 C C . THR A 1 296 ? 18.498 11.839 0.390 1.00 93.31 296 THR A C 1
ATOM 2137 O O . THR A 1 296 ? 19.093 11.154 -0.433 1.00 93.31 296 THR A O 1
ATOM 2140 N N . ILE A 1 297 ? 17.831 12.956 0.088 1.00 94.12 297 ILE A N 1
ATOM 2141 C CA . ILE A 1 297 ? 17.740 13.567 -1.256 1.00 94.12 297 ILE A CA 1
ATOM 2142 C C . ILE A 1 297 ? 18.174 15.048 -1.254 1.00 94.12 297 ILE A C 1
ATOM 2144 O O . ILE A 1 297 ? 17.798 15.823 -2.124 1.00 94.12 297 ILE A O 1
ATOM 2148 N N . GLY A 1 298 ? 18.918 15.476 -0.230 1.00 94.50 298 GLY A N 1
ATOM 2149 C CA . GLY A 1 298 ? 19.248 16.887 0.000 1.00 94.50 298 GLY A CA 1
ATOM 2150 C C . GLY A 1 298 ? 18.223 17.609 0.885 1.00 94.50 298 GLY A C 1
ATOM 2151 O O . GLY A 1 298 ? 17.662 17.021 1.816 1.00 94.50 298 GLY A O 1
ATOM 2152 N N . SER A 1 299 ? 18.018 18.905 0.638 1.00 95.88 299 SER A N 1
ATOM 2153 C CA . SER A 1 299 ? 17.148 19.781 1.435 1.00 95.88 299 SER A CA 1
ATOM 2154 C C . SER A 1 299 ? 16.429 20.815 0.574 1.00 95.88 299 SER A C 1
ATOM 2156 O O . SER A 1 299 ? 17.054 21.406 -0.300 1.00 95.88 299 SER A O 1
ATOM 2158 N N . ALA A 1 300 ? 15.166 21.090 0.897 1.00 96.19 300 ALA A N 1
ATOM 2159 C CA . ALA A 1 300 ? 14.318 22.087 0.247 1.00 96.19 300 ALA A CA 1
ATOM 2160 C C . ALA A 1 300 ? 13.456 22.795 1.304 1.00 96.19 300 ALA A C 1
ATOM 2162 O O . ALA A 1 300 ? 12.724 22.156 2.069 1.00 96.19 300 ALA A O 1
ATOM 2163 N N . ALA A 1 301 ? 13.552 24.122 1.348 1.00 94.75 301 ALA A N 1
ATOM 2164 C CA . ALA A 1 301 ? 12.752 24.996 2.198 1.00 94.75 301 ALA A CA 1
ATOM 2165 C C . ALA A 1 301 ? 11.526 25.565 1.459 1.00 94.75 301 ALA A C 1
ATOM 2167 O O . ALA A 1 301 ? 10.567 25.967 2.115 1.00 94.75 301 ALA A O 1
ATOM 2168 N N . THR A 1 302 ? 11.555 25.589 0.124 1.00 93.25 302 THR A N 1
ATOM 2169 C CA . THR A 1 302 ? 10.514 26.135 -0.761 1.00 93.25 302 THR A CA 1
ATOM 2170 C C . THR A 1 302 ? 10.239 25.211 -1.950 1.00 93.25 302 THR A C 1
ATOM 2172 O O . THR A 1 302 ? 11.099 24.423 -2.346 1.00 93.25 302 THR A O 1
ATOM 2175 N N . ALA A 1 303 ? 9.061 25.337 -2.563 1.00 91.06 303 ALA A N 1
ATOM 2176 C CA . ALA A 1 303 ? 8.666 24.564 -3.741 1.00 91.06 303 ALA A CA 1
ATOM 2177 C C . ALA A 1 303 ? 9.637 24.694 -4.930 1.00 91.06 303 ALA A C 1
ATOM 2179 O O . ALA A 1 303 ? 9.795 23.758 -5.708 1.00 91.06 303 ALA A O 1
ATOM 2180 N N . ALA A 1 304 ? 10.305 25.843 -5.072 1.00 91.38 304 ALA A N 1
ATOM 2181 C CA . ALA A 1 304 ? 11.236 26.104 -6.170 1.00 91.38 304 ALA A CA 1
ATOM 2182 C C . ALA A 1 304 ? 12.543 25.292 -6.081 1.00 91.38 304 ALA A C 1
ATOM 2184 O O . ALA A 1 304 ? 13.223 25.144 -7.090 1.00 91.38 304 ALA A O 1
ATOM 2185 N N . GLU A 1 305 ? 12.887 24.771 -4.900 1.00 93.62 305 GLU A N 1
ATOM 2186 C CA . GLU A 1 305 ? 14.111 23.991 -4.657 1.00 93.62 305 GLU A CA 1
ATOM 2187 C C . GLU A 1 305 ? 13.892 22.479 -4.852 1.00 93.62 305 GLU A C 1
ATOM 2189 O O . GLU A 1 305 ? 14.855 21.717 -4.889 1.00 93.62 305 GLU A O 1
ATOM 2194 N N . VAL A 1 306 ? 12.638 22.027 -4.984 1.00 90.81 306 VAL A N 1
ATOM 2195 C CA . VAL A 1 306 ? 12.293 20.602 -5.132 1.00 90.81 306 VAL A CA 1
ATOM 2196 C C . VAL A 1 306 ? 12.894 19.965 -6.398 1.00 90.81 306 VAL A C 1
ATOM 2198 O O . VAL A 1 306 ? 13.496 18.904 -6.258 1.00 90.81 306 VAL A O 1
ATOM 2201 N N . PRO A 1 307 ? 12.844 20.583 -7.599 1.00 87.94 307 PRO A N 1
ATOM 2202 C CA . PRO A 1 307 ? 13.424 19.987 -8.811 1.00 87.94 307 PRO A CA 1
ATOM 2203 C C . PRO A 1 307 ? 14.950 19.790 -8.771 1.00 87.94 307 PRO A C 1
ATOM 2205 O O . PRO A 1 307 ? 15.492 19.016 -9.561 1.00 87.94 307 PRO A O 1
ATOM 2208 N N . ASP A 1 308 ? 15.650 20.483 -7.866 1.00 88.62 308 ASP A N 1
ATOM 2209 C CA . ASP A 1 308 ? 17.106 20.405 -7.712 1.00 88.62 308 ASP A CA 1
ATOM 2210 C C . ASP A 1 308 ? 17.563 19.320 -6.715 1.00 88.62 308 ASP A C 1
ATOM 2212 O O . ASP A 1 308 ? 18.770 19.089 -6.587 1.00 88.62 308 ASP A O 1
ATOM 2216 N N . LEU A 1 309 ? 16.627 18.634 -6.040 1.00 90.81 309 LEU A N 1
ATOM 2217 C CA . LEU A 1 309 ? 16.913 17.558 -5.083 1.00 90.81 309 LEU A CA 1
ATOM 2218 C C . LEU A 1 309 ? 17.652 16.372 -5.735 1.00 90.81 309 LEU A C 1
ATOM 2220 O O . LEU A 1 309 ? 17.476 16.049 -6.913 1.00 90.81 309 LEU A O 1
ATOM 2224 N N . ASP A 1 310 ? 18.477 15.688 -4.943 1.00 91.50 310 ASP A N 1
ATOM 2225 C CA . ASP A 1 310 ? 19.274 14.549 -5.400 1.00 91.50 310 ASP A CA 1
ATOM 2226 C C . ASP A 1 310 ? 18.407 13.300 -5.633 1.00 91.50 310 ASP A C 1
ATOM 2228 O O . ASP A 1 310 ? 17.389 13.090 -4.974 1.00 91.50 310 ASP A O 1
ATOM 2232 N N . PHE A 1 311 ? 18.836 12.429 -6.549 1.00 88.75 311 PHE A N 1
ATOM 2233 C CA . PHE A 1 311 ? 18.195 11.133 -6.779 1.00 88.75 311 PHE A CA 1
ATOM 2234 C C . PHE A 1 311 ? 18.813 10.060 -5.876 1.00 88.75 311 PHE A C 1
ATOM 2236 O O . PHE A 1 311 ? 20.015 9.806 -5.932 1.00 88.75 311 PHE A O 1
ATOM 2243 N N . ALA A 1 312 ? 17.985 9.412 -5.054 1.00 91.00 312 ALA A N 1
ATOM 2244 C CA . ALA A 1 312 ? 18.401 8.322 -4.170 1.00 91.00 312 ALA A CA 1
ATOM 2245 C C . ALA A 1 312 ? 18.229 6.921 -4.787 1.00 91.00 312 ALA A C 1
ATOM 2247 O O . ALA A 1 312 ? 18.782 5.953 -4.265 1.00 91.00 312 ALA A O 1
ATOM 2248 N N . ASP A 1 313 ? 17.435 6.800 -5.859 1.00 88.69 313 ASP A N 1
ATOM 2249 C CA . ASP A 1 313 ? 17.103 5.553 -6.562 1.00 88.69 313 ASP A CA 1
ATOM 2250 C C . ASP A 1 313 ? 16.776 4.364 -5.623 1.00 88.69 313 ASP A C 1
ATOM 2252 O O . ASP A 1 313 ? 17.199 3.225 -5.854 1.00 88.69 313 ASP A O 1
ATOM 2256 N N . ALA A 1 314 ? 16.036 4.609 -4.539 1.00 94.69 314 ALA A N 1
ATOM 2257 C CA . ALA A 1 314 ? 15.692 3.599 -3.536 1.00 94.69 314 ALA A CA 1
ATOM 2258 C C . ALA A 1 314 ? 14.734 2.518 -4.075 1.00 94.69 314 ALA A C 1
ATOM 2260 O O . ALA A 1 314 ? 14.741 1.384 -3.591 1.00 94.69 314 ALA A O 1
ATOM 2261 N N . VAL A 1 315 ? 13.929 2.838 -5.091 1.00 96.75 315 VAL A N 1
ATOM 2262 C CA . VAL A 1 315 ? 12.972 1.912 -5.720 1.00 96.75 315 VAL A CA 1
ATOM 2263 C C . VAL A 1 315 ? 13.222 1.871 -7.229 1.00 96.75 315 VAL A C 1
ATOM 2265 O O . VAL A 1 315 ? 13.010 2.868 -7.909 1.00 96.75 315 VAL A O 1
ATOM 2268 N N . GLN A 1 316 ? 13.702 0.744 -7.766 1.00 94.81 316 GLN A N 1
ATOM 2269 C CA . GLN A 1 316 ? 14.186 0.668 -9.155 1.00 94.81 316 GLN A CA 1
ATOM 2270 C C . GLN A 1 316 ? 13.492 -0.424 -9.981 1.00 94.81 316 GLN A C 1
ATOM 2272 O O . GLN A 1 316 ? 13.505 -1.593 -9.602 1.00 94.81 316 GLN A O 1
ATOM 2277 N N . ALA A 1 317 ? 12.953 -0.065 -11.141 1.00 95.50 317 ALA A N 1
ATOM 2278 C CA . ALA A 1 317 ? 12.455 -0.968 -12.178 1.00 95.50 317 ALA A CA 1
ATOM 2279 C C . ALA A 1 317 ? 12.994 -0.544 -13.559 1.00 95.50 317 ALA A C 1
ATOM 2281 O O . ALA A 1 317 ? 12.256 -0.441 -14.537 1.00 95.50 317 ALA A O 1
ATOM 2282 N N . ILE A 1 318 ? 14.296 -0.264 -13.629 1.00 92.44 318 ILE A N 1
ATOM 2283 C CA . ILE A 1 318 ? 14.986 0.209 -14.839 1.00 92.44 318 ILE A CA 1
ATOM 2284 C C . ILE A 1 318 ? 15.220 -0.970 -15.795 1.00 92.44 318 ILE A C 1
ATOM 2286 O O . ILE A 1 318 ? 15.463 -2.094 -15.348 1.00 92.44 318 ILE A O 1
ATOM 2290 N N . GLY A 1 319 ? 15.172 -0.737 -17.106 1.00 92.00 319 GLY A N 1
ATOM 2291 C CA . GLY A 1 319 ? 15.602 -1.726 -18.097 1.00 92.00 319 GLY A CA 1
ATOM 2292 C C . GLY A 1 319 ? 17.080 -2.108 -17.983 1.00 92.00 319 GLY A C 1
ATOM 2293 O O . GLY A 1 319 ? 17.889 -1.396 -17.394 1.00 92.00 319 GLY A O 1
ATOM 2294 N N . GLY A 1 320 ? 17.450 -3.255 -18.542 1.00 89.00 320 GLY A N 1
ATOM 2295 C CA . GLY A 1 320 ? 18.838 -3.666 -18.706 1.00 89.00 320 GLY A CA 1
ATOM 2296 C C . GLY A 1 320 ? 19.478 -2.932 -19.880 1.00 89.00 320 GLY A C 1
ATOM 2297 O O . GLY A 1 320 ? 18.881 -2.820 -20.947 1.00 89.00 320 GLY A O 1
ATOM 2298 N N . ARG A 1 321 ? 20.708 -2.445 -19.725 1.00 84.19 321 ARG A N 1
ATOM 2299 C CA . ARG A 1 321 ? 21.410 -1.756 -20.819 1.00 84.19 321 ARG A CA 1
ATOM 2300 C C . ARG A 1 321 ? 21.829 -2.682 -21.975 1.00 84.19 321 ARG A C 1
ATOM 2302 O O . ARG A 1 321 ? 21.836 -3.906 -21.833 1.00 84.19 321 ARG A O 1
ATOM 2309 N N . ARG A 1 322 ? 22.214 -2.056 -23.092 1.00 82.44 322 ARG A N 1
ATOM 2310 C CA . ARG A 1 322 ? 22.691 -2.648 -24.358 1.00 82.44 322 ARG A CA 1
ATOM 2311 C C . ARG A 1 322 ? 23.807 -3.692 -24.165 1.00 82.44 322 ARG A C 1
ATOM 2313 O O . ARG A 1 322 ? 24.616 -3.604 -23.241 1.00 82.44 322 ARG A O 1
ATOM 2320 N N . GLY A 1 323 ? 23.872 -4.681 -25.052 1.00 81.38 323 GLY A N 1
ATOM 2321 C CA . GLY A 1 323 ? 24.999 -5.612 -25.146 1.00 81.38 323 GLY A CA 1
ATOM 2322 C C . GLY A 1 323 ? 26.087 -5.088 -26.077 1.00 81.38 323 GLY A C 1
ATOM 2323 O O . GLY A 1 323 ? 25.788 -4.613 -27.174 1.00 81.38 323 GLY A O 1
ATOM 2324 N N . TRP A 1 324 ? 27.340 -5.208 -25.637 1.00 77.19 324 TRP A N 1
ATOM 2325 C CA . TRP A 1 324 ? 28.509 -4.669 -26.333 1.00 77.19 324 TRP A CA 1
ATOM 2326 C C . TRP A 1 324 ? 28.886 -5.418 -27.605 1.00 77.19 324 TRP A C 1
ATOM 2328 O O . TRP A 1 324 ? 28.795 -6.643 -27.676 1.00 77.19 324 TRP A O 1
ATOM 2338 N N . CYS A 1 325 ? 29.425 -4.689 -28.573 1.00 74.38 325 CYS A N 1
ATOM 2339 C CA . CYS A 1 325 ? 29.945 -5.240 -29.816 1.00 74.38 325 CYS A CA 1
ATOM 2340 C C . CYS A 1 325 ? 31.102 -4.394 -30.353 1.00 74.38 325 CYS A C 1
ATOM 2342 O O . CYS A 1 325 ? 31.123 -3.180 -30.191 1.00 74.38 325 CYS A O 1
ATOM 2344 N N . ALA A 1 326 ? 32.024 -5.043 -31.059 1.00 69.00 326 ALA A N 1
ATOM 2345 C CA . ALA A 1 326 ? 33.055 -4.419 -31.879 1.00 69.00 326 ALA A CA 1
ATOM 2346 C C . ALA A 1 326 ? 33.952 -3.392 -31.162 1.00 69.00 326 ALA A C 1
ATOM 2348 O O . ALA A 1 326 ? 34.470 -2.500 -31.822 1.00 69.00 326 ALA A O 1
ATOM 2349 N N . SER A 1 327 ? 34.208 -3.536 -29.853 1.00 66.81 327 SER A N 1
ATOM 2350 C CA . SER A 1 327 ? 34.974 -2.543 -29.078 1.00 66.81 327 SER A CA 1
ATOM 2351 C C . SER A 1 327 ? 36.357 -2.225 -29.656 1.00 66.81 327 SER A C 1
ATOM 2353 O O . SER A 1 327 ? 36.830 -1.101 -29.567 1.00 66.81 327 SER A O 1
ATOM 2355 N N . PHE A 1 328 ? 37.006 -3.195 -30.303 1.00 61.47 328 PHE A N 1
ATOM 2356 C CA . PHE A 1 328 ? 38.275 -2.986 -31.007 1.00 61.47 328 PHE A CA 1
ATOM 2357 C C . PHE A 1 328 ? 38.207 -2.056 -32.235 1.00 61.47 328 PHE A C 1
ATOM 2359 O O . PHE A 1 328 ? 39.258 -1.645 -32.727 1.00 61.47 328 PHE A O 1
ATOM 2366 N N . ALA A 1 329 ? 37.018 -1.787 -32.779 1.00 55.56 329 ALA A N 1
ATOM 2367 C CA . ALA A 1 329 ? 36.817 -1.004 -33.998 1.00 55.56 329 ALA A CA 1
ATOM 2368 C C . ALA A 1 329 ? 36.593 0.493 -33.724 1.00 55.56 329 ALA A C 1
ATOM 2370 O O . ALA A 1 329 ? 36.637 1.292 -34.660 1.00 55.56 329 ALA A O 1
ATOM 2371 N N . THR A 1 330 ? 36.368 0.870 -32.465 1.00 54.22 330 THR A N 1
ATOM 2372 C CA . THR A 1 330 ? 35.921 2.205 -32.061 1.00 54.22 330 THR A CA 1
ATOM 2373 C C . THR A 1 330 ? 36.615 2.666 -30.785 1.00 54.22 330 THR A C 1
ATOM 2375 O O . THR A 1 330 ? 36.871 1.890 -29.866 1.00 54.22 330 THR A O 1
ATOM 2378 N N . HIS A 1 331 ? 36.942 3.956 -30.737 1.00 55.94 331 HIS A N 1
ATOM 2379 C CA . HIS A 1 331 ? 37.680 4.569 -29.639 1.00 55.94 331 HIS A CA 1
ATOM 2380 C C . HIS A 1 331 ? 36.924 5.766 -29.074 1.00 55.94 331 HIS A C 1
ATOM 2382 O O . HIS A 1 331 ? 36.352 6.547 -29.835 1.00 55.94 331 HIS A O 1
ATOM 2388 N N . ILE A 1 332 ? 36.983 5.942 -27.752 1.00 55.22 332 ILE A N 1
ATOM 2389 C CA . ILE A 1 332 ? 36.450 7.138 -27.087 1.00 55.22 332 ILE A CA 1
ATOM 2390 C C . ILE A 1 332 ? 37.248 8.350 -27.573 1.00 55.22 332 ILE A C 1
ATOM 2392 O O . ILE A 1 332 ? 38.485 8.316 -27.593 1.00 55.22 332 ILE A O 1
ATOM 2396 N N . GLU A 1 333 ? 36.545 9.415 -27.957 1.00 50.81 333 GLU A N 1
ATOM 2397 C CA . GLU A 1 333 ? 37.129 10.605 -28.573 1.00 50.81 333 GLU A CA 1
ATOM 2398 C C . GLU A 1 333 ? 38.311 11.165 -27.761 1.00 50.81 333 GLU A C 1
ATOM 2400 O O . GLU A 1 333 ? 38.246 11.314 -26.542 1.00 50.81 333 GLU A O 1
ATOM 2405 N N . ASN A 1 334 ? 39.405 11.510 -28.447 1.00 52.44 334 ASN A N 1
ATOM 2406 C CA . ASN A 1 334 ? 40.655 11.999 -27.846 1.00 52.44 334 ASN A CA 1
ATOM 2407 C C . ASN A 1 334 ? 41.367 10.995 -26.909 1.00 52.44 334 ASN A C 1
ATOM 2409 O O . ASN A 1 334 ? 42.285 11.376 -26.177 1.00 52.44 334 ASN A O 1
ATOM 2413 N N . THR A 1 335 ? 41.015 9.706 -26.963 1.00 54.19 335 THR A N 1
ATOM 2414 C CA . THR A 1 335 ? 41.699 8.622 -26.242 1.00 54.19 335 THR A CA 1
ATOM 2415 C C . THR A 1 335 ? 42.094 7.472 -27.181 1.00 54.19 335 THR A C 1
ATOM 2417 O O . THR A 1 335 ? 41.643 7.393 -28.318 1.00 54.19 335 THR A O 1
ATOM 2420 N N . ASN A 1 336 ? 42.912 6.543 -26.674 1.00 62.31 336 ASN A N 1
ATOM 2421 C CA . ASN A 1 336 ? 43.158 5.239 -27.309 1.00 62.31 336 ASN A CA 1
ATOM 2422 C C . ASN A 1 336 ? 42.357 4.102 -26.634 1.00 62.31 336 ASN A C 1
ATOM 2424 O O . ASN A 1 336 ? 42.656 2.928 -26.851 1.00 62.31 336 ASN A O 1
ATOM 2428 N N . ALA A 1 337 ? 41.404 4.424 -25.752 1.00 61.06 337 ALA A N 1
ATOM 2429 C CA . ALA A 1 337 ? 40.576 3.433 -25.071 1.00 61.06 337 ALA A CA 1
ATOM 2430 C C . ALA A 1 337 ? 39.475 2.936 -26.017 1.00 61.06 337 ALA A C 1
ATOM 2432 O O . ALA A 1 337 ? 38.981 3.693 -26.848 1.00 61.06 337 ALA A O 1
ATOM 2433 N N . GLN A 1 338 ? 39.155 1.648 -25.936 1.00 65.00 338 GLN A N 1
ATOM 2434 C CA . GLN A 1 338 ? 38.203 0.963 -26.811 1.00 65.00 338 GLN A CA 1
ATOM 2435 C C . GLN A 1 338 ? 36.786 1.043 -26.231 1.00 65.00 338 GLN A C 1
ATOM 2437 O O . GLN A 1 338 ? 36.585 0.721 -25.056 1.00 65.00 338 GLN A O 1
ATOM 2442 N N . ASP A 1 339 ? 35.806 1.396 -27.059 1.00 61.88 339 ASP A N 1
ATOM 2443 C CA . ASP A 1 339 ? 34.384 1.338 -26.704 1.00 61.88 339 ASP A CA 1
ATOM 2444 C C . ASP A 1 339 ? 33.585 0.529 -27.733 1.00 61.88 339 ASP A C 1
ATOM 2446 O O . ASP A 1 339 ? 33.849 0.600 -28.929 1.00 61.88 339 ASP A O 1
ATOM 2450 N N . GLY A 1 340 ? 32.605 -0.237 -27.247 1.00 60.75 340 GLY A N 1
ATOM 2451 C CA . GLY A 1 340 ? 31.637 -0.971 -28.062 1.00 60.75 340 GLY A CA 1
ATOM 2452 C C . GLY A 1 340 ? 30.207 -0.898 -27.526 1.00 60.75 340 GLY A C 1
ATOM 2453 O O . GLY A 1 340 ? 29.458 -1.864 -27.678 1.00 60.75 340 GLY A O 1
ATOM 2454 N N . ASN A 1 341 ? 29.845 0.182 -26.831 1.00 60.53 341 ASN A N 1
ATOM 2455 C CA . ASN A 1 341 ? 28.511 0.413 -26.265 1.00 60.53 341 ASN A CA 1
ATOM 2456 C C . ASN A 1 341 ? 27.735 1.532 -27.002 1.00 60.53 341 ASN A C 1
ATOM 2458 O O . ASN A 1 341 ? 26.506 1.605 -26.885 1.00 60.53 341 ASN A O 1
ATOM 2462 N N . GLY A 1 342 ? 28.456 2.308 -27.824 1.00 59.12 342 GLY A N 1
ATOM 2463 C CA . GLY A 1 342 ? 27.998 3.492 -28.543 1.00 59.12 342 GLY A CA 1
ATOM 2464 C C . GLY A 1 342 ? 26.684 3.416 -29.321 1.00 59.12 342 GLY A C 1
ATOM 2465 O O . GLY A 1 342 ? 26.145 2.363 -29.686 1.00 59.12 342 GLY A O 1
ATOM 2466 N N . ASP A 1 343 ? 26.175 4.601 -29.637 1.00 56.78 343 ASP A N 1
ATOM 2467 C CA . ASP A 1 343 ? 24.816 4.791 -30.137 1.00 56.78 343 ASP A CA 1
ATOM 2468 C C . ASP A 1 343 ? 24.532 4.181 -31.518 1.00 56.78 343 ASP A C 1
ATOM 2470 O O . ASP A 1 343 ? 23.393 3.819 -31.815 1.00 56.78 343 ASP A O 1
ATOM 2474 N N . LEU A 1 344 ? 25.579 4.002 -32.324 1.00 55.28 344 LEU A N 1
ATOM 2475 C CA . LEU A 1 344 ? 25.522 3.511 -33.704 1.00 55.28 344 LEU A CA 1
ATOM 2476 C C . LEU A 1 344 ? 26.445 2.298 -33.931 1.00 55.28 344 LEU A C 1
ATOM 2478 O O . LEU A 1 344 ? 26.929 2.065 -35.038 1.00 55.28 344 LEU A O 1
ATOM 2482 N N . MET A 1 345 ? 26.721 1.521 -32.877 1.00 63.06 345 MET A N 1
ATOM 2483 C CA . MET A 1 345 ? 27.657 0.395 -32.958 1.00 63.06 345 MET A CA 1
ATOM 2484 C C . MET A 1 345 ? 27.135 -0.779 -33.805 1.00 63.06 345 MET A C 1
ATOM 2486 O O . MET A 1 345 ? 25.984 -1.214 -33.726 1.00 63.06 345 MET A O 1
ATOM 2490 N N . ILE A 1 346 ? 28.044 -1.329 -34.605 1.00 66.06 346 ILE A N 1
ATOM 2491 C CA . ILE A 1 346 ? 27.811 -2.389 -35.590 1.00 66.06 346 ILE A CA 1
ATOM 2492 C C . ILE A 1 346 ? 27.470 -3.707 -34.880 1.00 66.06 346 ILE A C 1
ATOM 2494 O O . ILE A 1 346 ? 28.334 -4.324 -34.259 1.00 66.06 346 ILE A O 1
ATOM 2498 N N . GLY A 1 347 ? 26.225 -4.177 -35.012 1.00 69.25 347 GLY A N 1
ATOM 2499 C CA . GLY A 1 347 ? 25.771 -5.419 -34.367 1.00 69.25 347 GLY A CA 1
ATOM 2500 C C . GLY A 1 347 ? 25.401 -5.281 -32.885 1.00 69.25 347 GLY A C 1
ATOM 2501 O O . GLY A 1 347 ? 25.381 -6.288 -32.171 1.00 69.25 347 GLY A O 1
ATOM 2502 N N . ARG A 1 348 ? 25.140 -4.057 -32.410 1.00 77.81 348 ARG A N 1
ATOM 2503 C CA . ARG A 1 348 ? 24.841 -3.739 -31.004 1.00 77.81 348 ARG A CA 1
ATOM 2504 C C . ARG A 1 348 ? 23.487 -4.258 -30.549 1.00 77.81 348 ARG A C 1
ATOM 2506 O O . ARG A 1 348 ? 22.506 -4.183 -31.289 1.00 77.81 348 ARG A O 1
ATOM 2513 N N . GLY A 1 349 ? 23.410 -4.696 -29.297 1.00 82.06 349 GLY A N 1
ATOM 2514 C CA . GLY A 1 349 ? 22.125 -4.970 -28.663 1.00 82.06 349 GLY A CA 1
ATOM 2515 C C . GLY A 1 349 ? 21.322 -3.695 -28.383 1.00 82.06 349 GLY A C 1
ATOM 2516 O O . GLY A 1 349 ? 21.892 -2.616 -28.219 1.00 82.06 349 GLY A O 1
ATOM 2517 N N . GLY A 1 350 ? 20.001 -3.818 -28.289 1.00 84.31 350 GLY A N 1
ATOM 2518 C CA . GLY A 1 350 ? 19.123 -2.755 -27.799 1.00 84.31 350 GLY A CA 1
ATOM 2519 C C . GLY A 1 350 ? 19.082 -2.690 -26.267 1.00 84.31 350 GLY A C 1
ATOM 2520 O O . GLY A 1 350 ? 19.198 -3.716 -25.589 1.00 84.31 350 GLY A O 1
ATOM 2521 N N . ALA A 1 351 ? 18.911 -1.497 -25.697 1.00 85.69 351 ALA A N 1
ATOM 2522 C CA . ALA A 1 351 ? 18.543 -1.337 -24.293 1.00 85.69 351 ALA A CA 1
ATOM 2523 C C . ALA A 1 351 ? 17.134 -1.896 -24.046 1.00 85.69 351 ALA A C 1
ATOM 2525 O O . ALA A 1 351 ? 16.219 -1.666 -24.835 1.00 85.69 351 ALA A O 1
ATOM 2526 N N . GLY A 1 352 ? 16.938 -2.600 -22.935 1.00 91.31 352 GLY A N 1
ATOM 2527 C CA . GLY A 1 352 ? 15.604 -2.937 -22.454 1.00 91.31 352 GLY A CA 1
ATOM 2528 C C . GLY A 1 352 ? 14.882 -1.687 -21.953 1.00 91.31 352 GLY A C 1
ATOM 2529 O O . GLY A 1 352 ? 15.513 -0.793 -21.396 1.00 91.31 352 GLY A O 1
ATOM 2530 N N . GLY A 1 353 ? 13.572 -1.613 -22.166 1.00 89.94 353 GLY A N 1
ATOM 2531 C CA . GLY A 1 353 ? 12.714 -0.525 -21.705 1.00 89.94 353 GLY A CA 1
ATOM 2532 C C . GLY A 1 353 ? 12.450 -0.569 -20.205 1.00 89.94 353 GLY A C 1
ATOM 2533 O O . GLY A 1 353 ? 12.688 -1.581 -19.538 1.00 89.94 353 GLY A O 1
ATOM 2534 N N . ASN A 1 354 ? 11.915 0.524 -19.668 1.00 91.75 354 ASN A N 1
ATOM 2535 C CA . ASN A 1 354 ? 11.543 0.586 -18.260 1.00 91.75 354 ASN A CA 1
ATOM 2536 C C . ASN A 1 354 ? 10.417 -0.395 -17.922 1.00 91.75 354 ASN A C 1
ATOM 2538 O O . ASN A 1 354 ? 9.565 -0.720 -18.752 1.00 91.75 354 ASN A O 1
ATOM 2542 N N . GLY A 1 355 ? 10.413 -0.803 -16.659 1.00 95.19 355 GLY A N 1
ATOM 2543 C CA . GLY A 1 355 ? 9.272 -1.382 -15.975 1.00 95.19 355 GLY A CA 1
ATOM 2544 C C . GLY A 1 355 ? 8.324 -0.313 -15.429 1.00 95.19 355 GLY A C 1
ATOM 2545 O O . GLY A 1 355 ? 8.298 0.814 -15.919 1.00 95.19 355 GLY A O 1
ATOM 2546 N N . VAL A 1 356 ? 7.570 -0.655 -14.383 1.00 95.94 356 VAL A N 1
ATOM 2547 C CA . VAL A 1 356 ? 6.628 0.257 -13.710 1.00 95.94 356 VAL A CA 1
ATOM 2548 C C . VAL A 1 356 ? 6.804 0.197 -12.193 1.00 95.94 356 VAL A C 1
ATOM 2550 O O . VAL A 1 356 ? 6.934 -0.884 -11.611 1.00 95.94 356 VAL A O 1
ATOM 2553 N N . VAL A 1 357 ? 6.781 1.367 -11.551 1.00 97.31 357 VAL A N 1
ATOM 2554 C CA . VAL A 1 357 ? 6.819 1.536 -10.092 1.00 97.31 357 VAL A CA 1
ATOM 2555 C C . VAL A 1 357 ? 5.511 2.176 -9.631 1.00 97.31 357 VAL A C 1
ATOM 2557 O O . VAL A 1 357 ? 5.051 3.148 -10.224 1.00 97.31 357 VAL A O 1
ATOM 2560 N N . GLN A 1 358 ? 4.903 1.637 -8.575 1.00 97.00 358 GLN A N 1
ATOM 2561 C CA . GLN A 1 358 ? 3.637 2.119 -8.021 1.00 97.00 358 GLN A CA 1
ATOM 2562 C C . GLN A 1 358 ? 3.702 2.233 -6.498 1.00 97.00 358 GLN A C 1
ATOM 2564 O O . GLN A 1 358 ? 4.101 1.287 -5.812 1.00 97.00 358 GLN A O 1
ATOM 2569 N N . PHE A 1 359 ? 3.235 3.366 -5.978 1.00 97.25 359 PHE A N 1
ATOM 2570 C CA . PHE A 1 359 ? 3.044 3.623 -4.552 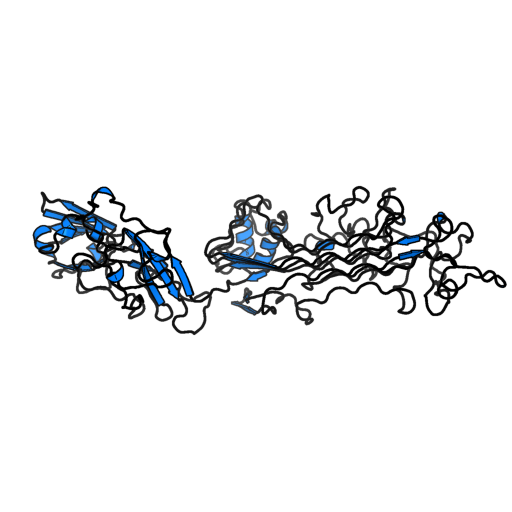1.00 97.25 359 PHE A CA 1
ATOM 2571 C C . PHE A 1 359 ? 1.539 3.697 -4.275 1.00 97.25 359 PHE A C 1
ATOM 2573 O O . PHE A 1 359 ? 0.871 4.618 -4.735 1.00 97.25 359 PHE A O 1
ATOM 2580 N N . HIS A 1 360 ? 0.989 2.719 -3.552 1.00 95.12 360 HIS A N 1
ATOM 2581 C CA . HIS A 1 360 ? -0.418 2.705 -3.147 1.00 95.12 360 HIS A CA 1
ATOM 2582 C C . HIS A 1 360 ? -0.526 3.116 -1.669 1.00 95.12 360 HIS A C 1
ATOM 2584 O O . HIS A 1 360 ? -0.079 2.367 -0.791 1.00 95.12 360 HIS A O 1
ATOM 2590 N N . VAL A 1 361 ? -1.133 4.276 -1.387 1.00 91.19 361 VAL A N 1
ATOM 2591 C CA . VAL A 1 361 ? -1.376 4.800 -0.021 1.00 91.19 361 VAL A CA 1
ATOM 2592 C C . VAL A 1 361 ? -2.768 5.440 0.125 1.00 91.19 361 VAL A C 1
ATOM 2594 O O . VAL A 1 361 ? -3.285 5.964 -0.860 1.00 91.19 361 VAL A O 1
ATOM 2597 N N . PRO A 1 362 ? -3.415 5.383 1.310 1.00 83.50 362 PRO A N 1
ATOM 2598 C CA . PRO A 1 362 ? -4.807 5.821 1.462 1.00 83.50 362 PRO A CA 1
ATOM 2599 C C . PRO A 1 362 ? -5.053 7.304 1.156 1.00 83.50 362 PRO A C 1
ATOM 2601 O O . PRO A 1 362 ? -6.070 7.615 0.537 1.00 83.50 362 PRO A O 1
ATOM 2604 N N . ASP A 1 363 ? -4.153 8.183 1.597 1.00 84.19 363 ASP A N 1
ATOM 2605 C CA . ASP A 1 363 ? -4.144 9.622 1.324 1.00 84.19 363 ASP A CA 1
ATOM 2606 C C . ASP A 1 363 ? -2.722 10.065 0.915 1.00 84.19 363 ASP A C 1
ATOM 2608 O O . ASP A 1 363 ? -1.870 10.287 1.778 1.00 84.19 363 ASP A O 1
ATOM 2612 N N . PRO A 1 364 ? -2.422 10.186 -0.393 1.00 83.69 364 PRO A N 1
ATOM 2613 C CA . PRO A 1 364 ? -1.097 10.571 -0.882 1.00 83.69 364 PRO A CA 1
ATOM 2614 C C . PRO A 1 364 ? -0.522 11.886 -0.328 1.00 83.69 364 PRO A C 1
ATOM 2616 O O . PRO A 1 364 ? 0.699 12.036 -0.326 1.00 83.69 364 PRO A O 1
ATOM 2619 N N . GLY A 1 365 ? -1.357 12.820 0.148 1.00 81.81 365 GLY A N 1
ATOM 2620 C CA . GLY A 1 365 ? -0.889 14.090 0.714 1.00 81.81 365 GLY A CA 1
ATOM 2621 C C . GLY A 1 365 ? -0.287 13.957 2.118 1.00 81.81 365 GLY A C 1
ATOM 2622 O O . GLY A 1 365 ? 0.658 14.669 2.456 1.00 81.81 365 GLY A O 1
ATOM 2623 N N . GLU A 1 366 ? -0.798 13.023 2.926 1.00 83.50 366 GLU A N 1
ATOM 2624 C CA . GLU A 1 366 ? -0.450 12.874 4.352 1.00 83.50 366 GLU A CA 1
ATOM 2625 C C . GLU A 1 366 ? 0.298 11.554 4.649 1.00 83.50 366 GLU A C 1
ATOM 2627 O O . GLU A 1 366 ? 1.162 11.504 5.528 1.00 83.50 366 GLU A O 1
ATOM 2632 N N . ASP A 1 367 ? 0.014 10.484 3.896 1.00 89.81 367 ASP A N 1
ATOM 2633 C CA . ASP A 1 367 ? 0.508 9.122 4.150 1.00 89.81 367 ASP A CA 1
ATOM 2634 C C . ASP A 1 367 ? 1.879 8.825 3.490 1.00 89.81 367 ASP A C 1
ATOM 2636 O O . ASP A 1 367 ? 2.438 7.733 3.655 1.00 89.81 367 ASP A O 1
ATOM 2640 N N . LEU A 1 368 ? 2.466 9.786 2.768 1.00 93.81 368 LEU A N 1
ATOM 2641 C CA . LEU A 1 368 ? 3.846 9.735 2.265 1.00 93.81 368 LEU A CA 1
ATOM 2642 C C . LEU A 1 368 ? 4.766 10.558 3.179 1.00 93.81 368 LEU A C 1
ATOM 2644 O O . LEU A 1 368 ? 4.745 11.788 3.178 1.00 93.81 368 LEU A O 1
ATOM 2648 N N . LEU A 1 369 ? 5.595 9.893 3.993 1.00 95.06 369 LEU A N 1
ATOM 2649 C CA . LEU A 1 369 ? 6.389 10.597 5.008 1.00 95.06 369 LEU A CA 1
ATOM 2650 C C . LEU A 1 369 ? 7.733 11.071 4.441 1.00 95.06 369 LEU A C 1
ATOM 2652 O O . LEU A 1 369 ? 8.686 10.304 4.311 1.00 95.06 369 LEU A O 1
ATOM 2656 N N . TRP A 1 370 ? 7.819 12.370 4.157 1.00 96.06 370 TRP A N 1
ATOM 2657 C CA . TRP A 1 370 ? 8.980 12.998 3.517 1.00 96.06 370 TRP A CA 1
ATOM 2658 C C . TRP A 1 370 ? 10.187 13.227 4.453 1.00 96.06 370 TRP A C 1
ATOM 2660 O O . TRP A 1 370 ? 9.991 13.486 5.652 1.00 96.06 370 TRP A O 1
ATOM 2670 N N . PRO A 1 371 ? 11.434 13.224 3.932 1.00 96.50 371 PRO A N 1
ATOM 2671 C CA . PRO A 1 371 ? 12.647 13.557 4.685 1.00 96.50 371 PRO A CA 1
ATOM 2672 C C . PRO A 1 371 ? 12.575 14.937 5.333 1.00 96.50 371 PRO A C 1
ATOM 2674 O O . PRO A 1 371 ? 12.227 15.923 4.687 1.00 96.50 371 PRO A O 1
ATOM 2677 N N . ALA A 1 372 ? 12.930 15.034 6.616 1.00 95.19 372 ALA A N 1
ATOM 2678 C CA . ALA A 1 372 ? 12.697 16.246 7.410 1.00 95.19 372 ALA A CA 1
ATOM 2679 C C . ALA A 1 372 ? 13.372 17.518 6.850 1.00 95.19 372 ALA A C 1
ATOM 2681 O O . ALA A 1 372 ? 12.865 18.613 7.074 1.00 95.19 372 ALA A O 1
ATOM 2682 N N . ALA A 1 373 ? 14.481 17.376 6.115 1.00 94.81 373 ALA A N 1
ATOM 2683 C CA . ALA A 1 373 ? 15.219 18.486 5.508 1.00 94.81 373 ALA A CA 1
ATOM 2684 C C . ALA A 1 373 ? 14.616 19.005 4.184 1.00 94.81 373 ALA A C 1
ATOM 2686 O O . ALA A 1 373 ? 14.909 20.132 3.796 1.00 94.81 373 ALA A O 1
ATOM 2687 N N . ALA A 1 374 ? 13.792 18.205 3.498 1.00 95.81 374 ALA A N 1
ATOM 2688 C CA . ALA A 1 374 ? 13.121 18.577 2.244 1.00 95.81 374 ALA A CA 1
ATOM 2689 C C . ALA A 1 374 ? 11.597 18.722 2.389 1.00 95.81 374 ALA A C 1
ATOM 2691 O O . ALA A 1 374 ? 10.948 19.337 1.548 1.00 95.81 374 ALA A O 1
ATOM 2692 N N . ARG A 1 375 ? 11.021 18.203 3.482 1.00 94.06 375 ARG A N 1
ATOM 2693 C CA . ARG A 1 375 ? 9.583 18.234 3.772 1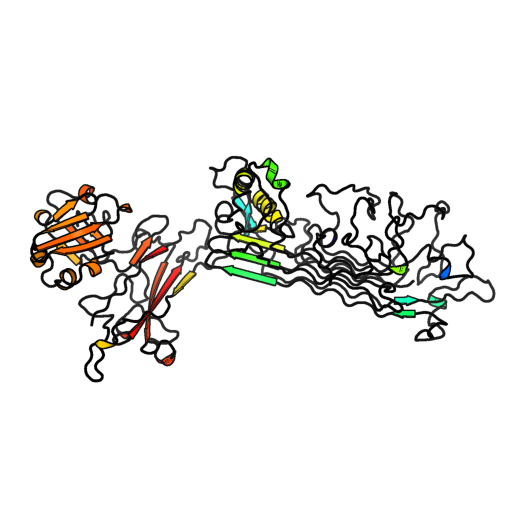.00 94.06 375 ARG A CA 1
ATOM 2694 C C . ARG A 1 375 ? 8.928 19.617 3.617 1.00 94.06 375 ARG A C 1
ATOM 2696 O O . ARG A 1 375 ? 7.837 19.632 3.060 1.00 94.06 375 ARG A O 1
ATOM 2703 N N . PRO A 1 376 ? 9.508 20.749 4.071 1.00 93.38 376 PRO A N 1
ATOM 2704 C CA . PRO A 1 376 ? 8.859 22.050 3.908 1.00 93.38 376 PRO A CA 1
ATOM 2705 C C . PRO A 1 376 ? 8.659 22.416 2.434 1.00 93.38 376 PRO A C 1
ATOM 2707 O O . PRO A 1 376 ? 7.535 22.709 2.043 1.00 93.38 376 PRO A O 1
ATOM 2710 N N . GLY A 1 377 ? 9.712 22.312 1.612 1.00 94.25 377 GLY A N 1
ATOM 2711 C CA . GLY A 1 377 ? 9.621 22.580 0.177 1.00 94.25 377 GLY A CA 1
ATOM 2712 C C . GLY A 1 377 ? 8.755 21.568 -0.574 1.00 94.25 377 GLY A C 1
ATOM 2713 O O . GLY A 1 377 ? 8.006 21.957 -1.461 1.00 94.25 377 GLY A O 1
ATOM 2714 N N . ILE A 1 378 ? 8.786 20.289 -0.183 1.00 94.75 378 ILE A N 1
ATOM 2715 C CA . ILE A 1 378 ? 7.934 19.245 -0.775 1.00 94.75 378 ILE A CA 1
ATOM 2716 C C . ILE A 1 378 ? 6.446 19.515 -0.512 1.00 94.75 378 ILE A C 1
ATOM 2718 O O . ILE A 1 378 ? 5.657 19.460 -1.448 1.00 94.75 378 ILE A O 1
ATOM 2722 N N . LEU A 1 379 ? 6.053 19.833 0.728 1.00 92.06 379 LEU A N 1
ATOM 2723 C CA . LEU A 1 379 ? 4.653 20.137 1.053 1.00 92.06 379 LEU A CA 1
ATOM 2724 C C . LEU A 1 379 ? 4.180 21.427 0.362 1.00 92.06 379 LEU A C 1
ATOM 2726 O O . LEU A 1 379 ? 3.084 21.465 -0.188 1.00 92.06 379 LEU A O 1
ATOM 2730 N N . ASP A 1 380 ? 5.027 22.458 0.323 1.00 91.50 380 ASP A N 1
ATOM 2731 C CA . ASP A 1 380 ? 4.792 23.686 -0.451 1.00 91.50 380 ASP A CA 1
ATOM 2732 C C . ASP A 1 380 ? 4.582 23.377 -1.951 1.00 91.50 380 ASP A C 1
ATOM 2734 O O . ASP A 1 380 ? 3.691 23.930 -2.597 1.00 91.50 380 ASP A O 1
ATOM 2738 N N . TYR A 1 381 ? 5.349 22.428 -2.498 1.00 92.31 381 TYR A N 1
ATOM 2739 C CA . TYR A 1 381 ? 5.271 22.010 -3.896 1.00 92.31 381 TYR A CA 1
ATOM 2740 C C . TYR A 1 381 ? 3.987 21.234 -4.221 1.00 92.31 381 TYR A C 1
ATOM 2742 O O . TYR A 1 381 ? 3.241 21.663 -5.105 1.00 92.31 381 TYR A O 1
ATOM 2750 N N . VAL A 1 382 ? 3.693 20.135 -3.514 1.00 92.19 382 VAL A N 1
ATOM 2751 C CA . VAL A 1 382 ? 2.545 19.255 -3.830 1.00 92.19 382 VAL A CA 1
ATOM 2752 C C . VAL A 1 382 ? 1.183 19.891 -3.532 1.00 92.19 382 VAL A C 1
ATOM 2754 O O . VAL A 1 382 ? 0.185 19.467 -4.101 1.00 92.19 382 VAL A O 1
ATOM 2757 N N . HIS A 1 383 ? 1.129 20.935 -2.697 1.00 88.94 383 HIS A N 1
ATOM 2758 C CA . HIS A 1 383 ? -0.103 21.672 -2.386 1.00 88.94 383 HIS A CA 1
ATOM 2759 C C . HIS A 1 383 ? -0.191 23.059 -3.059 1.00 88.94 383 HIS A C 1
ATOM 2761 O O . HIS A 1 383 ? -0.944 23.921 -2.607 1.00 88.94 383 HIS A O 1
ATOM 2767 N N . HIS A 1 384 ? 0.581 23.314 -4.125 1.00 85.31 384 HIS A N 1
ATOM 2768 C CA . HIS A 1 384 ? 0.587 24.589 -4.873 1.00 85.31 384 HIS A CA 1
ATOM 2769 C C . HIS A 1 384 ? 0.800 25.861 -4.021 1.00 85.31 384 HIS A C 1
ATOM 2771 O O . HIS A 1 384 ? 0.310 26.938 -4.369 1.00 85.31 384 HIS A O 1
ATOM 2777 N N . GLY A 1 385 ? 1.544 25.767 -2.919 1.00 79.81 385 GLY A N 1
ATOM 2778 C CA . GLY A 1 385 ? 1.771 26.878 -1.994 1.00 79.81 385 GLY A CA 1
ATOM 2779 C C . GLY A 1 385 ? 0.681 27.088 -0.935 1.00 79.81 385 GLY A C 1
ATOM 2780 O O . GLY A 1 385 ? 0.729 28.089 -0.219 1.00 79.81 385 GLY A O 1
ATOM 2781 N N . ASP A 1 386 ? -0.276 26.163 -0.790 1.00 77.62 386 ASP A N 1
ATOM 2782 C CA . ASP A 1 386 ? -1.228 26.130 0.331 1.00 77.62 386 ASP A CA 1
ATOM 2783 C C . ASP A 1 386 ? -1.104 24.835 1.162 1.00 77.62 386 ASP A C 1
ATOM 2785 O O . ASP A 1 386 ? -1.924 23.928 1.021 1.00 77.62 386 ASP A O 1
ATOM 2789 N N . PRO A 1 387 ? -0.134 24.737 2.095 1.00 65.00 387 PRO A N 1
ATOM 2790 C CA . PRO A 1 387 ? 0.028 23.568 2.966 1.00 65.00 387 PRO A CA 1
ATOM 2791 C C . PRO A 1 387 ? -1.134 23.313 3.947 1.00 65.00 387 PRO A C 1
ATOM 2793 O O . PRO A 1 387 ? -1.036 22.408 4.775 1.00 65.00 387 PRO A O 1
ATOM 2796 N N . ALA A 1 388 ? -2.197 24.130 3.938 1.00 65.50 388 ALA A N 1
ATOM 2797 C CA . ALA A 1 388 ? -3.425 23.870 4.689 1.00 65.50 388 ALA A CA 1
ATOM 2798 C C . ALA A 1 388 ? -4.507 23.178 3.837 1.00 65.50 388 ALA A C 1
ATOM 2800 O O . ALA A 1 388 ? -5.475 22.647 4.393 1.00 65.50 388 ALA A O 1
ATOM 2801 N N . ASN A 1 389 ? -4.351 23.159 2.510 1.00 65.69 389 ASN A N 1
ATOM 2802 C CA . ASN A 1 389 ? -5.170 22.363 1.608 1.00 65.69 389 ASN A CA 1
ATOM 2803 C C . ASN A 1 389 ? -4.762 20.886 1.704 1.00 65.69 389 ASN A C 1
ATOM 2805 O O . ASN A 1 389 ? -3.596 20.550 1.547 1.00 65.69 389 ASN A O 1
ATOM 2809 N N . ARG A 1 390 ? -5.725 19.987 1.934 1.00 61.84 390 ARG A N 1
ATOM 2810 C CA . ARG A 1 390 ? -5.464 18.537 1.983 1.00 61.84 390 ARG A CA 1
ATOM 2811 C C . ARG A 1 390 ? -5.474 17.855 0.622 1.00 61.84 390 ARG A C 1
ATOM 2813 O O . ARG A 1 390 ? -4.969 16.747 0.513 1.00 61.84 390 ARG A O 1
ATOM 2820 N N . ALA A 1 391 ? -6.039 18.488 -0.405 1.00 69.06 391 ALA A N 1
ATOM 2821 C CA . ALA A 1 391 ? -5.869 18.000 -1.765 1.00 69.06 391 ALA A CA 1
ATOM 2822 C C . ALA A 1 391 ? -4.422 18.291 -2.193 1.00 69.06 391 ALA A C 1
ATOM 2824 O O . ALA A 1 391 ? -4.020 19.452 -2.300 1.00 69.06 391 ALA A O 1
ATOM 2825 N N . ALA A 1 392 ? -3.631 17.233 -2.343 1.00 81.56 392 ALA A N 1
ATOM 2826 C CA . ALA A 1 392 ? -2.302 17.283 -2.932 1.00 81.56 392 ALA A CA 1
ATOM 2827 C C . ALA A 1 392 ? -2.389 16.869 -4.404 1.00 81.56 392 ALA A C 1
ATOM 2829 O O . ALA A 1 392 ? -3.096 15.914 -4.726 1.00 81.56 392 ALA A O 1
ATOM 2830 N N . ASP A 1 393 ? -1.646 17.562 -5.260 1.00 88.12 393 ASP A N 1
ATOM 2831 C CA . ASP A 1 393 ? -1.557 17.302 -6.697 1.00 88.12 393 ASP A CA 1
ATOM 2832 C C . ASP A 1 393 ? -0.844 15.950 -6.945 1.00 88.12 393 ASP A C 1
ATOM 2834 O O . ASP A 1 393 ? 0.344 15.811 -6.613 1.00 88.12 393 ASP A O 1
ATOM 2838 N N . PRO A 1 394 ? -1.534 14.937 -7.512 1.00 87.88 394 PRO A N 1
ATOM 2839 C CA . PRO A 1 394 ? -0.955 13.620 -7.773 1.00 87.88 394 PRO A CA 1
ATOM 2840 C C . PRO A 1 394 ? 0.210 13.652 -8.769 1.00 87.88 394 PRO A C 1
ATOM 2842 O O . PRO A 1 394 ? 1.174 12.908 -8.586 1.00 87.88 394 PRO A O 1
ATOM 2845 N N . ASP A 1 395 ? 0.169 14.531 -9.779 1.00 89.19 395 ASP A N 1
ATOM 2846 C CA . ASP A 1 395 ? 1.242 14.659 -10.771 1.00 89.19 395 ASP A CA 1
ATOM 2847 C C . ASP A 1 395 ? 2.521 15.157 -10.079 1.00 89.19 395 ASP A C 1
ATOM 2849 O O . ASP A 1 395 ? 3.610 14.616 -10.293 1.00 89.19 395 ASP A O 1
ATOM 2853 N N . ARG A 1 396 ? 2.390 16.137 -9.175 1.00 91.50 396 ARG A N 1
ATOM 2854 C CA . ARG A 1 396 ? 3.512 16.659 -8.376 1.00 91.50 396 ARG A CA 1
ATOM 2855 C C . ARG A 1 396 ? 4.031 15.678 -7.339 1.00 91.50 396 ARG A C 1
ATOM 2857 O O . ARG A 1 396 ? 5.235 15.660 -7.083 1.00 91.50 396 ARG A O 1
ATOM 2864 N N . ILE A 1 397 ? 3.164 14.864 -6.738 1.00 93.56 397 ILE A N 1
ATOM 2865 C CA . ILE A 1 397 ? 3.603 13.781 -5.849 1.00 93.56 397 ILE A CA 1
ATOM 2866 C C . ILE A 1 397 ? 4.470 12.786 -6.623 1.00 93.56 397 ILE A C 1
ATOM 2868 O O . ILE A 1 397 ? 5.521 12.387 -6.128 1.00 93.56 397 ILE A O 1
ATOM 2872 N N . GLU A 1 398 ? 4.078 12.412 -7.840 1.00 93.69 398 GLU A N 1
ATOM 2873 C CA . GLU A 1 398 ? 4.861 11.508 -8.690 1.00 93.69 398 GLU A CA 1
ATOM 2874 C C . GLU A 1 398 ? 6.213 12.119 -9.103 1.00 93.69 398 GLU A C 1
ATOM 2876 O O . GLU A 1 398 ? 7.212 11.401 -9.161 1.00 93.69 398 GLU A O 1
ATOM 2881 N N . GLU A 1 399 ? 6.288 13.441 -9.299 1.00 91.62 399 GLU A N 1
ATOM 2882 C CA . GLU A 1 399 ? 7.555 14.161 -9.522 1.00 91.62 399 GLU A CA 1
ATOM 2883 C C . GLU A 1 399 ? 8.458 14.147 -8.285 1.00 91.62 399 GLU A C 1
ATOM 2885 O O . GLU A 1 399 ? 9.638 13.816 -8.394 1.00 91.62 399 GLU A O 1
ATOM 2890 N N . VAL A 1 400 ? 7.912 14.388 -7.089 1.00 94.62 400 VAL A N 1
ATOM 2891 C CA . VAL A 1 400 ? 8.668 14.246 -5.833 1.00 94.62 400 VAL A CA 1
ATOM 2892 C C . VAL A 1 400 ? 9.135 12.799 -5.629 1.00 94.62 400 VAL A C 1
ATOM 2894 O O . VAL A 1 400 ? 10.286 12.564 -5.256 1.00 94.62 400 VAL A O 1
ATOM 2897 N N . LEU A 1 401 ? 8.276 11.810 -5.894 1.00 95.75 401 LEU A N 1
ATOM 2898 C CA . LEU A 1 401 ? 8.607 10.389 -5.766 1.00 95.75 401 LEU A CA 1
ATOM 2899 C C . LEU A 1 401 ? 9.666 9.926 -6.782 1.00 95.75 401 LEU A C 1
ATOM 2901 O O . LEU A 1 401 ? 10.371 8.949 -6.509 1.00 95.75 401 LEU A O 1
ATOM 2905 N N . TRP A 1 402 ? 9.851 10.630 -7.903 1.00 92.62 402 TRP A N 1
ATOM 2906 C CA . TRP A 1 402 ? 10.936 10.361 -8.854 1.00 92.62 402 TRP A CA 1
ATOM 2907 C C . TRP A 1 402 ? 12.325 10.575 -8.227 1.00 92.62 402 TRP A C 1
ATOM 2909 O O . TRP A 1 402 ? 13.246 9.826 -8.528 1.00 92.62 402 TRP A O 1
ATOM 2919 N N . HIS A 1 403 ? 12.485 11.474 -7.248 1.00 92.94 403 HIS A N 1
ATOM 2920 C CA . HIS A 1 403 ? 13.749 11.591 -6.495 1.00 92.94 403 HIS A CA 1
ATOM 2921 C C . HIS A 1 403 ? 14.071 10.339 -5.650 1.00 92.94 403 HIS A C 1
ATOM 2923 O O . HIS A 1 403 ? 15.224 10.108 -5.282 1.00 92.94 403 HIS A O 1
ATOM 2929 N N . PHE A 1 404 ? 13.080 9.485 -5.376 1.00 95.56 404 PHE A N 1
ATOM 2930 C CA . PHE A 1 404 ? 13.244 8.226 -4.640 1.00 95.56 404 PHE A CA 1
ATOM 2931 C C . PHE A 1 404 ? 13.221 6.983 -5.541 1.00 95.56 404 PHE A C 1
ATOM 2933 O O . PHE A 1 404 ? 13.502 5.884 -5.053 1.00 95.56 404 PHE A O 1
ATOM 2940 N N . SER A 1 405 ? 12.857 7.104 -6.822 1.00 94.06 405 SER A N 1
ATOM 2941 C CA . SER A 1 405 ? 12.531 5.945 -7.660 1.00 94.06 405 SER A CA 1
ATOM 2942 C C . SER A 1 405 ? 12.823 6.133 -9.149 1.00 94.06 405 SER A C 1
ATOM 2944 O O . SER A 1 405 ? 12.871 7.247 -9.651 1.00 94.06 405 SER A O 1
ATOM 2946 N N . ARG A 1 406 ? 13.062 5.023 -9.853 1.00 89.69 406 ARG A N 1
ATOM 2947 C CA . ARG A 1 406 ? 13.457 4.990 -11.270 1.00 89.69 406 ARG A CA 1
ATOM 2948 C C . ARG A 1 406 ? 12.798 3.799 -11.976 1.00 89.69 406 ARG A C 1
ATOM 2950 O O . ARG A 1 406 ? 13.095 2.670 -11.575 1.00 89.69 406 ARG A O 1
ATOM 2957 N N . PRO A 1 407 ? 11.918 3.968 -12.982 1.00 88.81 407 PRO A N 1
ATOM 2958 C CA . PRO A 1 407 ? 11.420 5.224 -13.566 1.00 88.81 407 PRO A CA 1
ATOM 2959 C C . PRO A 1 407 ? 10.535 6.048 -12.624 1.00 88.81 407 PRO A C 1
ATOM 2961 O O . PRO A 1 407 ? 10.248 5.617 -11.505 1.00 88.81 407 PRO A O 1
ATOM 2964 N N . ARG A 1 408 ? 10.078 7.218 -13.107 1.00 90.00 408 ARG A N 1
ATOM 2965 C CA . ARG A 1 408 ? 8.996 7.999 -12.482 1.00 90.00 408 ARG A CA 1
ATOM 2966 C C . ARG A 1 408 ? 7.826 7.057 -12.144 1.00 90.00 408 ARG A C 1
ATOM 2968 O O . ARG A 1 408 ? 7.404 6.297 -13.019 1.00 90.00 408 ARG A O 1
ATOM 2975 N N . PRO A 1 409 ? 7.336 7.059 -10.896 1.00 94.81 409 PRO A N 1
ATOM 2976 C CA . PRO A 1 409 ? 6.314 6.127 -10.452 1.00 94.81 409 PRO A CA 1
ATOM 2977 C C . PRO A 1 409 ? 4.905 6.694 -10.646 1.00 94.81 409 PRO A C 1
ATOM 2979 O O . PRO A 1 409 ? 4.741 7.889 -10.874 1.00 94.81 409 PRO A O 1
ATOM 2982 N N . TYR A 1 410 ? 3.901 5.845 -10.432 1.00 95.50 410 TYR A N 1
ATOM 2983 C CA . TYR A 1 410 ? 2.513 6.267 -10.227 1.00 95.50 410 TYR A CA 1
ATOM 2984 C C . TYR A 1 410 ? 2.142 6.267 -8.742 1.00 95.50 410 TYR A C 1
ATOM 2986 O O . TYR A 1 410 ? 2.550 5.363 -7.997 1.00 95.50 410 TYR A O 1
ATOM 2994 N N . VAL A 1 411 ? 1.316 7.227 -8.322 1.00 94.38 411 VAL A N 1
ATOM 2995 C CA . VAL A 1 411 ? 0.684 7.238 -6.998 1.00 94.38 411 VAL A CA 1
ATOM 2996 C C . VAL A 1 411 ? -0.790 6.852 -7.119 1.00 94.38 411 VAL A C 1
ATOM 2998 O O . VAL A 1 411 ? -1.555 7.443 -7.876 1.00 94.38 411 VAL A O 1
ATOM 3001 N N . LEU A 1 412 ? -1.186 5.792 -6.417 1.00 93.50 412 LEU A N 1
ATOM 3002 C CA . LEU A 1 412 ? -2.458 5.093 -6.628 1.00 93.50 412 LEU A CA 1
ATOM 3003 C C . LEU A 1 412 ? -3.197 4.880 -5.304 1.00 93.50 412 LEU A C 1
ATOM 3005 O O . LEU A 1 412 ? -2.596 4.911 -4.227 1.00 93.50 412 LEU A O 1
ATOM 3009 N N . VAL A 1 413 ? -4.504 4.616 -5.369 1.00 87.44 413 VAL A N 1
ATOM 3010 C CA . VAL A 1 413 ? -5.265 4.239 -4.169 1.00 87.44 413 VAL A CA 1
ATOM 3011 C C . VAL A 1 413 ? -5.139 2.735 -3.868 1.00 87.44 413 VAL A C 1
ATOM 3013 O O . VAL A 1 413 ? -5.270 1.908 -4.772 1.00 87.44 413 VAL A O 1
ATOM 3016 N N . PRO A 1 414 ? -4.927 2.356 -2.595 1.00 86.19 414 PRO A N 1
ATOM 3017 C CA . PRO A 1 414 ? -4.896 0.980 -2.128 1.00 86.19 414 PRO A CA 1
ATOM 3018 C C . PRO A 1 414 ? -6.102 0.123 -2.513 1.00 86.19 414 PRO A C 1
ATOM 3020 O O . PRO A 1 414 ? -7.261 0.471 -2.275 1.00 86.19 414 PRO A O 1
ATOM 3023 N N . LEU A 1 415 ? -5.806 -1.075 -3.010 1.00 77.00 415 LEU A N 1
ATOM 3024 C CA . LEU A 1 415 ? -6.784 -2.115 -3.319 1.00 77.00 415 LEU A CA 1
ATOM 3025 C C . LEU A 1 415 ? -7.041 -2.996 -2.086 1.00 77.00 415 LEU A C 1
ATOM 3027 O O . LEU A 1 415 ? -6.531 -4.115 -1.984 1.00 77.00 415 LEU A O 1
ATOM 3031 N N . PHE A 1 416 ? -7.826 -2.499 -1.128 1.00 67.81 416 PHE A N 1
ATOM 3032 C CA . PHE A 1 416 ? -8.219 -3.302 0.033 1.00 67.81 416 PHE A CA 1
ATOM 3033 C C . PHE A 1 416 ? -9.362 -4.272 -0.278 1.00 67.81 416 PHE A C 1
ATOM 3035 O O . PHE A 1 416 ? -10.358 -3.926 -0.910 1.00 67.81 416 PHE A O 1
ATOM 3042 N N . SER A 1 417 ? -9.266 -5.467 0.303 1.00 65.81 417 SER A N 1
ATOM 3043 C CA . SER A 1 417 ? -10.444 -6.261 0.661 1.00 65.81 417 SER A CA 1
ATOM 3044 C C . SER A 1 417 ? -11.340 -5.448 1.604 1.00 65.81 417 SER A C 1
ATOM 3046 O O . SER A 1 417 ? -10.828 -4.803 2.521 1.00 65.81 417 SER A O 1
ATOM 3048 N N . SER A 1 418 ? -12.666 -5.523 1.443 1.00 74.19 418 SER A N 1
ATOM 3049 C CA . SER A 1 418 ? -13.603 -4.921 2.405 1.00 74.19 418 SER A CA 1
ATOM 3050 C C . SER A 1 418 ? -13.430 -5.494 3.813 1.00 74.19 418 SER A C 1
ATOM 3052 O O . SER A 1 418 ? -13.592 -4.781 4.803 1.00 74.19 418 SER A O 1
ATOM 3054 N N . ALA A 1 419 ? -13.033 -6.766 3.900 1.00 82.50 419 ALA A N 1
ATOM 3055 C CA . ALA A 1 419 ? -12.725 -7.445 5.142 1.00 82.50 419 ALA A CA 1
ATOM 3056 C C . ALA A 1 419 ? -11.235 -7.332 5.510 1.00 82.50 419 ALA A C 1
ATOM 3058 O O . ALA A 1 419 ? -10.359 -7.686 4.716 1.00 82.50 419 ALA A O 1
ATOM 3059 N N . SER A 1 420 ? -10.957 -6.942 6.754 1.00 85.62 420 SER A N 1
ATOM 3060 C CA . SER A 1 420 ? -9.649 -7.026 7.414 1.00 85.62 420 SER A CA 1
ATOM 3061 C C . SER A 1 420 ? -9.764 -7.787 8.740 1.00 85.62 420 SER A C 1
ATOM 3063 O O . SER A 1 420 ? -10.849 -7.912 9.312 1.00 85.62 420 SER A O 1
ATOM 3065 N N . GLN A 1 421 ? -8.656 -8.337 9.243 1.00 89.62 421 GLN A N 1
ATOM 3066 C CA . GLN A 1 421 ? -8.670 -9.177 10.441 1.00 89.62 421 GLN A CA 1
ATOM 3067 C C . GLN A 1 421 ? -7.452 -8.936 11.333 1.00 89.62 421 GLN A C 1
ATOM 3069 O O . GLN A 1 421 ? -6.314 -8.950 10.871 1.00 89.62 421 GLN A O 1
ATOM 3074 N N . ALA A 1 422 ? -7.705 -8.787 12.632 1.00 89.25 422 ALA A N 1
ATOM 3075 C CA . ALA A 1 422 ? -6.700 -8.775 13.686 1.00 89.25 422 ALA A CA 1
ATOM 3076 C C . ALA A 1 422 ? -6.855 -10.026 14.560 1.00 89.25 422 ALA A C 1
ATOM 3078 O O . ALA A 1 422 ? -7.971 -10.437 14.880 1.00 89.25 422 ALA A O 1
ATOM 3079 N N . GLN A 1 423 ? -5.743 -10.626 14.981 1.00 92.25 423 GLN A N 1
ATOM 3080 C CA . GLN A 1 423 ? -5.737 -11.785 15.872 1.00 92.25 423 GLN A CA 1
ATOM 3081 C C . GLN A 1 423 ? -4.637 -11.625 16.921 1.00 92.25 423 GLN A C 1
ATOM 3083 O O . GLN A 1 423 ? -3.526 -11.208 16.594 1.00 92.25 423 GLN A O 1
ATOM 3088 N N . SER A 1 424 ? -4.917 -11.987 18.172 1.00 92.81 424 SER A N 1
ATOM 3089 C CA . SER A 1 424 ? -3.888 -11.994 19.209 1.00 92.81 424 SER A CA 1
ATOM 3090 C C . SER A 1 424 ? -2.946 -13.196 19.093 1.00 92.81 424 SER A C 1
ATOM 3092 O O . SER A 1 424 ? -3.295 -14.267 18.579 1.00 92.81 424 SER A O 1
ATOM 3094 N N . SER A 1 425 ? -1.759 -13.041 19.677 1.00 92.56 425 SER A N 1
ATOM 3095 C CA . SER A 1 425 ? -0.980 -14.171 20.182 1.00 92.56 425 SER A CA 1
ATOM 3096 C C . SER A 1 425 ? -1.736 -14.886 21.317 1.00 92.56 425 SER A C 1
ATOM 3098 O O . SER A 1 425 ? -2.771 -14.416 21.801 1.00 92.56 425 SER A O 1
ATOM 3100 N N . TRP A 1 426 ? -1.234 -16.046 21.741 1.00 92.31 426 TRP A N 1
ATOM 3101 C CA . TRP A 1 426 ? -1.767 -16.754 22.905 1.00 92.31 426 TRP A CA 1
ATOM 3102 C C . TRP A 1 426 ? -1.481 -15.982 24.200 1.00 92.31 426 TRP A C 1
ATOM 3104 O O . TRP A 1 426 ? -0.326 -15.724 24.535 1.00 92.31 426 TRP A O 1
ATOM 3114 N N . ILE A 1 427 ? -2.536 -15.660 24.945 1.00 90.81 427 ILE A N 1
ATOM 3115 C CA . ILE A 1 427 ? -2.491 -14.973 26.239 1.00 90.81 427 ILE A CA 1
ATOM 3116 C C . ILE A 1 427 ? -2.595 -16.035 27.341 1.00 90.81 427 ILE A C 1
ATOM 3118 O O . ILE A 1 427 ? -3.562 -16.794 27.379 1.00 90.81 427 ILE A O 1
ATOM 3122 N N . ASP A 1 428 ? -1.602 -16.107 28.229 1.00 87.62 428 ASP A N 1
ATOM 3123 C CA . ASP A 1 428 ? -1.603 -17.009 29.390 1.00 87.62 428 ASP A CA 1
ATOM 3124 C C . ASP A 1 428 ? -2.347 -16.372 30.574 1.00 87.62 428 ASP A C 1
ATOM 3126 O O . ASP A 1 428 ? -2.094 -15.222 30.930 1.00 87.62 428 ASP A O 1
ATOM 3130 N N . THR A 1 429 ? -3.209 -17.141 31.242 1.00 77.94 429 THR A N 1
ATOM 3131 C CA . THR A 1 429 ? -3.893 -16.738 32.490 1.00 77.94 429 THR A CA 1
ATOM 3132 C C . THR A 1 429 ? -2.972 -16.639 33.715 1.00 77.94 429 THR A C 1
ATOM 3134 O O . THR A 1 429 ? -3.408 -16.232 34.790 1.00 77.94 429 THR A O 1
ATOM 3137 N N . GLY A 1 430 ? -1.689 -16.991 33.582 1.00 65.38 430 GLY A N 1
ATOM 3138 C CA . GLY A 1 430 ? -0.601 -16.471 34.425 1.00 65.38 430 GLY A CA 1
ATOM 3139 C C . GLY A 1 430 ? -0.447 -17.063 35.833 1.00 65.38 430 GLY A C 1
ATOM 3140 O O . GLY A 1 430 ? 0.595 -16.872 36.454 1.00 65.38 430 GLY A O 1
ATOM 3141 N N . LEU A 1 431 ? -1.419 -17.826 36.343 1.00 63.50 431 LEU A N 1
ATOM 3142 C CA . LEU A 1 431 ? -1.366 -18.400 37.696 1.00 63.50 431 LEU A CA 1
ATOM 3143 C C . LEU A 1 431 ? -1.133 -19.915 37.679 1.00 63.50 431 LEU A C 1
ATOM 3145 O O . LEU A 1 431 ? -2.055 -20.722 37.788 1.00 63.50 431 LEU A O 1
ATOM 3149 N N . ALA A 1 432 ? 0.140 -20.310 37.587 1.00 54.47 432 ALA A N 1
ATOM 3150 C CA . ALA A 1 432 ? 0.558 -21.707 37.732 1.00 54.47 432 ALA A CA 1
ATOM 3151 C C . ALA A 1 432 ? 0.341 -22.264 39.157 1.00 54.47 432 ALA A C 1
ATOM 3153 O O . ALA A 1 432 ? 0.093 -23.455 39.311 1.00 54.47 432 ALA A O 1
ATOM 3154 N N . GLY A 1 433 ? 0.390 -21.412 40.190 1.00 51.53 433 GLY A N 1
ATOM 3155 C CA . GLY A 1 433 ? 0.302 -21.824 41.600 1.00 51.53 433 GLY A CA 1
ATOM 3156 C C . GLY A 1 433 ? -1.092 -22.235 42.096 1.00 51.53 433 GLY A C 1
ATOM 3157 O O . GLY A 1 433 ? -1.184 -22.936 43.098 1.00 51.53 433 GLY A O 1
ATOM 3158 N N . LEU A 1 434 ? -2.173 -21.861 41.398 1.00 54.25 434 LEU A N 1
ATOM 3159 C CA . LEU A 1 434 ? -3.545 -22.292 41.733 1.00 54.25 434 LEU A CA 1
ATOM 3160 C C . LEU A 1 434 ? -3.873 -23.712 41.219 1.00 54.25 434 LEU A C 1
ATOM 3162 O O . LEU A 1 434 ? -4.963 -24.236 41.450 1.00 54.25 434 LEU A O 1
ATOM 3166 N N . ARG A 1 435 ? -2.926 -24.353 40.522 1.00 56.19 435 ARG A N 1
ATOM 3167 C CA . ARG A 1 435 ? -3.122 -25.604 39.782 1.00 56.19 435 ARG A CA 1
ATOM 3168 C C . ARG A 1 435 ? -2.655 -26.812 40.593 1.00 56.19 435 ARG A C 1
ATOM 3170 O O . ARG A 1 435 ? -1.636 -27.424 40.284 1.00 56.19 435 ARG A O 1
ATOM 3177 N N . ALA A 1 436 ? -3.412 -27.177 41.625 1.00 45.62 436 ALA A N 1
ATOM 3178 C CA . ALA A 1 436 ? -3.231 -28.469 42.281 1.00 45.62 436 ALA A CA 1
ATOM 3179 C C . ALA A 1 436 ? -3.755 -29.599 41.361 1.00 45.62 436 ALA A C 1
ATOM 3181 O O . ALA A 1 436 ? -4.959 -29.624 41.075 1.00 45.62 436 ALA A O 1
ATOM 3182 N N . PRO A 1 437 ? -2.913 -30.541 40.889 1.00 38.16 437 PRO A N 1
ATOM 3183 C CA . PRO A 1 437 ? -3.395 -31.679 40.112 1.00 38.16 437 PRO A CA 1
ATOM 3184 C C . PRO A 1 437 ? -4.324 -32.530 40.988 1.00 38.16 437 PRO A C 1
ATOM 3186 O O . PRO A 1 437 ? -3.913 -33.040 42.027 1.00 38.16 437 PRO A O 1
ATOM 3189 N N . GLY A 1 438 ? -5.591 -32.647 40.578 1.00 45.25 438 GLY A N 1
ATOM 3190 C CA . GLY A 1 438 ? -6.643 -33.338 41.334 1.00 45.25 438 GLY A CA 1
ATOM 3191 C C . GLY A 1 438 ? -7.634 -32.438 42.088 1.00 45.25 438 GLY A C 1
ATOM 3192 O O . GLY A 1 438 ? -8.529 -32.976 42.733 1.00 45.25 438 GLY A O 1
ATOM 3193 N N . GLY A 1 439 ? -7.527 -31.103 42.011 1.00 49.16 439 GLY A N 1
ATOM 3194 C CA . GLY A 1 439 ? -8.528 -30.217 42.635 1.00 49.16 439 GLY A CA 1
ATOM 3195 C C . GLY A 1 439 ? -8.364 -28.701 42.463 1.00 49.16 439 GLY A C 1
ATOM 3196 O O . GLY A 1 439 ? -9.109 -27.953 43.090 1.00 49.16 439 GLY A O 1
ATOM 3197 N N . GLY A 1 440 ? -7.400 -28.226 41.669 1.00 53.84 440 GLY A N 1
ATOM 3198 C CA . GLY A 1 440 ? -7.229 -26.797 41.383 1.00 53.84 440 GLY A CA 1
ATOM 3199 C C . GLY A 1 440 ? -8.384 -26.206 40.569 1.00 53.84 440 GLY A C 1
ATOM 3200 O O . GLY A 1 440 ? -8.994 -26.894 39.749 1.00 53.84 440 GLY A O 1
ATOM 3201 N N . VAL A 1 441 ? -8.665 -24.921 40.784 1.00 65.81 441 VAL A N 1
ATOM 3202 C CA . VAL A 1 441 ? -9.697 -24.193 40.034 1.00 65.81 441 VAL A CA 1
ATOM 3203 C C . VAL A 1 441 ? -9.105 -23.714 38.706 1.00 65.81 441 VAL A C 1
ATOM 3205 O O . VAL A 1 441 ? -8.009 -23.149 38.681 1.00 65.81 441 VAL A O 1
ATOM 3208 N N . TYR A 1 442 ? -9.802 -23.970 37.601 1.00 73.12 442 TYR A N 1
ATOM 3209 C CA . TYR A 1 442 ? -9.388 -23.562 36.256 1.00 73.12 442 TYR A CA 1
ATOM 3210 C C . TYR A 1 442 ? -10.170 -22.322 35.796 1.00 73.12 442 TYR A C 1
ATOM 3212 O O . TYR A 1 442 ? -11.296 -22.144 36.255 1.00 73.12 442 TYR A O 1
ATOM 3220 N N . PRO A 1 443 ? -9.644 -21.520 34.849 1.00 81.62 443 PRO A N 1
ATOM 3221 C CA . PRO A 1 443 ? -10.356 -20.362 34.317 1.00 81.62 443 PRO A CA 1
ATOM 3222 C C . PRO A 1 443 ? -11.736 -20.722 33.749 1.00 81.62 443 PRO A C 1
ATOM 3224 O O . PRO A 1 443 ? -11.866 -21.558 32.845 1.00 81.62 443 PRO A O 1
ATOM 3227 N N . ASP A 1 444 ? -12.767 -20.051 34.253 1.00 86.00 444 ASP A N 1
ATOM 3228 C CA . ASP A 1 444 ? -14.122 -20.101 33.720 1.00 86.00 444 ASP A CA 1
ATOM 3229 C C . ASP A 1 444 ? -14.436 -18.809 32.959 1.00 86.00 444 ASP A C 1
ATOM 3231 O O . ASP A 1 444 ? -14.825 -17.783 33.523 1.00 86.00 444 ASP A O 1
ATOM 3235 N N . TRP A 1 445 ? -14.245 -18.877 31.642 1.00 85.75 445 TRP A N 1
ATOM 3236 C CA . TRP A 1 445 ? -14.498 -17.793 30.690 1.00 85.75 445 TRP A CA 1
ATOM 3237 C C . TRP A 1 445 ? -15.998 -17.497 30.487 1.00 85.75 445 TRP A C 1
ATOM 3239 O O . TRP A 1 445 ? -16.354 -16.457 29.937 1.00 85.75 445 TRP A O 1
ATOM 3249 N N . ALA A 1 446 ? -16.886 -18.392 30.938 1.00 85.88 446 ALA A N 1
ATOM 3250 C CA . ALA A 1 446 ? -18.340 -18.258 30.829 1.00 85.88 446 ALA A CA 1
ATOM 3251 C C . ALA A 1 446 ? -19.035 -18.077 32.194 1.00 85.88 446 ALA A C 1
ATOM 3253 O O . ALA A 1 446 ? -20.266 -18.149 32.281 1.00 85.88 446 ALA A O 1
ATOM 3254 N N . GLY A 1 447 ? -18.261 -17.822 33.256 1.00 85.75 447 GLY A N 1
ATOM 3255 C CA . GLY A 1 447 ? -18.755 -17.701 34.624 1.00 85.75 447 GLY A CA 1
ATOM 3256 C C . GLY A 1 447 ? -19.868 -16.658 34.777 1.00 85.75 447 GLY A C 1
ATOM 3257 O O . GLY A 1 447 ? -19.751 -15.516 34.337 1.00 85.75 447 GLY A O 1
ATOM 3258 N N . ALA A 1 448 ? -20.953 -17.029 35.463 1.00 83.12 448 ALA A N 1
ATOM 3259 C CA . ALA A 1 448 ? -22.138 -16.176 35.616 1.00 83.12 448 ALA A CA 1
ATOM 3260 C C . ALA A 1 448 ? -21.887 -14.858 36.381 1.00 83.12 448 ALA A C 1
ATOM 3262 O O . ALA A 1 448 ? -22.690 -13.934 36.274 1.00 83.12 448 ALA A O 1
ATOM 3263 N N . LEU A 1 449 ? -20.786 -14.768 37.139 1.00 81.62 449 LEU A N 1
ATOM 3264 C CA . LEU A 1 449 ? -20.354 -13.549 37.830 1.00 81.62 449 LEU A CA 1
ATOM 3265 C C . LEU A 1 449 ? -19.827 -12.485 36.857 1.00 81.62 449 LEU A C 1
ATOM 3267 O O . LEU A 1 449 ? -20.149 -11.310 37.005 1.00 81.62 449 LEU A O 1
ATOM 3271 N N . LEU A 1 450 ? -19.015 -12.892 35.875 1.00 82.25 450 LEU A N 1
ATOM 3272 C CA . LEU A 1 450 ? -18.374 -11.991 34.923 1.00 82.25 450 LEU A CA 1
ATOM 3273 C C . LEU A 1 450 ? -18.027 -12.763 33.641 1.00 82.25 450 LEU A C 1
ATOM 3275 O O . LEU A 1 450 ? -17.123 -13.594 33.634 1.00 82.25 450 LEU A O 1
ATOM 3279 N N . ARG A 1 451 ? -18.743 -12.465 32.554 1.00 87.44 451 ARG A N 1
ATOM 3280 C CA . ARG A 1 451 ? -18.589 -13.088 31.228 1.00 87.44 451 ARG A CA 1
ATOM 3281 C C . ARG A 1 451 ? -18.589 -12.025 30.137 1.00 87.44 451 ARG A C 1
ATOM 3283 O O . ARG A 1 451 ? -19.199 -10.973 30.319 1.00 87.44 451 ARG A O 1
ATOM 3290 N N . PHE A 1 452 ? -17.942 -12.308 29.009 1.00 92.88 452 PHE A N 1
ATOM 3291 C CA . PHE A 1 452 ? -17.992 -11.439 27.831 1.00 92.88 452 PHE A CA 1
ATOM 3292 C C . PHE A 1 452 ? -19.428 -11.323 27.300 1.00 92.88 452 PHE A C 1
ATOM 3294 O O . PHE A 1 452 ? -20.187 -12.294 27.329 1.00 92.88 452 PHE A O 1
ATOM 3301 N N . GLN A 1 453 ? -19.809 -10.132 26.840 1.00 93.44 453 GLN A N 1
ATOM 3302 C CA . GLN A 1 453 ? -21.122 -9.834 26.264 1.00 93.44 453 GLN A CA 1
ATOM 3303 C C . GLN A 1 453 ? -21.010 -8.698 25.239 1.00 93.44 453 GLN A C 1
ATOM 3305 O O . GLN A 1 453 ? -20.021 -7.965 25.218 1.00 93.44 453 GLN A O 1
ATOM 3310 N N . GLY A 1 454 ? -22.069 -8.503 24.452 1.00 92.94 454 GLY A N 1
ATOM 3311 C CA . GLY A 1 454 ? -22.166 -7.429 23.458 1.00 92.94 454 GLY A CA 1
ATOM 3312 C C . GLY A 1 454 ? -21.913 -7.896 22.028 1.00 92.94 454 GLY A C 1
ATOM 3313 O O . GLY A 1 454 ? -21.687 -7.062 21.165 1.00 92.94 454 GLY A O 1
ATOM 3314 N N . VAL A 1 455 ? -21.950 -9.206 21.789 1.00 96.25 455 VAL A N 1
ATOM 3315 C CA . VAL A 1 455 ? -21.948 -9.822 20.460 1.00 96.25 455 VAL A CA 1
ATOM 3316 C C . VAL A 1 455 ? -23.104 -10.812 20.360 1.00 96.25 455 VAL A C 1
ATOM 3318 O O . VAL A 1 455 ? -23.540 -11.359 21.379 1.00 96.25 455 VAL A O 1
ATOM 3321 N N . ASP A 1 456 ? -23.581 -11.027 19.142 1.00 94.94 456 ASP A N 1
ATOM 3322 C CA . ASP A 1 456 ? -24.537 -12.071 18.792 1.00 94.94 456 ASP A CA 1
ATOM 3323 C C . ASP A 1 456 ? -23.864 -13.468 18.791 1.00 94.94 456 ASP A C 1
ATOM 3325 O O . ASP A 1 456 ? -22.638 -13.567 18.914 1.00 94.94 456 ASP A O 1
ATOM 3329 N N . PRO A 1 457 ? -24.621 -14.584 18.704 1.00 92.12 457 PRO A N 1
ATOM 3330 C CA . PRO A 1 457 ? -24.061 -15.940 18.806 1.00 92.12 457 PRO A CA 1
ATOM 3331 C C . PRO A 1 457 ? -23.038 -16.320 17.721 1.00 92.12 457 PRO A C 1
ATOM 3333 O O . PRO A 1 457 ? -22.277 -17.268 17.904 1.00 92.12 457 PRO A O 1
ATOM 3336 N N . ASP A 1 458 ? -23.020 -15.598 16.602 1.00 92.38 458 ASP A N 1
ATOM 3337 C CA . ASP A 1 458 ? -22.033 -15.706 15.522 1.00 92.38 458 ASP A CA 1
ATOM 3338 C C . ASP A 1 458 ? -20.788 -14.820 15.750 1.00 92.38 458 ASP A C 1
ATOM 3340 O O . ASP A 1 458 ? -19.834 -14.887 14.978 1.00 92.38 458 ASP A O 1
ATOM 3344 N N . GLY A 1 459 ? -20.784 -14.001 16.805 1.00 94.56 459 GLY A N 1
ATOM 3345 C CA . GLY A 1 459 ? -19.736 -13.042 17.149 1.00 94.56 459 GLY A CA 1
ATOM 3346 C C . GLY A 1 459 ? -19.942 -11.643 16.580 1.00 94.56 459 GLY A C 1
ATOM 3347 O O . GLY A 1 459 ? -19.121 -10.767 16.856 1.00 94.56 459 GLY A O 1
ATOM 3348 N N . THR A 1 460 ? -20.988 -11.409 15.787 1.00 96.69 460 THR A N 1
ATOM 3349 C CA . THR A 1 460 ? -21.249 -10.101 15.177 1.00 96.69 460 THR A CA 1
ATOM 3350 C C . THR A 1 460 ? -21.611 -9.077 16.255 1.00 96.69 460 THR A C 1
ATOM 3352 O O . THR A 1 460 ? -22.329 -9.375 17.206 1.00 96.69 460 THR A O 1
ATOM 3355 N N . VAL A 1 461 ? -21.081 -7.859 16.146 1.00 97.06 461 VAL A N 1
ATOM 3356 C CA . VAL A 1 461 ? -21.405 -6.741 17.038 1.00 97.06 461 VAL A CA 1
ATOM 3357 C C . VAL A 1 461 ? -22.750 -6.140 16.602 1.00 97.06 461 VAL A C 1
ATOM 3359 O O . VAL A 1 461 ? -22.809 -5.539 15.527 1.00 97.06 461 VAL A O 1
ATOM 3362 N N . PRO A 1 462 ? -23.827 -6.246 17.405 1.00 96.06 462 PRO A N 1
ATOM 3363 C CA . PRO A 1 462 ? -25.128 -5.704 17.042 1.00 96.06 462 PRO A CA 1
ATOM 3364 C C . PRO A 1 462 ? -25.086 -4.174 16.987 1.00 96.06 462 PRO A C 1
ATOM 3366 O O . PRO A 1 462 ? -24.596 -3.508 17.908 1.00 96.06 462 PRO A O 1
ATOM 3369 N N . ALA A 1 463 ? -25.658 -3.609 15.924 1.00 93.94 463 ALA A N 1
ATOM 3370 C CA . ALA A 1 463 ? -25.738 -2.170 15.694 1.00 93.94 463 ALA A CA 1
ATOM 3371 C C . ALA A 1 463 ? -27.185 -1.705 15.475 1.00 93.94 463 ALA A C 1
ATOM 3373 O O . ALA A 1 463 ? -27.983 -2.374 14.821 1.00 93.94 463 ALA A O 1
ATOM 3374 N N . ALA A 1 464 ? -27.521 -0.524 15.993 1.00 92.38 464 ALA A N 1
ATOM 3375 C CA . ALA A 1 464 ? -28.800 0.143 15.774 1.00 92.38 464 ALA A CA 1
ATOM 3376 C C . ALA A 1 464 ? -28.589 1.660 15.659 1.00 92.38 464 ALA A C 1
ATOM 3378 O O . ALA A 1 464 ? -27.860 2.259 16.447 1.00 92.38 464 ALA A O 1
ATOM 3379 N N . GLY A 1 465 ? -29.213 2.299 14.663 1.00 89.94 465 GLY A N 1
ATOM 3380 C CA . GLY A 1 465 ? -29.079 3.748 14.448 1.00 89.94 465 GLY A CA 1
ATOM 3381 C C . GLY A 1 465 ? -27.643 4.218 14.167 1.00 89.94 465 GLY A C 1
ATOM 3382 O O . GLY A 1 465 ? -27.286 5.333 14.537 1.00 89.94 465 GLY A O 1
ATOM 3383 N N . GLY A 1 466 ? -26.808 3.362 13.565 1.00 91.38 466 GLY A N 1
ATOM 3384 C CA . GLY A 1 466 ? -25.397 3.654 13.282 1.00 91.38 466 GLY A CA 1
ATOM 3385 C C . GLY A 1 466 ? -24.465 3.583 14.498 1.00 91.38 466 GLY A C 1
ATOM 3386 O O . GLY A 1 466 ? -23.362 4.129 14.454 1.00 91.38 466 GLY A O 1
ATOM 3387 N N . ARG A 1 467 ? -24.900 2.952 15.597 1.00 93.06 467 ARG A N 1
ATOM 3388 C CA . ARG A 1 467 ? -24.113 2.763 16.823 1.00 93.06 467 ARG A CA 1
ATOM 3389 C C . ARG A 1 467 ? -24.210 1.336 17.350 1.00 93.06 467 ARG A C 1
ATOM 3391 O O . ARG A 1 467 ? -25.223 0.673 17.147 1.00 93.06 467 ARG A O 1
ATOM 3398 N N . VAL A 1 468 ? -23.191 0.898 18.087 1.00 94.62 468 VAL A N 1
ATOM 3399 C CA . VAL A 1 468 ? -23.201 -0.371 18.835 1.00 94.62 468 VAL A CA 1
ATOM 3400 C C . VAL A 1 468 ? -24.358 -0.384 19.840 1.00 94.62 468 VAL A C 1
ATOM 3402 O O . VAL A 1 468 ? -24.535 0.572 20.600 1.00 94.62 468 VAL A O 1
ATOM 3405 N N . VAL A 1 469 ? -25.127 -1.474 19.882 1.00 94.69 469 VAL A N 1
ATOM 3406 C CA . VAL A 1 469 ? -26.222 -1.646 20.847 1.00 94.69 469 VAL A CA 1
ATOM 3407 C C . VAL A 1 469 ? -25.646 -1.731 22.272 1.00 94.69 469 VAL A C 1
ATOM 3409 O O . VAL A 1 469 ? -24.801 -2.587 22.545 1.00 94.69 469 VAL A O 1
ATOM 3412 N N . PRO A 1 470 ? -26.060 -0.856 23.210 1.00 92.25 470 PRO A N 1
ATOM 3413 C CA . PRO A 1 470 ? -25.536 -0.867 24.571 1.00 92.25 470 PRO A CA 1
ATOM 3414 C C . PRO A 1 470 ? -26.060 -2.068 25.367 1.00 92.25 470 PRO A C 1
ATOM 3416 O O . PRO A 1 470 ? -27.213 -2.476 25.225 1.00 92.25 470 PRO A O 1
ATOM 3419 N N . LEU A 1 471 ? -25.225 -2.588 26.268 1.00 94.31 471 LEU A N 1
ATOM 3420 C CA . LEU A 1 471 ? -25.630 -3.638 27.200 1.00 94.31 471 LEU A CA 1
ATOM 3421 C C . LEU A 1 471 ? -26.605 -3.114 28.276 1.00 94.31 471 LEU A C 1
ATOM 3423 O O . LEU A 1 471 ? -26.596 -1.914 28.581 1.00 94.31 471 LEU A O 1
ATOM 3427 N N . PRO A 1 472 ? -27.425 -4.001 28.879 1.00 93.56 472 PRO A N 1
ATOM 3428 C CA . PRO A 1 472 ? -28.290 -3.657 30.005 1.00 93.56 472 PRO A CA 1
ATOM 3429 C C . PRO A 1 472 ? -27.527 -3.035 31.182 1.00 93.56 472 PRO A C 1
ATOM 3431 O O . PRO A 1 472 ? -26.336 -3.275 31.374 1.00 93.56 472 PRO A O 1
ATOM 3434 N N . GLU A 1 473 ? -28.230 -2.259 32.004 1.00 94.75 473 GLU A N 1
ATOM 3435 C CA . GLU A 1 473 ? -27.653 -1.627 33.195 1.00 94.75 473 GLU A CA 1
ATOM 3436 C C . GLU A 1 473 ? -27.150 -2.678 34.193 1.00 94.75 473 GLU A C 1
ATOM 3438 O O . GLU A 1 473 ? -27.895 -3.549 34.643 1.00 94.75 473 GLU A O 1
ATOM 3443 N N . LEU A 1 474 ? -25.866 -2.577 34.552 1.00 92.81 474 LEU A N 1
ATOM 3444 C CA . LEU A 1 474 ? -25.260 -3.361 35.626 1.00 92.81 474 LEU A CA 1
ATOM 3445 C C . LEU A 1 474 ? -25.867 -2.954 36.965 1.00 92.81 474 LEU A C 1
ATOM 3447 O O . LEU A 1 474 ? -26.167 -3.796 37.806 1.00 92.81 474 LEU A O 1
ATOM 3451 N N . LEU A 1 475 ? -25.989 -1.644 37.157 1.00 93.94 475 LEU A N 1
ATOM 3452 C CA . LEU A 1 475 ? -26.413 -1.007 38.387 1.00 93.94 475 LEU A CA 1
ATOM 3453 C C . LEU A 1 475 ? -27.101 0.313 38.041 1.00 93.94 475 LEU A C 1
ATOM 3455 O O . LEU A 1 475 ? -26.653 1.031 37.148 1.00 93.94 475 LEU A O 1
ATOM 3459 N N . ARG A 1 476 ? -28.156 0.629 38.787 1.00 95.38 476 ARG A N 1
ATOM 3460 C CA . ARG A 1 476 ? -28.802 1.939 38.845 1.00 95.38 476 ARG A CA 1
ATOM 3461 C C . ARG A 1 476 ? -28.806 2.373 40.307 1.00 95.38 476 ARG A C 1
ATOM 3463 O O . ARG A 1 476 ? -29.049 1.536 41.177 1.00 95.38 476 ARG A O 1
ATOM 3470 N N . GLY A 1 477 ? -28.521 3.640 40.577 1.00 94.12 477 GLY A N 1
ATOM 3471 C CA . GLY A 1 477 ? -28.503 4.184 41.931 1.00 94.12 477 GLY A CA 1
ATOM 3472 C C . GLY A 1 477 ? -29.105 5.587 41.995 1.00 94.12 477 GLY A C 1
ATOM 3473 O O . GLY A 1 477 ? -29.130 6.290 40.983 1.00 94.12 477 GLY A O 1
ATOM 3474 N N . PRO A 1 478 ? -29.593 6.007 43.174 1.00 94.31 478 PRO A N 1
ATOM 3475 C CA . PRO A 1 478 ? -30.211 7.314 43.338 1.00 94.31 478 PRO A CA 1
ATOM 3476 C C . PRO A 1 478 ? -29.173 8.431 43.212 1.00 94.31 478 PRO A C 1
ATOM 3478 O O . PRO A 1 478 ? -28.025 8.269 43.640 1.00 94.31 478 PRO A O 1
ATOM 3481 N N . GLU A 1 479 ? -29.598 9.587 42.696 1.00 92.06 479 GLU A N 1
ATOM 3482 C CA . GLU A 1 479 ? -28.781 10.810 42.603 1.00 92.06 479 GLU A CA 1
ATOM 3483 C C . GLU A 1 479 ? -28.072 11.126 43.929 1.00 92.06 479 GLU A C 1
ATOM 3485 O O . GLU A 1 479 ? -26.878 11.404 43.956 1.00 92.06 479 GLU A O 1
ATOM 3490 N N . THR A 1 480 ? -28.783 10.990 45.052 1.00 92.88 480 THR A N 1
ATOM 3491 C CA . THR A 1 480 ? -28.287 11.295 46.404 1.00 92.88 480 THR A CA 1
ATOM 3492 C C . THR A 1 480 ? -27.105 10.437 46.861 1.00 92.88 480 THR A C 1
ATOM 3494 O O . THR A 1 480 ? -26.421 10.818 47.810 1.00 92.88 480 THR A O 1
ATOM 3497 N N . ALA A 1 481 ? -26.841 9.302 46.206 1.00 93.38 481 ALA A N 1
ATOM 3498 C CA . ALA A 1 481 ? -25.680 8.461 46.487 1.00 93.38 481 ALA A CA 1
ATOM 3499 C C . ALA A 1 481 ? -24.436 8.841 45.658 1.00 93.38 481 ALA A C 1
ATOM 3501 O O . ALA A 1 481 ? -23.359 8.299 45.908 1.00 93.38 481 ALA A O 1
ATOM 3502 N N . ALA A 1 482 ? -24.557 9.763 44.694 1.00 94.88 482 ALA A N 1
ATOM 3503 C CA . ALA A 1 482 ? -23.498 10.141 43.764 1.00 94.88 482 ALA A CA 1
ATOM 3504 C C . ALA A 1 482 ? -23.141 11.633 43.842 1.00 94.88 482 ALA A C 1
ATOM 3506 O O . ALA A 1 482 ? -23.987 12.511 43.713 1.00 94.88 482 ALA A O 1
ATOM 3507 N N . VAL A 1 483 ? -21.847 11.930 43.970 1.00 96.12 483 VAL A N 1
ATOM 3508 C CA . VAL A 1 483 ? -21.306 13.290 43.845 1.00 96.12 483 VAL A CA 1
ATOM 3509 C C . VAL A 1 483 ? -20.460 13.358 42.579 1.00 96.12 483 VAL A C 1
ATOM 3511 O O . VAL A 1 483 ? -19.325 12.878 42.549 1.00 96.12 483 VAL A O 1
ATOM 3514 N N . PHE A 1 484 ? -21.026 13.934 41.518 1.00 94.25 484 PHE A N 1
ATOM 3515 C CA . PHE A 1 484 ? -20.348 14.105 40.233 1.00 94.25 484 PHE A CA 1
ATOM 3516 C C . PHE A 1 484 ? -19.374 15.285 40.259 1.00 94.25 484 PHE A C 1
ATOM 3518 O O . PHE A 1 484 ? -19.657 16.351 40.804 1.00 94.25 484 PHE A O 1
ATOM 3525 N N . GLN A 1 485 ? -18.222 15.092 39.628 1.00 92.44 485 GLN A N 1
ATOM 3526 C CA . GLN A 1 485 ? -17.122 16.047 39.533 1.00 92.44 485 GLN A CA 1
ATOM 3527 C C . GLN A 1 485 ? -16.651 16.142 38.070 1.00 92.44 485 GLN A C 1
ATOM 3529 O O . GLN A 1 485 ? -16.968 15.262 37.271 1.00 92.44 485 GLN A O 1
ATOM 3534 N N . PRO A 1 486 ? -15.865 17.164 37.680 1.00 89.00 486 PRO A N 1
ATOM 3535 C CA . PRO A 1 486 ? -15.434 17.314 36.288 1.00 89.00 486 PRO A CA 1
ATOM 3536 C C . PRO A 1 486 ? -14.623 16.142 35.713 1.00 89.00 486 PRO A C 1
ATOM 3538 O O . PRO A 1 486 ? -14.587 15.988 34.499 1.00 89.00 486 PRO A O 1
ATOM 3541 N N . GLY A 1 487 ? -13.989 15.326 36.562 1.00 90.19 487 GLY A N 1
ATOM 3542 C CA . GLY A 1 487 ? -13.201 14.157 36.154 1.00 90.19 487 GLY A CA 1
ATOM 3543 C C . GLY A 1 487 ? -13.771 12.802 36.584 1.00 90.19 487 GLY A C 1
ATOM 3544 O O . GLY A 1 487 ? -13.040 11.818 36.510 1.00 90.19 487 GLY A O 1
ATOM 3545 N N . GLY A 1 488 ? -15.011 12.725 37.087 1.00 94.06 488 GLY A N 1
ATOM 3546 C CA . GLY A 1 488 ? -15.565 11.457 37.573 1.00 94.06 488 GLY A CA 1
ATOM 3547 C C . GLY A 1 488 ? -16.764 11.574 38.514 1.00 94.06 488 GLY A C 1
ATOM 3548 O O . GLY A 1 488 ? -17.465 12.586 38.544 1.00 94.06 488 GLY A O 1
ATOM 3549 N N . VAL A 1 489 ? -16.996 10.530 39.309 1.00 96.25 489 VAL A N 1
ATOM 3550 C CA . VAL A 1 489 ? -18.038 10.473 40.343 1.00 96.25 489 VAL A CA 1
ATOM 3551 C C . VAL A 1 489 ? -17.528 9.787 41.610 1.00 96.25 489 VAL A C 1
ATOM 3553 O O . VAL A 1 489 ? -16.799 8.797 41.554 1.00 96.25 489 VAL A O 1
ATOM 3556 N N . ARG A 1 490 ? -17.941 10.306 42.769 1.00 97.00 490 ARG A N 1
ATOM 3557 C CA . ARG A 1 490 ? -17.786 9.661 44.077 1.00 97.00 490 ARG A CA 1
ATOM 3558 C C . ARG A 1 490 ? -19.126 9.055 44.488 1.00 97.00 490 ARG A C 1
ATOM 3560 O O . ARG A 1 490 ? -20.085 9.796 44.698 1.00 97.00 490 ARG A O 1
ATOM 3567 N N . LEU A 1 491 ? -19.185 7.734 44.618 1.00 96.50 491 LEU A N 1
ATOM 3568 C CA . LEU A 1 491 ? -20.363 6.996 45.072 1.00 96.50 491 LEU A CA 1
ATOM 3569 C C . LEU A 1 491 ? -20.218 6.669 46.562 1.00 96.50 491 LEU A C 1
ATOM 3571 O O . LEU A 1 491 ? -19.241 6.032 46.949 1.00 96.50 491 LEU A O 1
ATOM 3575 N N . SER A 1 492 ? -21.168 7.109 47.387 1.00 95.62 492 SER A N 1
ATOM 3576 C CA . SER A 1 492 ? -21.198 6.852 48.838 1.00 95.62 492 SER A CA 1
ATOM 3577 C C . SER A 1 492 ? -22.182 5.728 49.170 1.00 95.62 492 SER A C 1
ATOM 3579 O O . SER A 1 492 ? -23.236 5.636 48.542 1.00 95.62 492 SER A O 1
ATOM 3581 N N . GLY A 1 493 ? -21.878 4.899 50.172 1.00 95.06 493 GLY A N 1
ATOM 3582 C CA . GLY A 1 493 ? -22.705 3.729 50.497 1.00 95.06 493 GLY A CA 1
ATOM 3583 C C . GLY A 1 493 ? -22.529 2.596 49.479 1.00 95.06 493 GLY A C 1
ATOM 3584 O O . GLY A 1 493 ? -23.488 1.893 49.144 1.00 95.06 493 GLY A O 1
ATOM 3585 N N . ALA A 1 494 ? -21.329 2.476 48.904 1.00 95.00 494 ALA A N 1
ATOM 3586 C CA . ALA A 1 494 ? -21.052 1.614 47.762 1.00 95.00 494 ALA A CA 1
ATOM 3587 C C . ALA A 1 494 ? -21.295 0.123 48.058 1.00 95.00 494 ALA A C 1
ATOM 3589 O O . ALA A 1 494 ? -21.795 -0.583 47.183 1.00 95.00 494 ALA A O 1
ATOM 3590 N N . ALA A 1 495 ? -21.050 -0.344 49.283 1.00 95.00 495 ALA A N 1
ATOM 3591 C CA . ALA A 1 495 ? -21.385 -1.692 49.738 1.00 95.00 495 ALA A CA 1
ATOM 3592 C C . ALA A 1 495 ? -22.891 -1.994 49.639 1.00 95.00 495 ALA A C 1
ATOM 3594 O O . ALA A 1 495 ? -23.274 -3.096 49.249 1.00 95.00 495 ALA A O 1
ATOM 3595 N N . GLY A 1 496 ? -23.749 -1.012 49.937 1.00 94.94 496 GLY A N 1
ATOM 3596 C CA . GLY A 1 496 ? -25.199 -1.130 49.767 1.00 94.94 496 GLY A CA 1
ATOM 3597 C C . GLY A 1 496 ? -25.628 -1.081 48.298 1.00 94.94 496 GLY A C 1
ATOM 3598 O O . GLY A 1 496 ? -26.471 -1.869 47.873 1.00 94.94 496 GLY A O 1
ATOM 3599 N N . LEU A 1 497 ? -25.015 -0.196 47.504 1.00 94.81 497 LEU A N 1
ATOM 3600 C CA . LEU A 1 497 ? -25.278 -0.069 46.065 1.00 94.81 497 LEU A CA 1
ATOM 3601 C C . LEU A 1 497 ? -24.896 -1.340 45.282 1.00 94.81 497 LEU A C 1
ATOM 3603 O O . LEU A 1 497 ? -25.624 -1.760 44.387 1.00 94.81 497 LEU A O 1
ATOM 3607 N N . PHE A 1 498 ? -23.771 -1.970 45.625 1.00 95.12 498 PHE A N 1
ATOM 3608 C CA . PHE A 1 498 ? -23.255 -3.180 44.975 1.00 95.12 498 PHE A CA 1
ATOM 3609 C C . PHE A 1 498 ? -23.643 -4.481 45.703 1.00 95.12 498 PHE A C 1
ATOM 3611 O O . PHE A 1 498 ? -22.978 -5.501 45.522 1.00 95.12 498 PHE A O 1
ATOM 3618 N N . ALA A 1 499 ? -24.725 -4.488 46.487 1.00 93.56 499 ALA A N 1
ATOM 3619 C CA . ALA A 1 499 ? -25.243 -5.710 47.104 1.00 93.56 499 ALA A CA 1
ATOM 3620 C C . ALA A 1 499 ? -25.556 -6.791 46.042 1.00 93.56 499 ALA A C 1
ATOM 3622 O O . ALA A 1 499 ? -26.211 -6.529 45.029 1.00 93.56 499 ALA A O 1
ATOM 3623 N N . GLY A 1 500 ? -25.046 -8.009 46.247 1.00 89.62 500 GLY A N 1
ATOM 3624 C CA . GLY A 1 500 ? -25.059 -9.109 45.274 1.00 89.62 500 GLY A CA 1
ATOM 3625 C C . GLY A 1 500 ? -24.057 -8.968 44.114 1.00 89.62 500 GLY A C 1
ATOM 3626 O O . GLY A 1 500 ? -24.044 -9.801 43.206 1.00 89.62 500 GLY A O 1
ATOM 3627 N N . ARG A 1 501 ? -23.234 -7.912 44.104 1.00 92.44 501 ARG A N 1
ATOM 3628 C CA . ARG A 1 501 ? -22.212 -7.591 43.088 1.00 92.44 501 ARG A CA 1
ATOM 3629 C C . ARG A 1 501 ? -20.890 -7.130 43.721 1.00 92.44 501 ARG A C 1
ATOM 3631 O O . ARG A 1 501 ? -20.097 -6.423 43.099 1.00 92.44 501 ARG A O 1
ATOM 3638 N N . GLU A 1 502 ? -20.615 -7.571 44.946 1.00 92.81 502 GLU A N 1
ATOM 3639 C CA . GLU A 1 502 ? -19.500 -7.126 45.791 1.00 92.81 502 GLU A CA 1
ATOM 3640 C C . GLU A 1 502 ? -18.121 -7.444 45.187 1.00 92.81 502 GLU A C 1
ATOM 3642 O O . GLU A 1 502 ? -17.107 -6.885 45.603 1.00 92.81 502 GLU A O 1
ATOM 3647 N N . HIS A 1 503 ? -18.056 -8.323 44.184 1.00 90.19 503 HIS A N 1
ATOM 3648 C CA . HIS A 1 503 ? -16.831 -8.611 43.439 1.00 90.19 503 HIS A CA 1
ATOM 3649 C C . HIS A 1 503 ? -16.268 -7.371 42.721 1.00 90.19 503 HIS A C 1
ATOM 3651 O O . HIS A 1 503 ? -15.049 -7.229 42.667 1.00 90.19 503 HIS A O 1
ATOM 3657 N N . PHE A 1 504 ? -17.108 -6.427 42.274 1.00 93.25 504 PHE A N 1
ATOM 3658 C CA . PHE A 1 504 ? -16.634 -5.143 41.738 1.00 93.25 504 PHE A CA 1
ATOM 3659 C C . PHE A 1 504 ? -16.029 -4.228 42.811 1.00 93.25 504 PHE A C 1
ATOM 3661 O O . PHE A 1 504 ? -15.198 -3.393 42.484 1.00 93.25 504 PHE A O 1
ATOM 3668 N N . LEU A 1 505 ? -16.375 -4.400 44.090 1.00 95.00 505 LEU A N 1
ATOM 3669 C CA . LEU A 1 505 ? -15.725 -3.677 45.191 1.00 95.00 505 LEU A CA 1
ATOM 3670 C C . LEU A 1 505 ? -14.408 -4.344 45.615 1.00 95.00 505 LEU A C 1
ATOM 3672 O O . LEU A 1 505 ? -13.483 -3.669 46.054 1.00 95.00 505 LEU A O 1
ATOM 3676 N N . ARG A 1 506 ? -14.292 -5.669 45.444 1.00 92.12 506 ARG A N 1
ATOM 3677 C CA . ARG A 1 506 ? -13.039 -6.420 45.664 1.00 92.12 506 ARG A CA 1
ATOM 3678 C C . ARG A 1 506 ? -12.023 -6.227 44.539 1.00 92.12 506 ARG A C 1
ATOM 3680 O O . ARG A 1 506 ? -10.826 -6.272 44.797 1.00 92.12 506 ARG A O 1
ATOM 3687 N N . ALA A 1 507 ? -12.494 -6.026 43.311 1.00 91.31 507 ALA A N 1
ATOM 3688 C CA . ALA A 1 507 ? -11.671 -5.741 42.140 1.00 91.31 507 ALA A CA 1
ATOM 3689 C C . ALA A 1 507 ? -12.239 -4.547 41.341 1.00 91.31 507 ALA A C 1
ATOM 3691 O O . ALA A 1 507 ? -12.756 -4.748 40.238 1.00 91.31 507 ALA A O 1
ATOM 3692 N N . PRO A 1 508 ? -12.122 -3.298 41.846 1.00 94.69 508 PRO A N 1
ATOM 3693 C CA . PRO A 1 508 ? -12.649 -2.102 41.175 1.00 94.69 508 PRO A CA 1
ATOM 3694 C C . PRO A 1 508 ? -12.167 -1.942 39.733 1.00 94.69 508 PRO A C 1
ATOM 3696 O O . PRO A 1 508 ? -12.941 -1.549 38.865 1.00 94.69 508 PRO A O 1
ATOM 3699 N N . ALA A 1 509 ? -10.932 -2.360 39.436 1.00 92.62 509 ALA A N 1
ATOM 3700 C CA . ALA A 1 509 ? -10.369 -2.360 38.086 1.00 92.62 509 ALA A CA 1
ATOM 3701 C C . ALA A 1 509 ? -11.208 -3.137 37.040 1.00 92.62 509 ALA A C 1
ATOM 3703 O O . ALA A 1 509 ? -11.124 -2.842 35.848 1.00 92.62 509 ALA A O 1
ATOM 3704 N N . ALA A 1 510 ? -12.061 -4.084 37.453 1.00 91.88 510 ALA A N 1
ATOM 3705 C CA . ALA A 1 510 ? -12.987 -4.773 36.551 1.00 91.88 510 ALA A CA 1
ATOM 3706 C C . ALA A 1 510 ? -14.058 -3.837 35.954 1.00 91.88 510 ALA A C 1
ATOM 3708 O O . ALA A 1 510 ? -14.586 -4.124 34.881 1.00 91.88 510 ALA A O 1
ATOM 3709 N N . LEU A 1 511 ? -14.351 -2.705 36.608 1.00 95.31 511 LEU A N 1
ATOM 3710 C CA . LEU A 1 511 ? -15.250 -1.677 36.084 1.00 95.31 511 LEU A CA 1
ATOM 3711 C C . LEU A 1 511 ? -14.621 -0.838 34.966 1.00 95.31 511 LEU A C 1
ATOM 3713 O O . LEU A 1 511 ? -15.373 -0.130 34.311 1.00 95.31 511 LEU A O 1
ATOM 3717 N N . VAL A 1 512 ? -13.293 -0.882 34.744 1.00 95.50 512 VAL A N 1
ATOM 3718 C CA . VAL A 1 512 ? -12.558 0.214 34.075 1.00 95.50 512 VAL A CA 1
ATOM 3719 C C . VAL A 1 512 ? -13.250 0.751 32.829 1.00 95.50 512 VAL A C 1
ATOM 3721 O O . VAL A 1 512 ? -13.774 1.830 32.925 1.00 95.50 512 VAL A O 1
ATOM 3724 N N . GLY A 1 513 ? -13.374 0.051 31.701 1.00 94.12 513 GLY A N 1
ATOM 3725 C CA . GLY A 1 513 ? -13.929 0.689 30.485 1.00 94.12 513 GLY A CA 1
ATOM 3726 C C . GLY A 1 513 ? -15.455 0.857 30.451 1.00 94.12 513 GLY A C 1
ATOM 3727 O O . GLY A 1 513 ? -15.999 1.180 29.397 1.00 94.12 513 GLY A O 1
ATOM 3728 N N . TYR A 1 514 ? -16.166 0.549 31.537 1.00 95.94 514 TYR A N 1
ATOM 3729 C CA . TYR A 1 514 ? -17.628 0.600 31.570 1.00 95.94 514 TYR A CA 1
ATOM 3730 C C . TYR A 1 514 ? -18.140 2.031 31.372 1.00 95.94 514 TYR A C 1
ATOM 3732 O O . TYR A 1 514 ? -17.427 3.010 31.588 1.00 95.94 514 TYR A O 1
ATOM 3740 N N . ASP A 1 515 ? -19.394 2.150 30.943 1.00 95.75 515 ASP A N 1
ATOM 3741 C CA . ASP A 1 515 ? -20.031 3.448 30.742 1.00 95.75 515 ASP A CA 1
ATOM 3742 C C . ASP A 1 515 ? -20.756 3.899 32.018 1.00 95.75 515 ASP A C 1
ATOM 3744 O O . ASP A 1 515 ? -21.667 3.223 32.507 1.00 95.75 515 ASP A O 1
ATOM 3748 N N . LEU A 1 516 ? -20.372 5.073 32.520 1.00 96.56 516 LEU A N 1
ATOM 3749 C CA . LEU A 1 516 ? -21.087 5.840 33.535 1.00 96.56 516 LEU A CA 1
ATOM 3750 C C . LEU A 1 516 ? -22.132 6.738 32.870 1.00 96.56 516 LEU A C 1
ATOM 3752 O O . LEU A 1 516 ? -21.823 7.488 31.945 1.00 96.56 516 LEU A O 1
ATOM 3756 N N . LEU A 1 517 ? -23.365 6.690 33.367 1.00 96.19 517 LEU A N 1
ATOM 3757 C CA . LEU A 1 517 ? -24.475 7.531 32.931 1.00 96.19 517 LEU A CA 1
ATOM 3758 C C . LEU A 1 517 ? -24.923 8.416 34.103 1.00 96.19 517 LEU A C 1
ATOM 3760 O O . LEU A 1 517 ? -25.604 7.912 34.999 1.00 96.19 517 LEU A O 1
ATOM 3764 N N . PRO A 1 518 ? -24.595 9.722 34.104 1.00 95.12 518 PRO A N 1
ATOM 3765 C CA . PRO A 1 518 ? -25.043 10.662 35.136 1.00 95.12 518 PRO A CA 1
ATOM 3766 C C . PRO A 1 518 ? -26.566 10.869 35.190 1.00 95.12 518 PRO A C 1
ATOM 3768 O O . PRO A 1 518 ? -27.086 11.301 36.211 1.00 95.12 518 PRO A O 1
ATOM 3771 N N . CYS A 1 519 ? -27.277 10.525 34.112 1.00 94.12 519 CYS A N 1
ATOM 3772 C CA . CYS A 1 519 ? -28.730 10.375 34.073 1.00 94.12 519 CYS A CA 1
ATOM 3773 C C . CYS A 1 519 ? -29.060 9.096 33.288 1.00 94.12 519 CYS A C 1
ATOM 3775 O O . CYS A 1 519 ? -28.810 9.012 32.082 1.00 94.12 519 CYS A O 1
ATOM 3777 N N . ALA A 1 520 ? -29.612 8.084 33.960 1.00 92.50 520 ALA A N 1
ATOM 3778 C CA . ALA A 1 520 ? -29.896 6.774 33.371 1.00 92.50 520 ALA A CA 1
ATOM 3779 C C . ALA A 1 520 ? -30.938 6.840 32.232 1.00 92.50 520 ALA A C 1
ATOM 3781 O O . ALA A 1 520 ? -30.883 6.062 31.276 1.00 92.50 520 ALA A O 1
ATOM 3782 N N . ASP A 1 521 ? -31.841 7.824 32.296 1.00 91.25 521 ASP A N 1
ATOM 3783 C CA . ASP A 1 521 ? -32.871 8.084 31.284 1.00 91.25 521 ASP A CA 1
ATOM 3784 C C . ASP A 1 521 ? -32.306 8.744 30.004 1.00 91.25 521 ASP A C 1
ATOM 3786 O O . ASP A 1 521 ? -33.013 8.848 29.000 1.00 91.25 521 ASP A O 1
ATOM 3790 N N . ARG A 1 522 ? -31.030 9.173 29.997 1.00 88.44 522 ARG A N 1
ATOM 3791 C CA . ARG A 1 522 ? -30.342 9.756 28.828 1.00 88.44 522 ARG A CA 1
ATOM 3792 C C . ARG A 1 522 ? -29.168 8.888 28.355 1.00 88.44 522 ARG A C 1
ATOM 3794 O O . ARG A 1 522 ? -28.010 9.297 28.449 1.00 88.44 522 ARG A O 1
ATOM 3801 N N . PRO A 1 523 ? -29.445 7.716 27.749 1.00 82.81 523 PRO A N 1
ATOM 3802 C CA . PRO A 1 523 ? -28.436 6.710 27.405 1.00 82.81 523 PRO A CA 1
ATOM 3803 C C . PRO A 1 523 ? -27.341 7.175 26.434 1.00 82.81 523 PRO A C 1
ATOM 3805 O O . PRO A 1 523 ? -26.284 6.558 26.386 1.00 82.81 523 PRO A O 1
ATOM 3808 N N . ALA A 1 524 ? -27.583 8.243 25.668 1.00 82.69 524 ALA A N 1
ATOM 3809 C CA . ALA A 1 524 ? -26.621 8.818 24.728 1.00 82.69 524 ALA A CA 1
ATOM 3810 C C . ALA A 1 524 ? -25.552 9.720 25.385 1.00 82.69 524 ALA A C 1
ATOM 3812 O O . ALA A 1 524 ? -24.609 10.119 24.707 1.00 82.69 524 ALA A O 1
ATOM 3813 N N . ARG A 1 525 ? -25.686 10.064 26.676 1.00 88.62 525 ARG A N 1
ATOM 3814 C CA . ARG A 1 525 ? -24.684 10.824 27.445 1.00 88.62 525 ARG A CA 1
ATOM 3815 C C . ARG A 1 525 ? -23.959 9.899 28.423 1.00 88.62 525 ARG A C 1
ATOM 3817 O O . ARG A 1 525 ? -24.208 9.935 29.626 1.00 88.62 525 ARG A O 1
ATOM 3824 N N . SER A 1 526 ? -23.090 9.049 27.879 1.00 93.00 526 SER A N 1
ATOM 3825 C CA . SER A 1 526 ? -22.264 8.112 28.642 1.00 93.00 526 SER A CA 1
ATOM 3826 C C . SER A 1 526 ? -20.789 8.508 28.645 1.00 93.00 526 SER A C 1
ATOM 3828 O O . SER A 1 526 ? -20.248 8.948 27.629 1.00 93.00 526 SER A O 1
ATOM 3830 N N . PHE A 1 527 ? -20.125 8.274 29.773 1.00 95.38 527 PHE A N 1
ATOM 3831 C CA . PHE A 1 527 ? -18.721 8.595 30.009 1.00 95.38 527 PHE A CA 1
ATOM 3832 C C . PHE A 1 527 ? -17.963 7.298 30.279 1.00 95.38 527 PHE A C 1
ATOM 3834 O O . PHE A 1 527 ? -18.349 6.535 31.164 1.00 95.38 527 PHE A O 1
ATOM 3841 N N . GLU A 1 528 ? -16.907 7.028 29.516 1.00 95.38 528 GLU A N 1
ATOM 3842 C CA . GLU A 1 528 ? -16.044 5.878 29.770 1.00 95.38 528 GLU A CA 1
ATOM 3843 C C . GLU A 1 528 ? -15.329 6.062 31.114 1.00 95.38 528 GLU A C 1
ATOM 3845 O O . GLU A 1 528 ? -14.740 7.114 31.374 1.00 95.38 528 GLU A O 1
ATOM 3850 N N . ILE A 1 529 ? -15.367 5.048 31.973 1.00 97.00 529 ILE A N 1
ATOM 3851 C CA . ILE A 1 529 ? -14.558 5.021 33.189 1.00 97.00 529 ILE A CA 1
ATOM 3852 C C . ILE A 1 529 ? -13.085 4.756 32.786 1.00 97.00 529 ILE A C 1
ATOM 3854 O O . ILE A 1 529 ? -12.762 3.982 31.891 1.00 97.00 529 ILE A O 1
ATOM 3858 N N . ALA A 1 530 ? -12.157 5.479 33.399 1.00 95.88 530 ALA A N 1
ATOM 3859 C CA . ALA A 1 530 ? -10.719 5.374 33.150 1.00 95.88 530 ALA A CA 1
ATOM 3860 C C . ALA A 1 530 ? -9.989 4.728 34.337 1.00 95.88 530 ALA A C 1
ATOM 3862 O O . ALA A 1 530 ? -8.990 4.036 34.155 1.00 95.88 530 ALA A O 1
ATOM 3863 N N . ALA A 1 531 ? -10.503 4.925 35.554 1.00 96.94 531 ALA A N 1
ATOM 3864 C CA . ALA A 1 531 ? -10.006 4.297 36.773 1.00 96.94 531 ALA A CA 1
ATOM 3865 C C . ALA A 1 531 ? -11.144 4.110 37.783 1.00 96.94 531 ALA A C 1
ATOM 3867 O O . ALA A 1 531 ? -12.114 4.868 37.784 1.00 96.94 531 ALA A O 1
ATOM 3868 N N . ALA A 1 532 ? -11.005 3.115 38.655 1.00 97.44 532 ALA A N 1
ATOM 3869 C CA . ALA A 1 532 ? -11.956 2.817 39.717 1.00 97.44 532 ALA A CA 1
ATOM 3870 C C . ALA A 1 532 ? -11.202 2.391 40.983 1.00 97.44 532 ALA A C 1
ATOM 3872 O O . ALA A 1 532 ? -10.303 1.552 40.905 1.00 97.44 532 ALA A O 1
ATOM 3873 N N . GLU A 1 533 ? -11.573 2.948 42.134 1.00 97.50 533 GLU A N 1
ATOM 3874 C CA . GLU A 1 533 ? -10.932 2.700 43.431 1.00 97.50 533 GLU A CA 1
ATOM 3875 C C . GLU A 1 533 ? -11.986 2.675 44.545 1.00 97.50 533 GLU A C 1
ATOM 3877 O O . GLU A 1 533 ? -12.846 3.552 44.605 1.00 97.50 533 GLU A O 1
ATOM 3882 N N . TYR A 1 534 ? -11.936 1.669 45.421 1.00 97.62 534 TYR A N 1
ATOM 3883 C CA . TYR A 1 534 ? -12.886 1.499 46.522 1.00 97.62 534 TYR A CA 1
ATOM 3884 C C . TYR A 1 534 ? -12.185 1.633 47.876 1.00 97.62 534 TYR A C 1
ATOM 3886 O O . TYR A 1 534 ? -11.263 0.874 48.173 1.00 97.62 534 TYR A O 1
ATOM 3894 N N . ASP A 1 535 ? -12.664 2.563 48.701 1.00 96.94 535 ASP A N 1
ATOM 3895 C CA . ASP A 1 535 ? -12.279 2.719 50.102 1.00 96.94 535 ASP A CA 1
ATOM 3896 C C . ASP A 1 535 ? -13.296 1.979 50.998 1.00 96.94 535 ASP A C 1
ATOM 3898 O O . ASP A 1 535 ? -14.419 2.465 51.187 1.00 96.94 535 ASP A O 1
ATOM 3902 N N . PRO A 1 536 ? -12.930 0.817 51.579 1.00 94.62 536 PRO A N 1
ATOM 3903 C CA . PRO A 1 536 ? -13.814 0.047 52.449 1.00 94.62 536 PRO A CA 1
ATOM 3904 C C . PRO A 1 536 ? -13.989 0.650 53.850 1.00 94.62 536 PRO A C 1
ATOM 3906 O O . PRO A 1 536 ? -14.883 0.215 54.572 1.00 94.62 536 PRO A O 1
ATOM 3909 N N . ALA A 1 537 ? -13.151 1.606 54.266 1.00 95.50 537 ALA A N 1
ATOM 3910 C CA . ALA A 1 537 ? -13.273 2.274 55.561 1.00 95.50 537 ALA A CA 1
ATOM 3911 C C . ALA A 1 537 ? -14.239 3.468 55.491 1.00 95.50 537 ALA A C 1
ATOM 3913 O O . ALA A 1 537 ? -14.955 3.733 56.457 1.00 95.50 537 ALA A O 1
ATOM 3914 N N . ALA A 1 538 ? -14.284 4.161 54.349 1.00 95.00 538 ALA A N 1
ATOM 3915 C CA . ALA A 1 538 ? -15.245 5.232 54.079 1.00 95.00 538 ALA A CA 1
ATOM 3916 C C . ALA A 1 538 ? -16.554 4.758 53.407 1.00 95.00 538 ALA A C 1
ATOM 3918 O O . ALA A 1 538 ? -17.483 5.557 53.301 1.00 95.00 538 ALA A O 1
ATOM 3919 N N . ASP A 1 539 ? -16.618 3.502 52.945 1.00 97.00 539 ASP A N 1
ATOM 3920 C CA . ASP A 1 539 ? -17.681 2.940 52.089 1.00 97.00 539 ASP A CA 1
ATOM 3921 C C . ASP A 1 539 ? -17.947 3.793 50.832 1.00 97.00 539 ASP A C 1
ATOM 3923 O O . ASP A 1 539 ? -19.064 4.246 50.545 1.00 97.00 539 ASP A O 1
ATOM 3927 N N . VAL A 1 540 ? -16.864 4.069 50.098 1.00 97.19 540 VAL A N 1
ATOM 3928 C CA . VAL A 1 540 ? -16.861 4.978 48.947 1.00 97.19 540 VAL A CA 1
ATOM 3929 C C . VAL A 1 540 ? -16.159 4.355 47.750 1.00 97.19 540 VAL A C 1
ATOM 3931 O O . VAL A 1 540 ? -15.003 3.953 47.840 1.00 97.19 540 VAL A O 1
ATOM 3934 N N . LEU A 1 541 ? -16.837 4.350 46.602 1.00 97.56 541 LEU A N 1
ATOM 3935 C CA . LEU A 1 541 ? -16.264 3.994 45.304 1.00 97.56 541 LEU A CA 1
ATOM 3936 C C . LEU A 1 541 ? -16.028 5.275 44.491 1.00 97.56 541 LEU A C 1
ATOM 3938 O O . LEU A 1 541 ? -16.969 6.007 44.178 1.00 97.56 541 LEU A O 1
ATOM 3942 N N . LEU A 1 542 ? -14.771 5.550 44.154 1.00 97.38 542 LEU A N 1
ATOM 3943 C CA . LEU A 1 542 ? -14.369 6.616 43.243 1.00 97.38 542 LEU A CA 1
ATOM 3944 C C . LEU A 1 542 ? -14.250 6.048 41.826 1.00 97.38 542 LEU A C 1
ATOM 3946 O O . LEU A 1 542 ? -13.559 5.054 41.612 1.00 97.38 542 LEU A O 1
ATOM 3950 N N . LEU A 1 543 ? -14.905 6.692 40.861 1.00 97.62 543 LEU A N 1
ATOM 3951 C CA . LEU A 1 543 ? -14.828 6.356 39.440 1.00 97.62 543 LEU A CA 1
ATOM 3952 C C . LEU A 1 543 ? -14.353 7.587 38.667 1.00 97.62 543 LEU A C 1
ATOM 3954 O O . LEU A 1 543 ? -15.091 8.564 38.552 1.00 97.62 543 LEU A O 1
ATOM 3958 N N . SER A 1 544 ? -13.138 7.542 38.129 1.00 97.19 544 SER A N 1
ATOM 3959 C CA . SER A 1 544 ? -12.604 8.591 37.252 1.00 97.19 544 SER A CA 1
ATOM 3960 C C . SER A 1 544 ? -13.052 8.335 35.816 1.00 97.19 544 SER A C 1
ATOM 3962 O O . SER A 1 544 ? -13.011 7.189 35.375 1.00 97.19 544 SER A O 1
ATOM 3964 N N . THR A 1 545 ? -13.438 9.366 35.066 1.00 96.44 545 THR A N 1
ATOM 3965 C CA . THR A 1 545 ? -13.894 9.249 33.667 1.00 96.44 545 THR A CA 1
ATOM 3966 C C . THR A 1 545 ? -12.857 9.746 32.659 1.00 96.44 545 THR A C 1
ATOM 3968 O O . THR A 1 545 ? -12.032 10.609 32.961 1.00 96.44 545 THR A O 1
ATOM 3971 N N . ARG A 1 546 ? -12.909 9.217 31.433 1.00 91.81 546 ARG A N 1
ATOM 3972 C CA . ARG A 1 546 ? -12.055 9.602 30.304 1.00 91.81 546 ARG A CA 1
ATOM 3973 C C . ARG A 1 546 ? -12.289 11.072 29.938 1.00 91.81 546 ARG A C 1
ATOM 3975 O O . ARG A 1 546 ? -13.405 11.465 29.617 1.00 91.81 546 ARG A O 1
ATOM 3982 N N . LEU A 1 547 ? -11.229 11.884 29.954 1.00 88.69 547 LEU A N 1
ATOM 3983 C CA . LEU A 1 547 ? -11.326 13.340 29.753 1.00 88.69 547 LEU A CA 1
ATOM 3984 C C . LEU A 1 547 ? -11.874 13.747 28.371 1.00 88.69 547 LEU A C 1
ATOM 3986 O O . LEU A 1 547 ? -12.482 14.809 28.256 1.00 88.69 547 LEU A O 1
ATOM 3990 N N . SER A 1 548 ? -11.695 12.913 27.339 1.00 88.19 548 SER A N 1
ATOM 3991 C CA . SER A 1 548 ? -12.228 13.157 25.988 1.00 88.19 548 SER A CA 1
ATOM 3992 C C . SER A 1 548 ? -13.755 13.146 25.915 1.00 88.19 548 SER A C 1
ATOM 3994 O O . SER A 1 548 ? -14.318 13.753 25.010 1.00 88.19 548 SER A O 1
ATOM 3996 N N . ASP A 1 549 ? -14.426 12.492 26.865 1.00 88.81 549 ASP A N 1
ATOM 3997 C CA . ASP A 1 549 ? -15.890 12.404 26.910 1.00 88.81 549 ASP A CA 1
ATOM 3998 C C . ASP A 1 549 ? -16.513 13.676 27.530 1.00 88.81 549 ASP A C 1
ATOM 4000 O O . ASP A 1 549 ? -17.729 13.865 27.500 1.00 88.81 549 ASP A O 1
ATOM 4004 N N . GLY A 1 550 ? -15.680 14.574 28.073 1.00 90.56 550 GLY A N 1
ATOM 4005 C CA . GLY A 1 550 ? -16.090 15.787 28.775 1.00 90.56 550 GLY A CA 1
ATOM 4006 C C . GLY A 1 550 ? -16.411 15.559 30.256 1.00 90.56 550 GLY A C 1
ATOM 4007 O O . GLY A 1 550 ? -16.177 14.493 30.822 1.00 90.56 550 GLY A O 1
ATOM 4008 N N . ALA A 1 551 ? -16.942 16.596 30.908 1.00 92.69 551 ALA A N 1
ATOM 4009 C CA . ALA A 1 551 ? -17.227 16.580 32.341 1.00 92.69 551 ALA A CA 1
ATOM 4010 C C . ALA A 1 551 ? -18.589 15.918 32.655 1.00 92.69 551 ALA A C 1
ATOM 4012 O O . ALA A 1 551 ? -19.624 16.478 32.272 1.00 92.69 551 ALA A O 1
ATOM 4013 N N . PRO A 1 552 ? -18.646 14.801 33.414 1.00 92.19 552 PRO A N 1
ATOM 4014 C CA . PRO A 1 552 ? -19.908 14.115 33.709 1.00 92.19 552 PRO A CA 1
ATOM 4015 C C . PRO A 1 552 ? -20.847 14.945 34.594 1.00 92.19 552 PRO A C 1
ATOM 4017 O O . PRO A 1 552 ? -22.065 14.808 34.491 1.00 92.19 552 PRO A O 1
ATOM 4020 N N . SER A 1 553 ? -20.315 15.877 35.392 1.00 91.31 553 SER A N 1
ATOM 4021 C CA . SER A 1 553 ? -21.113 16.842 36.161 1.00 91.31 553 SER A CA 1
ATOM 4022 C C . SER A 1 553 ? -22.031 17.720 35.294 1.00 91.31 553 SER A C 1
ATOM 4024 O O . SER A 1 553 ? -23.078 18.146 35.769 1.00 91.31 553 SER A O 1
ATOM 4026 N N . GLY A 1 554 ? -21.692 17.955 34.018 1.00 87.88 554 GLY A N 1
ATOM 4027 C CA . GLY A 1 554 ? -22.534 18.691 33.062 1.00 87.88 554 GLY A CA 1
ATOM 4028 C C . GLY A 1 554 ? -23.669 17.866 32.432 1.00 87.88 554 GLY A C 1
ATOM 4029 O O . GLY A 1 554 ? -24.431 18.391 31.617 1.00 87.88 554 GLY A O 1
ATOM 4030 N N . ALA A 1 555 ? -23.774 16.578 32.770 1.00 90.00 555 ALA A N 1
ATOM 4031 C CA . ALA A 1 555 ? -24.802 15.660 32.275 1.00 90.00 555 ALA A CA 1
ATOM 4032 C C . ALA A 1 555 ? -25.733 15.118 33.378 1.00 90.00 555 ALA A C 1
ATOM 4034 O O . ALA A 1 555 ? -26.603 14.301 33.078 1.00 90.00 555 ALA A O 1
ATOM 4035 N N . VAL A 1 556 ? -25.562 15.568 34.626 1.00 90.62 556 VAL A N 1
ATOM 4036 C CA . VAL A 1 556 ? -26.460 15.263 35.753 1.00 90.62 556 VAL A CA 1
ATOM 4037 C C . VAL A 1 556 ? -27.802 15.966 35.553 1.00 90.62 556 VAL A C 1
ATOM 4039 O O . VAL A 1 556 ? -27.848 17.110 35.096 1.00 90.62 556 VAL A O 1
ATOM 4042 N N . GLU A 1 557 ? -28.894 15.304 35.931 1.00 90.00 557 GLU A N 1
ATOM 4043 C CA . GLU A 1 557 ? -30.237 15.887 35.932 1.00 90.00 557 GLU A CA 1
ATOM 4044 C C . GLU A 1 557 ? -30.865 15.779 37.328 1.00 90.00 557 GLU A C 1
ATOM 4046 O O . GLU A 1 557 ? -30.988 14.667 37.838 1.00 90.00 557 GLU A O 1
ATOM 4051 N N . PRO A 1 558 ? -31.282 16.900 37.951 1.00 89.44 558 PRO A N 1
ATOM 4052 C CA . PRO A 1 558 ? -31.867 16.871 39.287 1.00 89.44 558 PRO A CA 1
ATOM 4053 C C . PRO A 1 558 ? -33.098 15.965 39.381 1.00 89.44 558 PRO A C 1
ATOM 4055 O O . PRO A 1 558 ? -34.024 16.055 38.569 1.00 89.44 558 PRO A O 1
ATOM 4058 N N . GLY A 1 559 ? -33.120 15.113 40.402 1.00 89.62 559 GLY A N 1
ATOM 4059 C CA . GLY A 1 559 ? -34.146 14.103 40.637 1.00 89.62 559 GLY A CA 1
ATOM 4060 C C . GLY A 1 559 ? -34.026 12.853 39.758 1.00 89.62 559 GLY A C 1
ATOM 4061 O O . GLY A 1 559 ? -35.010 12.117 39.656 1.00 89.62 559 GLY A O 1
ATOM 4062 N N . LYS A 1 560 ? -32.883 12.613 39.095 1.00 93.25 560 LYS A N 1
ATOM 4063 C CA . LYS A 1 560 ? -32.671 11.455 38.210 1.00 93.25 560 LYS A CA 1
ATOM 4064 C C . LYS A 1 560 ? -31.580 10.512 38.701 1.00 93.25 560 LYS A C 1
ATOM 4066 O O . LYS A 1 560 ? -30.471 10.919 39.024 1.00 93.25 560 LYS A O 1
ATOM 4071 N N . ASP A 1 561 ? -31.905 9.223 38.679 1.00 95.88 561 ASP A N 1
ATOM 4072 C CA . ASP A 1 561 ? -30.965 8.145 38.972 1.00 95.88 561 ASP A CA 1
ATOM 4073 C C . ASP A 1 561 ? -29.818 8.104 37.954 1.00 95.88 561 ASP A C 1
ATOM 4075 O O . ASP A 1 561 ? -30.008 8.338 36.755 1.00 95.88 561 ASP A O 1
ATOM 4079 N N . TRP A 1 562 ? -28.637 7.714 38.426 1.00 95.75 562 TRP A N 1
ATOM 4080 C CA . TRP A 1 562 ? -27.487 7.381 37.589 1.00 95.75 562 TRP A CA 1
ATOM 4081 C C . TRP A 1 562 ? -27.442 5.876 37.310 1.00 95.75 562 TRP A C 1
ATOM 4083 O O . TRP A 1 562 ? -28.045 5.070 38.024 1.00 95.75 562 TRP A O 1
ATOM 4093 N N . ALA A 1 563 ? -26.695 5.480 36.281 1.00 96.81 563 ALA A N 1
ATOM 4094 C CA . ALA A 1 563 ? -26.490 4.077 35.932 1.00 96.81 563 ALA A CA 1
ATOM 4095 C C . ALA A 1 563 ? -25.039 3.763 35.541 1.00 96.81 563 ALA A C 1
ATOM 4097 O O . ALA A 1 563 ? -24.294 4.624 35.076 1.00 96.81 563 ALA A O 1
ATOM 4098 N N . LEU A 1 564 ? -24.667 2.493 35.695 1.00 96.62 564 LEU A N 1
ATOM 4099 C CA . LEU A 1 564 ? -23.455 1.888 35.141 1.00 96.62 564 LEU A CA 1
ATOM 4100 C C . LEU A 1 564 ? -23.847 0.816 34.126 1.00 96.62 564 LEU A C 1
ATOM 4102 O O . LEU A 1 564 ? -24.741 0.007 34.389 1.00 96.62 564 LEU A O 1
ATOM 4106 N N . ARG A 1 565 ? -23.161 0.772 32.981 1.00 95.31 565 ARG A N 1
ATOM 4107 C CA . ARG A 1 565 ? -23.387 -0.232 31.927 1.00 95.31 565 ARG A CA 1
ATOM 4108 C C . ARG A 1 565 ? -22.108 -1.005 31.611 1.00 95.31 565 ARG A C 1
ATOM 4110 O O . ARG A 1 565 ? -21.077 -0.366 31.389 1.00 95.31 565 ARG A O 1
ATOM 4117 N N . PRO A 1 566 ? -22.148 -2.354 31.562 1.00 94.88 566 PRO A N 1
ATOM 4118 C CA . PRO A 1 566 ? -20.992 -3.151 31.184 1.00 94.88 566 PRO A CA 1
ATOM 4119 C C . PRO A 1 566 ? -20.513 -2.788 29.782 1.00 94.88 566 PRO A C 1
ATOM 4121 O O . PRO A 1 566 ? -21.315 -2.531 28.881 1.00 94.88 566 PRO A O 1
ATOM 4124 N N . LYS A 1 567 ? -19.197 -2.812 29.587 1.00 94.38 567 LYS A N 1
ATOM 4125 C CA . LYS A 1 567 ? -18.574 -2.553 28.291 1.00 94.38 567 LYS A CA 1
ATOM 4126 C C . LYS A 1 567 ? -17.307 -3.387 28.132 1.00 94.38 567 LYS A C 1
ATOM 4128 O O . LYS A 1 567 ? -16.273 -3.095 28.735 1.00 94.38 567 LYS A O 1
ATOM 4133 N N . PHE A 1 568 ? -17.389 -4.422 27.301 1.00 95.38 568 PHE A N 1
ATOM 4134 C CA . PHE A 1 568 ? -16.283 -5.356 27.077 1.00 95.38 568 PHE A CA 1
ATOM 4135 C C . PHE A 1 568 ? -15.393 -4.981 25.891 1.00 95.38 568 PHE A C 1
ATOM 4137 O O . PHE A 1 568 ? -14.243 -5.391 25.840 1.00 95.38 568 PHE A O 1
ATOM 4144 N N . PHE A 1 569 ? -15.863 -4.140 24.980 1.00 96.12 569 PHE A N 1
ATOM 4145 C CA . PHE A 1 569 ? -15.065 -3.580 23.894 1.00 96.12 569 PHE A CA 1
ATOM 4146 C C . PHE A 1 569 ? -15.560 -2.172 23.571 1.00 96.12 569 PHE A C 1
ATOM 4148 O O . PHE A 1 569 ? -16.705 -1.835 23.884 1.00 96.12 569 PHE A O 1
ATOM 4155 N N . ARG A 1 570 ? -14.715 -1.351 22.948 1.00 94.38 570 ARG A N 1
ATOM 4156 C CA . ARG A 1 570 ? -15.091 -0.017 22.462 1.00 94.38 570 ARG A CA 1
ATOM 4157 C C . ARG A 1 570 ? -14.744 0.095 20.989 1.00 94.38 570 ARG A C 1
ATOM 4159 O O . ARG A 1 570 ? -13.595 -0.146 20.621 1.00 94.38 570 ARG A O 1
ATOM 4166 N N . LEU A 1 571 ? -15.735 0.463 20.182 1.00 94.69 571 LEU A N 1
ATOM 4167 C CA . LEU A 1 571 ? -15.519 0.854 18.795 1.00 94.69 571 LEU A CA 1
ATOM 4168 C C . LEU A 1 571 ? -15.510 2.380 18.684 1.00 94.69 571 LEU A C 1
ATOM 4170 O O . LEU A 1 571 ? -16.241 3.066 19.400 1.00 94.69 571 LEU A O 1
ATOM 4174 N N . ASP A 1 572 ? -14.700 2.887 17.768 1.00 91.50 572 ASP A N 1
ATOM 4175 C CA . ASP A 1 572 ? -14.758 4.253 17.264 1.00 91.50 572 ASP A CA 1
ATOM 4176 C C . ASP A 1 572 ? -14.841 4.194 15.738 1.00 91.50 572 ASP A C 1
ATOM 4178 O O . ASP A 1 572 ? -14.116 3.423 15.114 1.00 91.50 572 ASP A O 1
ATOM 4182 N N . THR A 1 573 ? -15.719 4.989 15.134 1.00 91.06 573 THR A N 1
ATOM 4183 C CA . THR A 1 573 ? -15.732 5.180 13.680 1.00 91.06 573 THR A CA 1
ATOM 4184 C C . THR A 1 573 ? -15.743 6.676 13.408 1.00 91.06 573 THR A C 1
ATOM 4186 O O . THR A 1 573 ? -16.698 7.354 13.786 1.00 91.06 573 THR A O 1
ATOM 4189 N N . LEU A 1 574 ? -14.698 7.189 12.751 1.00 84.38 574 LEU A N 1
ATOM 4190 C CA . LEU A 1 574 ? -14.544 8.612 12.408 1.00 84.38 574 LEU A CA 1
ATOM 4191 C C . LEU A 1 574 ? -14.658 9.561 13.628 1.00 84.38 574 LEU A C 1
ATOM 4193 O O . LEU A 1 574 ? -15.255 10.632 13.533 1.00 84.38 574 LEU A O 1
ATOM 4197 N N . GLY A 1 575 ? -14.123 9.166 14.790 1.00 84.12 575 GLY A N 1
ATOM 4198 C CA . GLY A 1 575 ? -14.195 9.942 16.035 1.00 84.12 575 GLY A CA 1
ATOM 4199 C C . GLY A 1 575 ? -15.547 9.863 16.754 1.00 84.12 575 GLY A C 1
ATOM 4200 O O . GLY A 1 575 ? -15.766 10.556 17.752 1.00 84.12 575 GLY A O 1
ATOM 4201 N N . VAL A 1 576 ? -16.484 9.047 16.258 1.00 88.75 576 VAL A N 1
ATOM 4202 C CA . VAL A 1 576 ? -17.755 8.780 16.929 1.00 88.75 576 VAL A CA 1
ATOM 4203 C C . VAL A 1 576 ? -17.597 7.573 17.851 1.00 88.75 576 VAL A C 1
ATOM 4205 O O . VAL A 1 576 ? -17.628 6.423 17.403 1.00 88.75 576 VAL A O 1
ATOM 4208 N N . LYS A 1 577 ? -17.544 7.846 19.162 1.00 90.38 577 LYS A N 1
ATOM 4209 C CA . LYS A 1 577 ? -17.645 6.849 20.241 1.00 90.38 577 LYS A CA 1
ATOM 4210 C C . LYS A 1 577 ? -18.838 5.916 20.007 1.00 90.38 577 LYS A C 1
ATOM 4212 O O . LYS A 1 577 ? -19.985 6.370 19.933 1.00 90.38 577 LYS A O 1
ATOM 4217 N N . ASP A 1 578 ? -18.553 4.617 19.940 1.00 92.69 578 ASP A N 1
ATOM 4218 C CA . ASP A 1 578 ? -19.493 3.533 19.630 1.00 92.69 578 ASP A CA 1
ATOM 4219 C C . ASP A 1 578 ? -20.199 3.651 18.272 1.00 92.69 578 ASP A C 1
ATOM 4221 O O . ASP A 1 578 ? -21.246 3.037 18.068 1.00 92.69 578 ASP A O 1
ATOM 4225 N N . GLY A 1 579 ? -19.640 4.417 17.333 1.00 93.69 579 GLY A N 1
ATOM 4226 C CA . GLY A 1 579 ? -20.091 4.458 15.948 1.00 93.69 579 GLY A CA 1
ATOM 4227 C C . GLY A 1 579 ? -19.849 3.118 15.255 1.00 93.69 579 GLY A C 1
ATOM 4228 O O . GLY A 1 579 ? -18.727 2.615 15.246 1.00 93.69 579 GLY A O 1
ATOM 4229 N N . LEU A 1 580 ? -20.906 2.561 14.667 1.00 95.69 580 LEU A N 1
ATOM 4230 C CA . LEU A 1 580 ? -20.870 1.388 13.795 1.00 95.69 580 LEU A CA 1
ATOM 4231 C C . LEU A 1 580 ? -21.983 1.563 12.741 1.00 95.69 580 LEU A C 1
ATOM 4233 O O . LEU A 1 580 ? -23.147 1.255 13.021 1.00 95.69 580 LEU A O 1
ATOM 4237 N N . PRO A 1 581 ? -21.676 2.173 11.579 1.00 93.44 581 PRO A N 1
ATOM 4238 C CA . PRO A 1 581 ? -22.662 2.451 10.537 1.00 93.44 581 PRO A CA 1
ATOM 4239 C C . PRO A 1 581 ? -23.114 1.162 9.848 1.00 93.44 581 PRO A C 1
ATOM 4241 O O . PRO A 1 581 ? -22.361 0.202 9.775 1.00 93.44 581 PRO A O 1
ATOM 4244 N N . ALA A 1 582 ? -24.321 1.159 9.276 1.00 91.25 582 ALA A N 1
ATOM 4245 C CA . ALA A 1 582 ? -24.903 -0.032 8.642 1.00 91.25 582 ALA A CA 1
ATOM 4246 C C . ALA A 1 582 ? -24.134 -0.548 7.405 1.00 91.25 582 ALA A C 1
ATOM 4248 O O . ALA A 1 582 ? -24.381 -1.666 6.970 1.00 91.25 582 ALA A O 1
ATOM 4249 N N . SER A 1 583 ? -23.219 0.249 6.843 1.00 89.50 583 SER A N 1
ATOM 4250 C CA . SER A 1 583 ? -22.298 -0.170 5.780 1.00 89.50 583 SER A CA 1
ATOM 4251 C C . SER A 1 583 ? -21.116 -1.005 6.283 1.00 89.50 583 SER A C 1
ATOM 4253 O O . SER A 1 583 ? -20.391 -1.557 5.466 1.00 89.50 583 SER A O 1
ATOM 4255 N N . ALA A 1 584 ? -20.901 -1.092 7.598 1.00 92.56 584 ALA A N 1
ATOM 4256 C CA . ALA A 1 584 ? -19.792 -1.820 8.195 1.00 92.56 584 ALA A CA 1
ATOM 4257 C C . ALA A 1 584 ? -20.275 -2.838 9.239 1.00 92.56 584 ALA A C 1
ATOM 4259 O O . ALA A 1 584 ? -21.266 -2.622 9.937 1.00 92.56 584 ALA A O 1
ATOM 4260 N N . SER A 1 585 ? -19.537 -3.934 9.387 1.00 94.38 585 SER A N 1
ATOM 4261 C CA . SER A 1 585 ? -19.738 -4.924 10.443 1.00 94.38 585 SER A CA 1
ATOM 4262 C C . SER A 1 585 ? -18.428 -5.222 11.171 1.00 94.38 585 SER A C 1
ATOM 4264 O O . SER A 1 585 ? -17.328 -5.027 10.648 1.00 94.38 585 SER A O 1
ATOM 4266 N N . VAL A 1 586 ? -18.546 -5.679 12.416 1.00 96.88 586 VAL A N 1
ATOM 4267 C CA . VAL A 1 586 ? -17.416 -6.153 13.219 1.00 96.88 586 VAL A CA 1
ATOM 4268 C C . VAL A 1 586 ? -17.818 -7.480 13.842 1.00 96.88 586 VAL A C 1
ATOM 4270 O O . VAL A 1 586 ? -18.895 -7.575 14.424 1.00 96.88 586 VAL A O 1
ATOM 4273 N N . ARG A 1 587 ? -16.955 -8.493 13.748 1.00 97.12 587 ARG A N 1
ATOM 4274 C CA . ARG A 1 587 ? -17.141 -9.809 14.372 1.00 97.12 587 ARG A CA 1
ATOM 4275 C C . ARG A 1 587 ? -15.996 -10.103 15.334 1.00 97.12 587 ARG A C 1
ATOM 4277 O O . ARG A 1 587 ? -14.838 -9.969 14.946 1.00 97.12 587 ARG A O 1
ATOM 4284 N N . ILE A 1 588 ? -16.308 -10.513 16.562 1.00 97.88 588 ILE A N 1
ATOM 4285 C CA . ILE A 1 588 ? -15.341 -10.847 17.618 1.00 97.88 588 ILE A CA 1
ATOM 4286 C C . ILE A 1 588 ? -15.509 -12.319 18.005 1.00 97.88 588 ILE A C 1
ATOM 4288 O O . ILE A 1 588 ? -16.597 -12.755 18.371 1.00 97.88 588 ILE A O 1
ATOM 4292 N N . GLU A 1 589 ? -14.421 -13.082 17.932 1.00 97.25 589 GLU A N 1
ATOM 4293 C CA . GLU A 1 589 ? -14.405 -14.526 18.168 1.00 97.25 589 GLU A CA 1
ATOM 4294 C C . GLU A 1 589 ? -13.179 -14.939 18.996 1.00 97.25 589 GLU A C 1
ATOM 4296 O O . GLU A 1 589 ? -12.169 -14.234 19.061 1.00 97.25 589 GLU A O 1
ATOM 4301 N N . PHE A 1 590 ? -13.244 -16.123 19.599 1.00 96.56 590 PHE A N 1
ATOM 4302 C CA . PHE A 1 590 ? -12.260 -16.635 20.547 1.00 96.56 590 PHE A CA 1
ATOM 4303 C C . PHE A 1 590 ? -11.863 -18.085 20.247 1.00 96.56 590 PHE A C 1
ATOM 4305 O O . PHE A 1 590 ? -12.602 -18.850 19.623 1.00 96.56 590 PHE A O 1
ATOM 4312 N N . GLN A 1 591 ? -10.684 -18.454 20.741 1.00 96.12 591 GLN A N 1
ATOM 4313 C CA . GLN A 1 591 ? -10.166 -19.818 20.827 1.00 96.12 591 GLN A CA 1
ATOM 4314 C C . GLN A 1 591 ? -9.380 -19.967 22.129 1.00 96.12 591 GLN A C 1
ATOM 4316 O O . GLN A 1 591 ? -8.776 -19.002 22.603 1.00 96.12 591 GLN A O 1
ATOM 4321 N N . ALA A 1 592 ? -9.321 -21.176 22.680 1.00 93.38 592 ALA A N 1
ATOM 4322 C CA . ALA A 1 592 ? -8.510 -21.464 23.860 1.00 93.38 592 ALA A CA 1
ATOM 4323 C C . ALA A 1 592 ? -7.831 -22.836 23.783 1.00 93.38 592 ALA A C 1
ATOM 4325 O O . ALA A 1 592 ? -8.258 -23.701 23.022 1.00 93.38 592 ALA A O 1
ATOM 4326 N N . THR A 1 593 ? -6.766 -23.038 24.556 1.00 92.12 593 THR A N 1
ATOM 4327 C CA . THR A 1 593 ? -5.985 -24.285 24.572 1.00 92.12 593 THR A CA 1
ATOM 4328 C C . THR A 1 593 ? -5.296 -24.513 25.922 1.00 92.12 593 THR A C 1
ATOM 4330 O O . THR A 1 593 ? -5.102 -23.576 26.702 1.00 92.12 593 THR A O 1
ATOM 4333 N N . ASP A 1 594 ? -4.906 -25.764 26.176 1.00 87.81 594 ASP A N 1
ATOM 4334 C CA . ASP A 1 594 ? -3.983 -26.168 27.250 1.00 87.81 594 ASP A CA 1
ATOM 4335 C C . ASP A 1 594 ? -2.587 -26.552 26.735 1.00 87.81 594 ASP A C 1
ATOM 4337 O O . ASP A 1 594 ? -1.748 -27.002 27.513 1.00 87.81 594 ASP A O 1
ATOM 4341 N N . ASP A 1 595 ? -2.317 -26.320 25.451 1.00 88.00 595 ASP A N 1
ATOM 4342 C CA . ASP A 1 595 ? -0.971 -26.233 24.890 1.00 88.00 595 ASP A CA 1
ATOM 4343 C C . ASP A 1 595 ? -0.998 -25.320 23.640 1.00 88.00 595 ASP A C 1
ATOM 4345 O O . ASP A 1 595 ? -1.705 -25.621 22.675 1.00 88.00 595 ASP A O 1
ATOM 4349 N N . PRO A 1 596 ? -0.285 -24.176 23.619 1.00 87.00 596 PRO A N 1
ATOM 4350 C CA . PRO A 1 596 ? -0.237 -23.292 22.454 1.00 87.00 596 PRO A CA 1
ATOM 4351 C C . PRO A 1 596 ? 0.604 -23.857 21.297 1.00 87.00 596 PRO A C 1
ATOM 4353 O O . PRO A 1 596 ? 0.581 -23.277 20.209 1.00 87.00 596 PRO A O 1
ATOM 4356 N N . THR A 1 597 ? 1.347 -24.946 21.529 1.00 88.50 597 THR A N 1
ATOM 4357 C CA . THR A 1 597 ? 2.210 -25.627 20.552 1.00 88.50 597 THR A CA 1
ATOM 4358 C C . THR A 1 597 ? 1.568 -26.865 19.920 1.00 88.50 597 THR A C 1
ATOM 4360 O O . THR A 1 597 ? 2.031 -27.288 18.863 1.00 88.50 597 THR A O 1
ATOM 4363 N N . ASP A 1 598 ? 0.476 -27.391 20.492 1.00 89.44 598 ASP A N 1
ATOM 4364 C CA . ASP A 1 598 ? -0.332 -28.470 19.906 1.00 89.44 598 ASP A CA 1
ATOM 4365 C C . ASP A 1 598 ? -1.624 -27.919 19.262 1.00 89.44 598 ASP A C 1
ATOM 4367 O O . ASP A 1 598 ? -2.567 -27.548 19.970 1.00 89.44 598 ASP A O 1
ATOM 4371 N N . PRO A 1 599 ? -1.736 -27.901 17.918 1.00 86.38 599 PRO A N 1
ATOM 4372 C CA . PRO A 1 599 ? -2.969 -27.520 17.231 1.00 86.38 599 PRO A CA 1
ATOM 4373 C C . PRO A 1 599 ? -4.175 -28.411 17.572 1.00 86.38 599 PRO A C 1
ATOM 4375 O O . PRO A 1 599 ? -5.311 -27.961 17.432 1.00 86.38 599 PRO A O 1
ATOM 4378 N N . GLY A 1 600 ? -3.952 -29.656 18.010 1.00 89.62 600 GLY A N 1
ATOM 4379 C CA . GLY A 1 600 ? -4.999 -30.592 18.427 1.00 89.62 600 GLY A CA 1
ATOM 4380 C C . GLY A 1 600 ? -5.626 -30.263 19.785 1.00 89.62 600 GLY A C 1
ATOM 4381 O O . GLY A 1 600 ? -6.769 -30.644 20.033 1.00 89.62 600 GLY A O 1
ATOM 4382 N N . ALA A 1 601 ? -4.926 -29.510 20.639 1.00 89.44 601 ALA A N 1
ATOM 4383 C CA . ALA A 1 601 ? -5.424 -29.058 21.939 1.00 89.44 601 ALA A CA 1
ATOM 4384 C C . ALA A 1 601 ? -6.326 -27.805 21.855 1.00 89.44 601 ALA A C 1
ATOM 4386 O O . ALA A 1 601 ? -6.970 -27.438 22.845 1.00 89.44 601 ALA A O 1
ATOM 4387 N N . VAL A 1 602 ? -6.393 -27.154 20.686 1.00 93.50 602 VAL A N 1
ATOM 4388 C CA . VAL A 1 602 ? -7.171 -25.927 20.462 1.00 93.50 602 VAL A CA 1
ATOM 4389 C C . VAL A 1 602 ? -8.672 -26.215 20.408 1.00 93.50 602 VAL A C 1
ATOM 4391 O O . VAL A 1 602 ? -9.137 -27.057 19.646 1.00 93.50 602 VAL A O 1
ATOM 4394 N N . VAL A 1 603 ? -9.443 -25.438 21.167 1.00 93.38 603 VAL A N 1
ATOM 4395 C CA . VAL A 1 603 ? -10.908 -25.470 21.233 1.00 93.38 603 VAL A CA 1
ATOM 4396 C C . VAL A 1 603 ? -11.478 -24.163 20.661 1.00 93.38 603 VAL A C 1
ATOM 4398 O O . VAL A 1 603 ? -10.940 -23.096 20.977 1.00 93.38 603 VAL A O 1
ATOM 4401 N N . PRO A 1 604 ? -12.557 -24.201 19.849 1.00 93.31 604 PRO A N 1
ATOM 4402 C CA . PRO A 1 604 ? -13.327 -25.381 19.413 1.00 93.31 604 PRO A CA 1
ATOM 4403 C C . PRO A 1 604 ? -12.627 -26.260 18.361 1.00 93.31 604 PRO A C 1
ATOM 4405 O O . PRO A 1 604 ? -13.087 -27.364 18.085 1.00 93.31 604 PRO A O 1
ATOM 4408 N N . GLY A 1 605 ? -11.518 -25.796 17.792 1.00 91.88 605 GLY A N 1
ATOM 4409 C CA . GLY A 1 605 ? -10.650 -26.545 16.882 1.00 91.88 605 GLY A CA 1
ATOM 4410 C C . GLY A 1 605 ? -9.589 -25.609 16.300 1.00 91.88 605 GLY A C 1
ATOM 4411 O O . GLY A 1 605 ? -9.800 -24.398 16.334 1.00 91.88 605 GLY A O 1
ATOM 4412 N N . PRO A 1 606 ? -8.485 -26.100 15.710 1.00 87.12 606 PRO A N 1
ATOM 4413 C CA . PRO A 1 606 ? -7.402 -25.240 15.214 1.00 87.12 606 PRO A CA 1
ATOM 4414 C C . PRO A 1 606 ? -7.882 -24.174 14.213 1.00 87.12 606 PRO A C 1
ATOM 4416 O O . PRO A 1 606 ? -7.458 -23.020 14.286 1.00 87.12 606 PRO A O 1
ATOM 4419 N N . ASN A 1 607 ? -8.835 -24.543 13.351 1.00 90.31 607 ASN A N 1
ATOM 4420 C CA . ASN A 1 607 ? -9.421 -23.679 12.318 1.00 90.31 607 ASN A CA 1
ATOM 4421 C C . ASN A 1 607 ? -10.837 -23.174 12.666 1.00 90.31 607 ASN A C 1
ATOM 4423 O O . ASN A 1 607 ? -11.454 -22.486 11.855 1.00 90.31 607 ASN A O 1
ATOM 4427 N N . LEU A 1 608 ? -11.370 -23.523 13.843 1.00 93.50 608 LEU A N 1
ATOM 4428 C CA . LEU A 1 608 ? -12.728 -23.177 14.272 1.00 93.50 608 LEU A CA 1
ATOM 4429 C C . LEU A 1 608 ? -12.676 -22.135 15.385 1.00 93.50 608 LEU A C 1
ATOM 4431 O O . LEU A 1 608 ? -11.890 -22.260 16.319 1.00 93.50 608 LEU A O 1
ATOM 4435 N N . TRP A 1 609 ? -13.544 -21.138 15.306 1.00 95.12 609 TRP A N 1
ATOM 4436 C CA . TRP A 1 609 ? -13.620 -20.025 16.248 1.00 95.12 609 TRP A CA 1
ATOM 4437 C C . TRP A 1 609 ? -15.033 -19.939 16.832 1.00 95.12 609 TRP A C 1
ATOM 4439 O O . TRP A 1 609 ? -15.974 -20.477 16.250 1.00 95.12 609 TRP A O 1
ATOM 4449 N N . THR A 1 610 ? -15.177 -19.328 18.008 1.00 95.50 610 THR A N 1
ATOM 4450 C CA . THR A 1 610 ? -16.463 -19.243 18.720 1.00 95.50 610 THR A CA 1
ATOM 4451 C C . THR A 1 610 ? -16.650 -17.886 19.386 1.00 95.50 610 THR A C 1
ATOM 4453 O O . THR A 1 610 ? -15.708 -17.340 19.955 1.00 95.50 610 THR A O 1
ATOM 4456 N N . ALA A 1 611 ? -17.868 -17.349 19.352 1.00 94.44 611 ALA A N 1
ATOM 4457 C CA . ALA A 1 611 ? -18.265 -16.214 20.185 1.00 94.44 611 ALA A CA 1
ATOM 4458 C C . ALA A 1 611 ? -18.727 -16.656 21.586 1.00 94.44 611 ALA A C 1
ATOM 4460 O O . ALA A 1 611 ? -18.584 -15.910 22.556 1.00 94.44 611 ALA A O 1
ATOM 4461 N N . ASP A 1 612 ? -19.232 -17.889 21.710 1.00 91.94 612 ASP A N 1
ATOM 4462 C CA . ASP A 1 612 ? -19.519 -18.513 22.999 1.00 91.94 612 ASP A CA 1
ATOM 4463 C C . ASP A 1 612 ? -18.213 -18.959 23.670 1.00 91.94 612 ASP A C 1
ATOM 4465 O O . ASP A 1 612 ? -17.430 -19.722 23.100 1.00 91.94 612 ASP A O 1
ATOM 4469 N N . LEU A 1 613 ? -17.993 -18.488 24.895 1.00 90.81 613 LEU A N 1
ATOM 4470 C CA . LEU A 1 613 ? -16.837 -18.817 25.726 1.00 90.81 613 LEU A CA 1
ATOM 4471 C C . LEU A 1 613 ? -17.030 -20.106 26.544 1.00 90.81 613 LEU A C 1
ATOM 4473 O O . LEU A 1 613 ? -16.056 -20.616 27.097 1.00 90.81 613 LEU A O 1
ATOM 4477 N N . ALA A 1 614 ? -18.243 -20.665 26.627 1.00 89.25 614 ALA A N 1
ATOM 4478 C CA . ALA A 1 614 ? -18.509 -21.879 27.403 1.00 89.25 614 ALA A CA 1
ATOM 4479 C C . ALA A 1 614 ? -17.685 -23.110 26.959 1.00 89.25 614 ALA A C 1
ATOM 4481 O O . ALA A 1 614 ? -17.187 -23.816 27.842 1.00 89.25 614 ALA A O 1
ATOM 4482 N N . PRO A 1 615 ? -17.432 -23.358 25.653 1.00 89.62 615 PRO A N 1
ATOM 4483 C CA . PRO A 1 615 ? -16.521 -24.416 25.207 1.00 89.62 615 PRO A CA 1
ATOM 4484 C C . PRO A 1 615 ? -15.072 -24.214 25.671 1.00 89.62 615 PRO A C 1
ATOM 4486 O O . PRO A 1 615 ? -14.319 -25.179 25.777 1.00 89.62 615 PRO A O 1
ATOM 4489 N N . LEU A 1 616 ? -14.668 -22.970 25.949 1.00 90.44 616 LEU A N 1
ATOM 4490 C CA . LEU A 1 616 ? -13.297 -22.611 26.326 1.00 90.44 616 LEU A CA 1
ATOM 4491 C C . LEU A 1 616 ? -13.028 -22.793 27.828 1.00 90.44 616 LEU A C 1
ATOM 4493 O O . LEU A 1 616 ? -11.892 -22.636 28.277 1.00 90.44 616 LEU A O 1
ATOM 4497 N N . ARG A 1 617 ? -14.056 -23.120 28.620 1.00 86.81 617 ARG A N 1
ATOM 4498 C CA . ARG A 1 617 ? -13.948 -23.350 30.063 1.00 86.81 617 ARG A CA 1
ATOM 4499 C C . ARG A 1 617 ? -12.874 -24.389 30.386 1.00 86.81 617 ARG A C 1
ATOM 4501 O O . ARG A 1 617 ? -12.795 -25.443 29.760 1.00 86.81 617 ARG A O 1
ATOM 4508 N N . GLY A 1 618 ? -12.064 -24.096 31.399 1.00 82.88 618 GLY A N 1
ATOM 4509 C CA . GLY A 1 618 ? -10.967 -24.956 31.829 1.00 82.88 618 GLY A CA 1
ATOM 4510 C C . GLY A 1 618 ? -9.627 -24.643 31.160 1.00 82.88 618 GLY A C 1
ATOM 4511 O O . GLY A 1 618 ? -8.591 -25.004 31.709 1.00 82.88 618 GLY A O 1
ATOM 4512 N N . ARG A 1 619 ? -9.622 -23.953 30.011 1.00 87.12 619 ARG A N 1
ATOM 4513 C CA . ARG A 1 619 ? -8.412 -23.760 29.203 1.00 87.12 619 ARG A CA 1
ATOM 4514 C C . ARG A 1 619 ? -7.520 -22.639 29.732 1.00 87.12 619 ARG A C 1
ATOM 4516 O O . ARG A 1 619 ? -8.001 -21.544 30.035 1.00 87.12 619 ARG A O 1
ATOM 4523 N N . ARG A 1 620 ? -6.210 -22.901 29.805 1.00 84.56 620 ARG A N 1
ATOM 4524 C CA . ARG A 1 620 ? -5.193 -21.963 30.313 1.00 84.56 620 ARG A CA 1
ATOM 4525 C C . ARG A 1 620 ? -4.946 -20.763 29.405 1.00 84.56 620 ARG A C 1
ATOM 4527 O O . ARG A 1 620 ? -4.818 -19.651 29.923 1.00 84.56 620 ARG A O 1
ATOM 4534 N N . TRP A 1 621 ? -4.766 -20.998 28.109 1.00 89.69 621 TRP A N 1
ATOM 4535 C CA . TRP A 1 621 ? -4.429 -19.959 27.140 1.00 89.69 621 TRP A CA 1
ATOM 4536 C C . TRP A 1 621 ? -5.657 -19.578 26.335 1.00 89.69 621 TRP A C 1
ATOM 4538 O O . TRP A 1 621 ? -6.365 -20.458 25.855 1.00 89.69 621 TRP A O 1
ATOM 4548 N N . ILE A 1 622 ? -5.857 -18.281 26.124 1.00 92.81 622 ILE A N 1
ATOM 4549 C CA . ILE A 1 622 ? -6.899 -17.746 25.246 1.00 92.81 622 ILE A CA 1
ATOM 4550 C C . ILE A 1 622 ? -6.270 -16.905 24.138 1.00 92.81 622 ILE A C 1
ATOM 4552 O O . ILE A 1 622 ? -5.222 -16.285 24.327 1.00 92.81 622 ILE A O 1
ATOM 4556 N N . ARG A 1 623 ? -6.908 -16.866 22.973 1.00 94.31 623 ARG A N 1
ATOM 4557 C CA . ARG A 1 623 ? -6.651 -15.858 21.945 1.00 94.31 623 ARG A CA 1
ATOM 4558 C C . ARG A 1 623 ? -7.962 -15.371 21.354 1.00 94.31 623 ARG A C 1
ATOM 4560 O O . ARG A 1 623 ? -8.965 -16.085 21.367 1.00 94.31 623 ARG A O 1
ATOM 4567 N N . TRP A 1 624 ? -7.939 -14.155 20.836 1.00 95.56 624 TRP A N 1
ATOM 4568 C CA . TRP A 1 624 ? -9.089 -13.518 20.210 1.00 95.56 624 TRP A CA 1
ATOM 4569 C C . TRP A 1 624 ? -8.800 -13.173 18.755 1.00 95.56 624 TRP A C 1
ATOM 4571 O O . TRP A 1 624 ? -7.645 -13.037 18.343 1.00 95.56 624 TRP A O 1
ATOM 4581 N N . ARG A 1 625 ? -9.875 -13.019 17.989 1.00 96.00 625 ARG A N 1
ATOM 4582 C CA . ARG A 1 625 ? -9.883 -12.609 16.590 1.00 96.00 625 ARG A CA 1
ATOM 4583 C C . ARG A 1 625 ? -10.988 -11.590 16.387 1.00 96.00 625 ARG A C 1
ATOM 4585 O O . ARG A 1 625 ? -12.109 -11.799 16.838 1.00 96.00 625 ARG A O 1
ATOM 4592 N N . VAL A 1 626 ? -10.666 -10.496 15.713 1.00 96.62 626 VAL A N 1
ATOM 4593 C CA . VAL A 1 626 ? -11.613 -9.444 15.351 1.00 96.62 626 VAL A CA 1
ATOM 4594 C C . VAL A 1 626 ? -11.546 -9.281 13.843 1.00 96.62 626 VAL A C 1
ATOM 4596 O O . VAL A 1 626 ? -10.470 -9.052 13.296 1.00 96.62 626 VAL A O 1
ATOM 4599 N N . THR A 1 627 ? -12.681 -9.435 13.173 1.00 94.81 627 THR A N 1
ATOM 4600 C CA . THR A 1 627 ? -12.823 -9.185 11.735 1.00 94.81 627 THR A CA 1
ATOM 4601 C C . THR A 1 627 ? -13.630 -7.907 11.563 1.00 94.81 627 THR A C 1
ATOM 4603 O O . THR A 1 627 ? -14.702 -7.791 12.153 1.00 94.81 627 THR A O 1
ATOM 4606 N N . PHE A 1 628 ? -13.120 -6.962 10.783 1.00 93.25 628 PHE A N 1
ATOM 4607 C CA . PHE A 1 628 ? -13.828 -5.752 10.371 1.00 93.25 628 PHE A CA 1
ATOM 4608 C C . PHE A 1 628 ? -14.200 -5.919 8.906 1.00 93.25 628 PHE A C 1
ATOM 4610 O O . PHE A 1 628 ? -13.335 -6.291 8.120 1.00 93.25 628 PHE A O 1
ATOM 4617 N N . ASP A 1 629 ? -15.438 -5.627 8.537 1.00 91.62 629 ASP A N 1
ATOM 4618 C CA . ASP A 1 629 ? -15.875 -5.547 7.145 1.00 91.62 629 ASP A CA 1
ATOM 4619 C C . ASP A 1 629 ? -16.452 -4.154 6.907 1.00 91.62 629 ASP A C 1
ATOM 4621 O O . ASP A 1 629 ? -17.394 -3.760 7.592 1.00 91.62 629 ASP A O 1
ATOM 4625 N N . ILE A 1 630 ? -15.857 -3.388 5.994 1.00 88.88 630 ILE A N 1
ATOM 4626 C CA . ILE A 1 630 ? -16.276 -2.013 5.674 1.00 88.88 630 ILE A CA 1
ATOM 4627 C C . ILE A 1 630 ? -17.216 -1.933 4.463 1.00 88.88 630 ILE A C 1
ATOM 4629 O O . ILE A 1 630 ? -17.569 -0.830 4.045 1.00 88.88 630 ILE A O 1
ATOM 4633 N N . ASP A 1 631 ? -17.634 -3.087 3.927 1.00 88.62 631 ASP A N 1
ATOM 4634 C CA . ASP A 1 631 ? -18.683 -3.211 2.913 1.00 88.62 631 ASP A CA 1
ATOM 4635 C C . ASP A 1 631 ? -19.670 -4.344 3.251 1.00 88.62 631 ASP A C 1
ATOM 4637 O O . ASP A 1 631 ? -19.968 -5.232 2.452 1.00 88.62 631 ASP A O 1
ATOM 4641 N N . ALA A 1 632 ? -20.251 -4.279 4.450 1.00 87.50 632 ALA A N 1
ATOM 4642 C CA . ALA A 1 632 ? -21.246 -5.247 4.922 1.00 87.50 632 ALA A CA 1
ATOM 4643 C C . ALA A 1 632 ? -22.551 -5.266 4.086 1.00 87.50 632 ALA A C 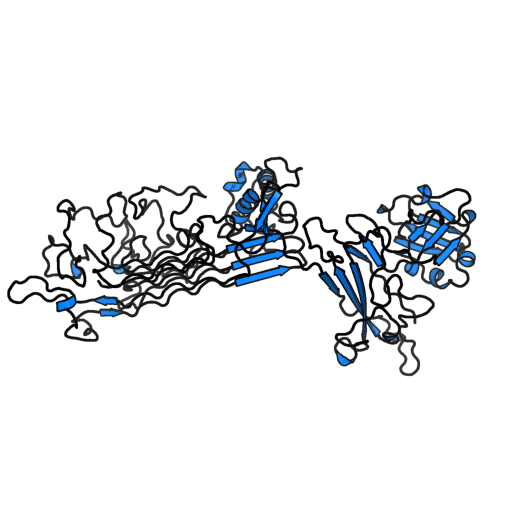1
ATOM 4645 O O . ALA A 1 632 ? -23.443 -6.078 4.339 1.00 87.50 632 ALA A O 1
ATOM 4646 N N . LEU A 1 633 ? -22.683 -4.360 3.107 1.00 87.69 633 LEU A N 1
ATOM 4647 C CA . LEU A 1 633 ? -23.818 -4.239 2.187 1.00 87.69 633 LEU A CA 1
ATOM 4648 C C . LEU A 1 633 ? -23.478 -4.646 0.739 1.00 87.69 633 LEU A C 1
ATOM 4650 O O . LEU A 1 633 ? -24.374 -4.620 -0.108 1.00 87.69 633 LEU A O 1
ATOM 4654 N N . GLY A 1 634 ? -22.226 -5.010 0.435 1.00 82.31 634 GLY A N 1
ATOM 4655 C CA . GLY A 1 634 ? -21.788 -5.416 -0.906 1.00 82.31 634 GLY A CA 1
ATOM 4656 C C . GLY A 1 634 ? -21.940 -4.329 -1.980 1.00 82.31 634 GLY A C 1
ATOM 4657 O O . GLY A 1 634 ? -22.311 -4.642 -3.111 1.00 82.31 634 GLY A O 1
ATOM 4658 N N . GLN A 1 635 ? -21.750 -3.058 -1.618 1.00 81.31 635 GLN A N 1
ATOM 4659 C CA . GLN A 1 635 ? -21.868 -1.885 -2.495 1.00 81.31 635 GLN A CA 1
ATOM 4660 C C . GLN A 1 635 ? -20.515 -1.390 -3.042 1.00 81.31 635 GLN A C 1
ATOM 4662 O O . GLN A 1 635 ? -20.489 -0.471 -3.859 1.00 81.31 635 GLN A O 1
ATOM 4667 N N . GLY A 1 636 ? -19.405 -1.993 -2.616 1.00 69.88 636 GLY A N 1
ATOM 4668 C CA . GLY A 1 636 ? -18.040 -1.582 -2.926 1.00 69.88 636 GLY A CA 1
ATOM 4669 C C . GLY A 1 636 ? -17.411 -0.688 -1.852 1.00 69.88 636 GLY A C 1
ATOM 4670 O O . GLY A 1 636 ? -18.084 -0.013 -1.071 1.00 69.88 636 GLY A O 1
ATOM 4671 N N . VAL A 1 637 ? -16.077 -0.669 -1.834 1.00 69.38 637 VAL A N 1
ATOM 4672 C CA . VAL A 1 637 ? -15.267 0.175 -0.946 1.00 69.38 637 VAL A CA 1
ATOM 4673 C C . VAL A 1 637 ? -14.753 1.384 -1.722 1.00 69.38 637 VAL A C 1
ATOM 4675 O O . VAL A 1 637 ? -14.217 1.233 -2.816 1.00 69.38 637 VAL A O 1
ATOM 4678 N N . GLY A 1 638 ? -14.873 2.577 -1.140 1.00 65.56 638 GLY A N 1
ATOM 4679 C CA . GLY A 1 638 ? -14.239 3.800 -1.637 1.00 65.56 638 GLY A CA 1
ATOM 4680 C C . GLY A 1 638 ? -13.406 4.492 -0.551 1.00 65.56 638 GLY A C 1
ATOM 4681 O O . GLY A 1 638 ? -13.472 4.099 0.617 1.00 65.56 638 GLY A O 1
ATOM 4682 N N . PRO A 1 639 ? -12.658 5.562 -0.884 1.00 58.78 639 PRO A N 1
ATOM 4683 C CA . PRO A 1 639 ? -11.810 6.270 0.081 1.00 58.78 639 PRO A CA 1
ATOM 4684 C C . PRO A 1 639 ? -12.567 6.732 1.338 1.00 58.78 639 PRO A C 1
ATOM 4686 O O . PRO A 1 639 ? -12.062 6.583 2.453 1.00 58.78 639 PRO A O 1
ATOM 4689 N N . GLY A 1 640 ? -13.808 7.203 1.156 1.00 68.12 640 GLY A N 1
ATOM 4690 C CA . GLY A 1 640 ? -14.719 7.642 2.219 1.00 68.12 640 GLY A CA 1
ATOM 4691 C C . GLY A 1 640 ? -15.532 6.539 2.915 1.00 68.12 640 GLY A C 1
ATOM 4692 O O . GLY A 1 640 ? -16.378 6.871 3.747 1.00 68.12 640 GLY A O 1
ATOM 4693 N N . SER A 1 641 ? -15.322 5.251 2.605 1.00 79.12 641 SER A N 1
ATOM 4694 C CA . SER A 1 641 ? -15.988 4.156 3.326 1.00 79.12 641 SER A CA 1
ATOM 4695 C C . SER A 1 641 ? -15.635 4.218 4.821 1.00 79.12 641 SER A C 1
ATOM 4697 O O . SER A 1 641 ? -14.448 4.297 5.155 1.00 79.12 641 SER A O 1
ATOM 4699 N N . PRO A 1 642 ? -16.618 4.184 5.745 1.00 82.19 642 PRO A N 1
ATOM 4700 C CA . PRO A 1 642 ? -16.341 4.281 7.174 1.00 82.19 642 PRO A CA 1
ATOM 4701 C C . PRO A 1 642 ? -15.445 3.138 7.654 1.00 82.19 642 PRO A C 1
ATOM 4703 O O . PRO A 1 642 ? -15.718 1.977 7.363 1.00 82.19 642 PRO A O 1
ATOM 4706 N N . ARG A 1 643 ? -14.401 3.464 8.424 1.00 86.56 643 ARG A N 1
ATOM 4707 C CA . ARG A 1 643 ? -13.417 2.498 8.937 1.00 86.56 643 ARG A CA 1
ATOM 4708 C C . ARG A 1 643 ? -13.562 2.373 10.461 1.00 86.56 643 ARG A C 1
ATOM 4710 O O . ARG A 1 643 ? -13.071 3.254 11.170 1.00 86.56 643 ARG A O 1
ATOM 4717 N N . PRO A 1 644 ? -14.254 1.343 10.988 1.00 90.44 644 PRO A N 1
ATOM 4718 C CA . PRO A 1 644 ? -14.343 1.129 12.425 1.00 90.44 644 PRO A CA 1
ATOM 4719 C C . PRO A 1 644 ? -12.990 0.707 12.998 1.00 90.44 644 PRO A C 1
ATOM 4721 O O . PRO A 1 644 ? -12.316 -0.172 12.465 1.00 90.44 644 PRO A O 1
ATOM 4724 N N . ARG A 1 645 ? -12.625 1.297 14.130 1.00 90.50 645 ARG A N 1
ATOM 4725 C CA . ARG A 1 645 ? -11.460 0.956 14.943 1.00 90.50 645 ARG A CA 1
ATOM 4726 C C . ARG A 1 645 ? -11.921 0.342 16.260 1.00 90.50 645 ARG A C 1
ATOM 4728 O O . ARG A 1 645 ? -12.857 0.827 16.887 1.00 90.50 645 ARG A O 1
ATOM 4735 N N . LEU A 1 646 ? -11.201 -0.673 16.726 1.00 93.06 646 LEU A N 1
ATOM 4736 C CA . LEU A 1 646 ? -11.294 -1.179 18.095 1.00 93.06 646 LEU A CA 1
ATOM 4737 C C . LEU A 1 646 ? -10.297 -0.422 18.989 1.00 93.06 646 LEU A C 1
ATOM 4739 O O . LEU A 1 646 ? -9.105 -0.411 18.692 1.00 93.06 646 LEU A O 1
ATOM 4743 N N . ASP A 1 647 ? -10.767 0.212 20.067 1.00 90.69 647 ASP A N 1
ATOM 4744 C CA . ASP A 1 647 ? -9.894 0.930 21.018 1.00 90.69 647 ASP A CA 1
ATOM 4745 C C . ASP A 1 647 ? -9.393 0.001 22.136 1.00 90.69 647 ASP A C 1
ATOM 4747 O O . ASP A 1 647 ? -8.216 0.001 22.484 1.00 90.69 647 ASP A O 1
ATOM 4751 N N . TYR A 1 648 ? -10.271 -0.864 22.659 1.00 92.56 648 TYR A N 1
ATOM 4752 C CA . TYR A 1 648 ? -9.889 -1.950 23.564 1.00 92.56 648 TYR A CA 1
ATOM 4753 C C . TYR A 1 648 ? -10.814 -3.164 23.433 1.00 92.56 648 TYR A C 1
ATOM 4755 O O . TYR A 1 648 ? -11.980 -3.040 23.053 1.00 92.56 648 TYR A O 1
ATOM 4763 N N . LEU A 1 649 ? -10.312 -4.319 23.882 1.00 94.06 649 LEU A N 1
ATOM 4764 C CA . LEU A 1 649 ? -11.071 -5.540 24.150 1.00 94.06 649 LEU A CA 1
ATOM 4765 C C . LEU A 1 649 ? -10.744 -6.046 25.566 1.00 94.06 649 LEU A C 1
ATOM 4767 O O . LEU A 1 649 ? -9.581 -6.120 25.955 1.00 94.06 649 LEU A O 1
ATOM 4771 N N . LYS A 1 650 ? -11.773 -6.380 26.344 1.00 92.31 650 LYS A N 1
ATOM 4772 C CA . LYS A 1 650 ? -11.708 -6.931 27.702 1.00 92.31 650 LYS A CA 1
ATOM 4773 C C . LYS A 1 650 ? -12.340 -8.314 27.693 1.00 92.31 650 LYS A C 1
ATOM 4775 O O . LYS A 1 650 ? -13.533 -8.443 27.433 1.00 92.31 650 LYS A O 1
ATOM 4780 N N . ILE A 1 651 ? -11.548 -9.328 28.022 1.00 90.69 651 ILE A N 1
ATOM 4781 C CA . ILE A 1 651 ? -11.999 -10.718 28.105 1.00 90.69 651 ILE A CA 1
ATOM 4782 C C . ILE A 1 651 ? -11.993 -11.110 29.585 1.00 90.69 651 ILE A C 1
ATOM 4784 O O . ILE A 1 651 ? -10.920 -11.359 30.138 1.00 90.69 651 ILE A O 1
ATOM 4788 N N . PRO A 1 652 ? -13.149 -11.082 30.267 1.00 87.75 652 PRO A N 1
ATOM 4789 C CA . PRO A 1 652 ? -13.223 -11.476 31.663 1.00 87.75 652 PRO A CA 1
ATOM 4790 C C . PRO A 1 652 ? -13.116 -12.994 31.820 1.00 87.75 652 PRO A C 1
ATOM 4792 O O . PRO A 1 652 ? -13.493 -13.758 30.933 1.00 87.75 652 PRO A O 1
ATOM 4795 N N . PHE A 1 653 ? -12.672 -13.410 32.998 1.00 86.25 653 PHE A N 1
ATOM 4796 C CA . PHE A 1 653 ? -12.777 -14.778 33.483 1.00 86.25 653 PHE A CA 1
ATOM 4797 C C . PHE A 1 653 ? -12.879 -14.763 35.005 1.00 86.25 653 PHE A C 1
ATOM 4799 O O . PHE A 1 653 ? -12.519 -13.777 35.656 1.00 86.25 653 PHE A O 1
ATOM 4806 N N . VAL A 1 654 ? -13.352 -15.869 35.568 1.00 83.56 654 VAL A N 1
ATOM 4807 C CA . VAL A 1 654 ? -13.257 -16.148 37.004 1.00 83.56 654 VAL A CA 1
ATOM 4808 C C . VAL A 1 654 ? -12.413 -17.398 37.242 1.00 83.56 654 VAL A C 1
ATOM 4810 O O . VAL A 1 654 ? -12.139 -18.151 36.305 1.00 83.56 654 VAL A O 1
ATOM 4813 N N . TRP A 1 655 ? -11.981 -17.580 38.489 1.00 78.06 655 TRP A N 1
ATOM 4814 C CA . TRP A 1 655 ? -11.449 -18.843 38.996 1.00 78.06 655 TRP A CA 1
ATOM 4815 C C . TRP A 1 655 ? -12.591 -19.551 39.727 1.00 78.06 655 TRP A C 1
ATOM 4817 O O . TRP A 1 655 ? -12.902 -19.118 40.858 1.00 78.06 655 TRP A O 1
#

Secondary structure (DSSP, 8-state):
-BEEPPPPP-SS-SB-GGGT-----GGGS-TTS-SS-SS--TTT--B-TT--B--SPPTTPPPS-BSSPPPPEE--SS--GGG-TTS-TTS-SS-B-SSS-PBP---TT--TT---TT--SS--SS----TTSSPPPPPPPPPSS-SSS--TT-SBSEEEPTTS-EEEPSBSS--PPPPPPPPPPEE-PPPPBPTTT-PBPPTTTT-S-SSSS--TTTS--EEPPPPPPPPPPEEEEEESS-EE--TT--EE-PPPPP-B---SSTTT----BPPPPPP-EEEEEESS-EE-TTS-----SSGGGGGGPPP---EE-PPPPPPP--GGG-B-TTS--B----TT-TTPPPPPPP-EEEEE-S-TTTSEE--TTTHHHHHHHHTTT-TT-----HHHHHHHHHTTEESPPEEEB----SEEEEEPPPEE---GGG--TTTPPPPBTT-TTS---SS-TTSB--EETTEEPPPPPSEEE-GGGEEEETTEEEEESHHHHTTT-THHHH-GGGGTTPEEESSTT-TT--EEEEEEEEETTTTEEEEEE-GGG--GGGG--TT--EEEE--SEEEEETTEETB--TT-EEEEEEEEES-SS-GGG-BSBTTB-BS--GGGTT-SEEEEEEEEES-TTSS---TTS--EEEEEE----B-

Foldseek 3Di:
DFWAAWWEFFAWQAQACQQQDLPDDCVLPDPQADSRGLAPPCVQAQADPQLDGHHDADLPRGHPRTFIGWIAAFWDFPFDCVVPVPDDPPDTPTAAFQAPFDRDDQDVVLDPPDPRLSNPGSDDRDDRDDPRHHDYTHGYHDYPDDPPPDCPQCDAAWDQALVRDIRHHPDPDFDWWAWIGWIAKDKDQDFDADPPPRHTTHPNVSPPPPDPPADPPPGMDIWHIWHTWHIFGADADEEQAEAEAAQLQADAREWGAKAFTGADDPPQRGAAIIYTIEFTEAHYAYAFAYHPQNHAFDADQALVCLSVTAARARYERHTHAKYFHNQVRDDRPPDPGTGGSHDNHHNIYITGGGYAHEYAYLQLLPRYHHHPRHVNRLCCNQVVNDNVDSSGGQVSSLVSCCSHHPPRHGYHHHDDDLKDKDKDDKDFPPDPPQDDPPDGFFKDQPDPLDHDDQADFQQWRDDDPQFGDFADFPFKFWLVQWDFDFFWIKGAQQCVRCVVNCVCLVPVVQLQQKWKQLAPVCVVLTFGFHDWHADPVRRMITTTTDPVSTGNVVRHDPRGIITITDDQWWKDWPNDTRGHGPQKIKGKWKKFAQDSPDQCRIPVGNPDTTPDCRRRTRGRIMMMMMMMRLGPPVPDDDSPRIDMDIPDGHRDIDD

pLDDT: mean 78.45, std 19.35, range [31.62, 97.88]

Radius of gyration: 37.76 Å; chains: 1; bounding box: 80×60×121 Å

Sequence (655 aa):
LIVGGGGGGTFALTPNEAIVWEGWPDHQRPRASDNGGPDHVWAHHPYWPDGVFRGPPARGSLLPVYGGEPGLRGSSYGAVPNYDPGNPPAQPHGVYGMEDGRPDYVDPVDDPQNFDPAWKSPTIPFDFGHPTEGPDPGQAGVSVFSADGDTGNDFWGVRINDDGTATFGELLAPWAGSGGGASGDSFQVKRKTDPVTGALLSVVDSLPTDTWPPAAGVDGFYRKGAPGGGGGGQLQLLAIGPIVFGPEGVVKANGGIGHGAESTVSADHQLSGSGGGSGGHLILHSATAIDLSRITIGSAATAAEVPDLDFADAVQAIGGRRGWCASFATHIENTNAQDGNGDLMIGRGGAGGNGVVQFHVPDPGEDLLWPAAARPGILDYVHHGDPANRAADPDRIEEVLWHFSRPRPYVLVPLFSSASQAQSSWIDTGLAGLRAPGGGVYPDWAGALLRFQGVDPDGTVPAAGGRVVPLPELLRGPETAAVFQPGGVRLSGAAGLFAGREHFLRAPAALVGYDLLPCADRPARSFEIAAAEYDPAADVLLLSTRLSDGAPSGAVEPGKDWALRPKFFRLDTLGVKDGLPASASVRIEFQATDDPTDPGAVVPGPNLWTADLAPLRGRRWIRWRVTFDIDALGQGVGPGSPRPRLDYLKIPFVW